Protein 7DHF (pdb70)

Secondary structure (DSSP, 8-state):
---EEEEEESSSSSHHHHHHHHHHHH-TTSEEEEEETTTTTTT-TTPPPPHHHHHHHHTTT----S----B--HHHHTT-SEEEESSTHHHHHHHHH-GGGGGGEEETTGGGTS------TTS-HHHHHHHHHHHHHHHHHHHTT-/---EEEEEESSSSSHHHHHHHHHHHH-TTSEEEEEETTTTTTT-TTPPPPHHHHHHHHTTT---TT----B--HHHHTT-SEEEESSTTHHHHHHHH-GGGGGGEEETTGGGTS------TTS-HHHHHHHHHHHHHHHHHHHHH-/-PPP-SEEEEEESSSSSHHHHHHHHHHHH-TTSEEEEEETTTTTTT-TTPPPPHHHHHHHHHTT----S----B--HHHHTT-SEEEESSTTHHHHHHHH-GGGGGGEEETTTTTTS------TTS-HHHHHHHHHHHHHHHHHHHTT-/-PPP-SEEEEEESSSSSHHHHHHHHHHHH-TTSEEEEEETTTTTTT-TTPPPPHHHHHHHHHTT----S----B--HHHHTT-SEEEESSTTHHHHHHHH-GGGGGGEEETTGGGTS------TTS-HHHHHHHHHHHHHHHHHHHHH-

Sequence (590 aa):
GFNKILVVAVGNICRSPTGERVLLQKLLPNKTVASAGIAAEKSRLIGKPADAMAIEVAKENCVDVENHQSQQLLTSSALCSSQYDLILVMEKGHMEALTQIAPEARGKTMLFGQWIGQKDIPDPYRQSKEAFVHAYQLIDEAAQAWAKKKLGFNKILVVAVGNICRSPTGERVLQKLLPNKTVASAGIAAEKSRLIGKPADAMAIEVAKENCVDVENHQSQQLTSALCSQYDLILVMEKGHMEALTQIAPEARGKTMLFGQWIGQKDIPDPYRQSKEAFVHAYQLIDEAAQAWAKKLGAMGFNKILVVAVGNICRSPTGERVLQKLLPNKTVASAGIAAEKSSRLIGKPADAMAIEVAKENCVDVENHQSQQLLTSALCSQQYDLILVMEKGHMEALTQIAPEARGKTMLFGQWIGQKDIPDPYRQSKEAFVHAYQLIDEAAQAWAKKLGAMGFNNKILVVAVGNICRSPTGERVLQKLLPNKTVASAGIAAEEKSSRLIGKPADAMAIEVAKENCVDVENHQSQQLTSALCSQYDLILVMEKGHMEALTQIAPEARRGKTMLFGQWIGQKDIPDPYRQSKEAFVHAYQLIDDEAAQAWAKKL

InterPro domains:
  IPR017867 Protein-tyrosine phosphatase, low molecular weight [PR00719] (5-22)
  IPR017867 Protein-tyrosine phosphatase, low molecular weight [PR00719] (45-61)
  IPR017867 Protein-tyrosine phosphatase, low molecular weight [PR00719] (79-94)
  IPR017867 Protein-tyrosine phosphatase, low molecular weight [PR00719] (101-114)
  IPR017867 Protein-tyrosine phosphatase, low molecular weight [PR00719] (117-132)
  IPR023485 Phosphotyrosine protein phosphatase I [PF01451] (4-146)
  IPR023485 Phosphotyrosine protein phosphatase I [SM00226] (3-145)
  IPR036196 Phosphotyrosine protein phosphatase I superfamily [SSF52788] (1-146)
  IPR050438 Low Molecular Weight Phosphotyrosine Protein Phosphatase [PTHR11717] (3-145)

Organism: Vibrio vulnificus (NCBI:txid672)

Nearest PDB structures (foldseek):
  7dhf-assembly2_B  TM=1.006E+00  e=3.963E-31  Vibrio vulnificus
  7dhe-assembly4_D  TM=1.001E+00  e=6.141E-30  Vibrio vulnificus
  4d74-assembly1_A-2  TM=9.802E-01  e=2.993E-20  Erwinia amylovora ATCC 49946
  2wmy-assembly1_A  TM=9.830E-01  e=4.387E-20  Escherichia coli
  2fek-assembly1_A  TM=9.766E-01  e=2.944E-18  Escherichia coli K-12

B-factor: mean 17.88, std 8.13, range [8.67, 51.49]

Solvent-accessible surface area: 25608 Å² total; per-residue (Å²): 101,51,84,73,0,0,0,0,2,53,15,2,12,6,8,0,0,6,0,19,47,5,0,54,97,30,0,88,111,24,76,10,18,2,0,0,26,26,0,109,181,43,200,26,85,39,106,80,3,32,82,68,4,23,81,5,0,143,95,58,41,8,95,1,88,142,13,134,2,61,32,2,58,44,74,19,1,81,98,23,54,0,0,0,0,0,49,101,53,13,34,138,30,0,36,155,60,0,90,109,0,117,21,48,4,4,8,0,0,8,2,6,17,58,91,66,0,67,59,4,72,198,101,73,76,145,23,8,72,90,4,16,91,15,1,38,35,0,0,44,6,0,4,70,38,42,97,55,84,78,0,0,0,0,2,55,14,2,14,7,10,0,0,7,0,22,49,3,0,55,90,38,0,87,98,24,77,12,19,4,0,0,20,24,0,109,175,40,197,30,90,36,104,81,3,33,80,66,6,34,79,5,0,142,102,59,41,8,93,1,83,143,11,132,2,61,28,1,57,45,67,21,0,80,93,25,53,0,0,0,0,0,51,87,54,14,54,130,37,0,19,144,60,0,68,112,0,130,32,50,4,5,4,0,0,7,3,5,13,28,98,66,0,69,58,5,75,206,100,74,68,141,24,10,70,100,4,17,93,24,1,37,35,0,0,36,8,0,9,62,43,36,78,58,104,54,15,88,74,0,0,0,0,2,54,13,2,15,8,8,0,0,6,0,21,46,4,0,53,92,20,2,110,116,30,71,9,18,2,0,0,21,5,0,105,156,49,193,32,93,52,108,82,3,29,84,54,6,25,71,4,0,158,101,57,39,8,97,1,102,124,12,102,5,67,32,1,54,48,75,32,1,71,105,25,52,0,0,0,0,0,52,110,54,14,32,100,38,0,8,145,64,0,70,113,0,136,33,52,3,6,14,0,0,7,27,26,34,32,114,67,0,70,58,5,76,202,100,79,75,113,24,10,37,80,4,12,105,38,1,38,102,0,0,37,19,0,4,67,31,48,74,62,92,54,21,90,68,0,0,0,0,2,54,15,2,13,7,9,1,0,6,0,20,48,3,0,52,99,25,8,99,142,41,72,10,18,2,0,0,25,24,0,112,177,44,199,31,90,46,108,81,3,29,83,53,5,26,72,4,0,157,101,56,41,9,95,0,97,124,12,104,3,67,31,1,56,49,74,22,0,84,101,22,52,0,0,0,0,0,52,91,57,15,54,98,31,0,12,154,64,0,85,108,0,126,30,50,3,5,7,0,0,8,28,14,43,35,90,59,0,68,57,4,96,207,99,65,74,128,14,9,48,84,4,11,110,22,1,36,100,0,0,29,23,0,5,68,45,47

Radius of gyration: 26.07 Å; Cα contacts (8 Å, |Δi|>4): 1315; chains: 4; bounding box: 65×49×62 Å

Foldseek 3Di:
DFAEEEEEEAQQAAQRLLLQQLLCVLCVRHHYYYAHQHNVVVVQFQPAHDPLRQVLCVVVVTHRPPDGYHHQAQVVLVVGQAYEYQAPVVLVSNCVRHVVNNVRYYHLQCPVVSDHQDDCPPHDSVSSNSSSVSSNVSSVVVSVPD/DQAEEEEEEAQQAAQRLLLQQLLCVLAVSHHYYYAHQHNVVVVQFQPAHDPLRQVLVVVVVTHRPPDGYHHDAQVVLVVGQAYAYQAPVVLVSNCVRHVVNSVRYYHLQCPVVSDHQDDCPPHDSVSSNSSSVSSNVSSNVVSVVD/DDQDFAEEEEEEAQQAAQRLLLQQLLCVLCVRHHYYYAHQHNVVVVQFQPAHDPLNQVLCVVVVTHRGPDGYHHQAQVVLVVGQAYEYQDPVVLVSNCVRHVVNSVRYYHLQCPVVSDHQDDCPPHDSVSSNSSSVSSNVSSVVVSVPD/DDFDFAEEEEEEAQQAAQRLLLQQLLCVLCVRGHYYYAHQHNVVVVQFQPAHDPLNQVLCVVVVTHRGPDGYHHQAQVVLVVGRAYAYQAPVVLVSSCVHHVVNNVRYYHLQCPVVSDHQDDCPPHDSVSSNSSSVSSNVSSVVVSVVD

Structure (mmCIF, N/CA/C/O backbone):
data_7DHF
#
_entry.id   7DHF
#
_cell.length_a   60.972
_cell.length_b   68.304
_cell.length_c   132.959
_cell.angle_alpha   90.000
_cell.angle_beta   90.000
_cell.angle_gamma   90.000
#
_symmetry.space_group_name_H-M   'P 21 21 21'
#
loop_
_entity.id
_entity.type
_entity.pdbx_description
1 polymer Protein-tyrosine-phosphatase
2 non-polymer 'PHOSPHATE ION'
3 non-polymer GLYCEROL
4 water water
#
loop_
_atom_site.group_PDB
_atom_site.id
_atom_site.type_symbol
_atom_site.label_atom_id
_atom_site.label_alt_id
_atom_site.label_comp_id
_atom_site.label_asym_id
_atom_site.label_entity_id
_atom_site.label_seq_id
_atom_site.pdbx_PDB_ins_code
_atom_site.Cartn_x
_atom_site.Cartn_y
_atom_site.Cartn_z
_atom_site.occupancy
_atom_site.B_iso_or_equiv
_atom_site.auth_seq_id
_atom_site.auth_comp_id
_atom_site.auth_asym_id
_atom_site.auth_atom_id
_atom_site.pdbx_PDB_model_num
ATOM 1 N N . GLY A 1 4 ? 65.842 13.250 17.713 1.00 32.81 1 GLY A N 1
ATOM 2 C CA . GLY A 1 4 ? 65.565 12.373 16.541 1.00 30.30 1 GLY A CA 1
ATOM 3 C C . GLY A 1 4 ? 66.392 12.737 15.324 1.00 26.62 1 GLY A C 1
ATOM 4 O O . GLY A 1 4 ? 66.811 13.884 15.168 1.00 28.41 1 GLY A O 1
ATOM 5 N N . PHE A 1 5 ? 66.621 11.760 14.449 1.00 19.57 2 PHE A N 1
ATOM 6 C CA . PHE A 1 5 ? 67.412 11.971 13.239 1.00 15.80 2 PHE A CA 1
ATOM 7 C C . PHE A 1 5 ? 66.428 12.230 12.108 1.00 15.64 2 PHE A C 1
ATOM 8 O O . PHE A 1 5 ? 65.818 11.303 11.572 1.00 18.26 2 PHE A O 1
ATOM 16 N N . ASN A 1 6 ? 66.271 13.502 11.747 1.00 14.28 3 ASN A N 1
ATOM 17 C CA . ASN A 1 6 ? 65.339 13.906 10.704 1.00 14.32 3 ASN A CA 1
ATOM 18 C C . ASN A 1 6 ? 66.014 14.311 9.407 1.00 13.96 3 ASN A C 1
ATOM 19 O O . ASN A 1 6 ? 65.452 14.077 8.335 1.00 15.77 3 ASN A O 1
ATOM 24 N N . LYS A 1 7 ? 67.197 14.911 9.479 1.00 13.29 4 LYS A N 1
ATOM 25 C CA . LYS A 1 7 ? 67.969 15.293 8.304 1.00 13.50 4 LYS A CA 1
ATOM 26 C C . LYS A 1 7 ? 69.218 14.424 8.262 1.00 12.02 4 LYS A C 1
ATOM 27 O O . LYS A 1 7 ? 69.986 14.389 9.230 1.00 12.59 4 LYS A O 1
ATOM 33 N N . ILE A 1 8 ? 69.419 13.732 7.142 1.00 10.80 5 ILE A N 1
ATOM 34 C CA . ILE A 1 8 ? 70.461 12.721 7.009 1.00 10.61 5 ILE A CA 1
ATOM 35 C C . ILE A 1 8 ? 71.367 13.110 5.849 1.00 9.75 5 ILE A C 1
ATOM 36 O O . ILE A 1 8 ? 70.885 13.399 4.748 1.00 10.55 5 ILE A O 1
ATOM 41 N N . LEU A 1 9 ? 72.677 13.093 6.089 1.00 9.97 6 LEU A N 1
ATOM 42 C CA . LEU A 1 9 ? 73.673 13.411 5.073 1.00 9.63 6 LEU A CA 1
ATOM 43 C C . LEU A 1 9 ? 74.497 12.161 4.795 1.00 9.61 6 LEU A C 1
ATOM 44 O O . LEU A 1 9 ? 75.166 11.642 5.695 1.00 10.33 6 LEU A O 1
ATOM 49 N N . VAL A 1 10 ? 74.446 11.681 3.556 1.00 9.07 7 VAL A N 1
ATOM 50 C CA . VAL A 1 10 ? 75.234 10.529 3.132 1.00 8.85 7 VAL A CA 1
ATOM 51 C C . VAL A 1 10 ? 76.542 11.041 2.546 1.00 9.26 7 VAL A C 1
ATOM 52 O O . VAL A 1 10 ? 76.538 11.890 1.648 1.00 9.96 7 VAL A O 1
ATOM 56 N N . VAL A 1 11 ? 77.666 10.531 3.048 1.00 10.02 8 VAL A N 1
ATOM 57 C CA . VAL A 1 11 ? 78.973 11.096 2.741 1.00 9.47 8 VAL A CA 1
ATOM 58 C C . VAL A 1 11 ? 79.897 10.027 2.179 1.00 9.56 8 VAL A C 1
ATOM 59 O O . VAL A 1 11 ? 79.970 8.907 2.696 1.00 10.55 8 VAL A O 1
ATOM 63 N N . ALA A 1 12 ? 80.606 10.390 1.114 1.00 9.66 9 ALA A N 1
ATOM 64 C CA . ALA A 1 12 ? 81.733 9.608 0.632 1.00 9.72 9 ALA A CA 1
ATOM 65 C C . ALA A 1 12 ? 82.813 10.573 0.154 1.00 9.73 9 ALA A C 1
ATOM 66 O O . ALA A 1 12 ? 83.106 11.551 0.848 1.00 10.64 9 ALA A O 1
ATOM 68 N N . VAL A 1 13 ? 83.405 10.333 -1.015 1.00 10.49 10 VAL A N 1
ATOM 69 C CA . VAL A 1 13 ? 84.589 11.068 -1.464 1.00 10.52 10 VAL A CA 1
ATOM 70 C C . VAL A 1 13 ? 84.266 12.027 -2.615 1.00 9.75 10 VAL A C 1
ATOM 71 O O . VAL A 1 13 ? 84.495 13.231 -2.512 1.00 10.69 10 VAL A O 1
ATOM 75 N N . GLY A 1 14 ? 83.756 11.500 -3.726 1.00 9.98 11 GLY A N 1
ATOM 76 C CA . GLY A 1 14 ? 83.514 12.326 -4.895 1.00 10.09 11 GLY A CA 1
ATOM 77 C C . GLY A 1 14 ? 82.105 12.877 -4.984 1.00 9.34 11 GLY A C 1
ATOM 78 O O . GLY A 1 14 ? 81.858 13.857 -5.693 1.00 10.09 11 GLY A O 1
ATOM 79 N N . ASN A 1 15 ? 81.174 12.249 -4.268 1.00 9.30 12 ASN A N 1
ATOM 80 C CA . ASN A 1 15 ? 79.756 12.604 -4.327 1.00 8.67 12 ASN A CA 1
ATOM 81 C C . ASN A 1 15 ? 79.202 12.470 -5.746 1.00 8.88 12 ASN A C 1
ATOM 82 O O . ASN A 1 15 ? 78.360 13.258 -6.181 1.00 9.90 12 ASN A O 1
ATOM 87 N N . ILE A 1 16 ? 79.660 11.443 -6.463 1.00 9.40 13 ILE A N 1
ATOM 88 C CA . ILE A 1 16 ? 79.122 11.126 -7.785 1.00 10.20 13 ILE A CA 1
ATOM 89 C C . ILE A 1 16 ? 78.662 9.683 -7.929 1.00 10.06 13 ILE A C 1
ATOM 90 O O . ILE A 1 16 ? 77.888 9.386 -8.859 1.00 10.38 13 ILE A O 1
ATOM 95 N N . CYS A 1 17 ? 79.086 8.752 -7.071 1.00 9.88 14 CYS A N 1
ATOM 96 C CA . CYS A 1 17 ? 78.713 7.348 -7.219 1.00 9.68 14 CYS A CA 1
ATOM 97 C C . CYS A 1 17 ? 77.936 6.831 -6.010 1.00 9.41 14 CYS A C 1
ATOM 98 O O . CYS A 1 17 ? 76.704 6.763 -6.048 1.00 10.08 14 CYS A O 1
ATOM 101 N N . ARG A 1 18 ? 78.640 6.467 -4.935 1.00 9.33 15 ARG A N 1
ATOM 102 C CA . ARG A 1 18 ? 77.985 5.818 -3.800 1.00 9.53 15 ARG A CA 1
ATOM 103 C C . ARG A 1 18 ? 77.088 6.786 -3.043 1.00 8.85 15 ARG A C 1
ATOM 104 O O . ARG A 1 18 ? 75.954 6.446 -2.685 1.00 9.68 15 ARG A O 1
ATOM 112 N N . SER A 1 19 ? 77.590 7.981 -2.747 1.00 8.71 16 SER A N 1
ATOM 113 C CA . SER A 1 19 ? 76.849 8.846 -1.839 1.00 8.92 16 SER A CA 1
ATOM 114 C C . SER A 1 19 ? 75.568 9.392 -2.469 1.00 9.08 16 SER A C 1
ATOM 115 O O . SER A 1 19 ? 74.543 9.448 -1.779 1.00 9.32 16 SER A O 1
ATOM 118 N N . PRO A 1 20 ? 75.542 9.777 -3.756 1.00 9.17 17 PRO A N 1
ATOM 119 C CA . PRO A 1 20 ? 74.235 10.111 -4.349 1.00 9.24 17 PRO A CA 1
ATOM 120 C C . PRO A 1 20 ? 73.301 8.918 -4.426 1.00 8.78 17 PRO A C 1
ATOM 121 O O . PRO A 1 20 ? 72.088 9.070 -4.236 1.00 9.25 17 PRO A O 1
ATOM 125 N N . THR A 1 21 ? 73.831 7.728 -4.710 1.00 9.23 18 THR A N 1
ATOM 126 C CA . THR A 1 21 ? 72.990 6.535 -4.728 1.00 8.84 18 THR A CA 1
ATOM 127 C C . THR A 1 21 ? 72.386 6.284 -3.353 1.00 9.75 18 THR A C 1
ATOM 128 O O . THR A 1 21 ? 71.174 6.083 -3.221 1.00 9.86 18 THR A O 1
ATOM 132 N N . GLY A 1 22 ? 73.221 6.305 -2.312 1.00 9.25 19 GLY A N 1
ATOM 133 C CA . GLY A 1 22 ? 72.715 6.109 -0.964 1.00 9.20 19 GLY A CA 1
ATOM 134 C C . GLY A 1 22 ? 71.713 7.172 -0.557 1.00 9.22 19 GLY A C 1
ATOM 135 O O . GLY A 1 22 ? 70.718 6.876 0.108 1.00 9.68 19 GLY A O 1
ATOM 136 N N . GLU A 1 23 ? 71.967 8.425 -0.943 1.00 9.38 20 GLU A N 1
ATOM 137 C CA . GLU A 1 23 ? 71.005 9.495 -0.691 1.00 9.68 20 GLU A CA 1
ATOM 138 C C . GLU A 1 23 ? 69.628 9.131 -1.228 1.00 9.18 20 GLU A C 1
ATOM 139 O O . GLU A 1 23 ? 68.624 9.214 -0.514 1.00 9.74 20 GLU A O 1
ATOM 145 N N . ARG A 1 24 ? 69.562 8.747 -2.503 1.00 9.36 21 ARG A N 1
ATOM 146 C CA . ARG A 1 24 ? 68.271 8.559 -3.154 1.00 8.98 21 ARG A CA 1
ATOM 147 C C . ARG A 1 24 ? 67.611 7.249 -2.739 1.00 9.25 21 ARG A C 1
ATOM 148 O O . ARG A 1 24 ? 66.385 7.190 -2.609 1.00 10.07 21 ARG A O 1
ATOM 156 N N . VAL A 1 25 ? 68.397 6.193 -2.522 1.00 9.16 22 VAL A N 1
ATOM 157 C CA . VAL A 1 25 ? 67.831 4.951 -1.998 1.00 9.20 22 VAL A CA 1
ATOM 158 C C . VAL A 1 25 ? 67.214 5.196 -0.629 1.00 9.74 22 VAL A C 1
ATOM 159 O O . VAL A 1 25 ? 66.072 4.803 -0.362 1.00 10.25 22 VAL A O 1
ATOM 163 N N . LEU A 1 26 ? 67.958 5.863 0.257 1.00 10.16 23 LEU A N 1
ATOM 164 C CA A LEU A 1 26 ? 67.445 6.137 1.593 0.52 10.28 23 LEU A CA 1
ATOM 165 C CA B LEU A 1 26 ? 67.443 6.140 1.594 0.48 11.04 23 LEU A CA 1
ATOM 166 C C . LEU A 1 26 ? 66.253 7.086 1.542 1.00 11.01 23 LEU A C 1
ATOM 167 O O . LEU A 1 26 ? 65.290 6.924 2.300 1.00 12.03 23 LEU A O 1
ATOM 176 N N . GLN A 1 27 ? 66.298 8.084 0.656 1.00 10.69 24 GLN A N 1
ATOM 177 C CA . GLN A 1 27 ? 65.193 9.030 0.563 1.00 10.72 24 GLN A CA 1
ATOM 178 C C . GLN A 1 27 ? 63.903 8.320 0.173 1.00 11.08 24 GLN A C 1
ATOM 179 O O . GLN A 1 27 ? 62.826 8.647 0.684 1.00 12.08 24 GLN A O 1
ATOM 185 N N . LYS A 1 28 ? 63.994 7.346 -0.734 1.00 11.08 25 LYS A N 1
ATOM 186 C CA . LYS A 1 28 ? 62.809 6.596 -1.138 1.00 11.08 25 LYS A CA 1
ATOM 187 C C . LYS A 1 28 ? 62.259 5.773 0.020 1.00 11.61 25 LYS A C 1
ATOM 188 O O . LYS A 1 28 ? 61.039 5.645 0.175 1.00 12.78 25 LYS A O 1
ATOM 194 N N . LEU A 1 29 ? 63.141 5.215 0.851 1.00 11.78 26 LEU A N 1
ATOM 195 C CA . LEU A 1 29 ? 62.708 4.427 1.996 1.00 12.46 26 LEU A CA 1
ATOM 196 C C . LEU A 1 29 ? 62.238 5.288 3.157 1.00 13.31 26 LEU A C 1
ATOM 197 O O . LEU A 1 29 ? 61.476 4.803 4.001 1.00 14.67 26 LEU A O 1
ATOM 202 N N . LEU A 1 30 ? 62.663 6.547 3.216 1.00 13.16 27 LEU A N 1
ATOM 203 C CA . LEU A 1 30 ? 62.367 7.430 4.342 1.00 12.83 27 LEU A CA 1
ATOM 204 C C . LEU A 1 30 ? 61.779 8.733 3.822 1.00 13.36 27 LEU A C 1
ATOM 205 O O . LEU A 1 30 ? 62.406 9.795 3.909 1.00 12.81 27 LEU A O 1
ATOM 210 N N . PRO A 1 31 ? 60.554 8.690 3.291 1.00 14.43 28 PRO A N 1
ATOM 211 C CA . PRO A 1 31 ? 59.927 9.927 2.802 1.00 15.38 28 PRO A CA 1
ATOM 212 C C . PRO A 1 31 ? 59.638 10.936 3.900 1.00 14.75 28 PRO A C 1
ATOM 213 O O . PRO A 1 31 ? 59.371 12.103 3.589 1.00 15.00 28 PRO A O 1
ATOM 217 N N . ASN A 1 32 ? 59.669 10.529 5.167 1.00 14.01 29 ASN A N 1
ATOM 218 C CA . ASN A 1 32 ? 59.476 11.444 6.284 1.00 14.49 29 ASN A CA 1
ATOM 219 C C . ASN A 1 32 ? 60.788 12.036 6.787 1.00 13.43 29 ASN A C 1
ATOM 220 O O . ASN A 1 32 ? 60.809 12.640 7.866 1.00 15.46 29 ASN A O 1
ATOM 225 N N . LYS A 1 33 ? 61.878 11.854 6.044 1.00 12.64 30 LYS A N 1
ATOM 226 C CA . LYS A 1 33 ? 63.170 12.438 6.360 1.00 12.23 30 LYS A CA 1
ATOM 227 C C . LYS A 1 33 ? 63.649 13.259 5.172 1.00 12.07 30 LYS A C 1
ATOM 228 O O . LYS A 1 33 ? 63.149 13.121 4.052 1.00 12.92 30 LYS A O 1
ATOM 234 N N . THR A 1 34 ? 64.640 14.108 5.422 1.00 12.35 31 THR A N 1
ATOM 235 C CA . THR A 1 34 ? 65.321 14.851 4.371 1.00 12.91 31 THR A CA 1
ATOM 236 C C . THR A 1 34 ? 66.722 14.272 4.251 1.00 11.50 31 THR A C 1
ATOM 237 O O . THR A 1 34 ? 67.487 14.289 5.221 1.00 12.79 31 THR A O 1
ATOM 241 N N . VAL A 1 35 ? 67.052 13.757 3.070 1.00 11.11 32 VAL A N 1
ATOM 242 C CA . VAL A 1 35 ? 68.329 13.096 2.832 1.00 10.54 32 VAL A CA 1
ATOM 243 C C . VAL A 1 35 ? 69.072 13.866 1.752 1.00 9.94 32 VAL A C 1
ATOM 244 O O . VAL A 1 35 ? 68.500 14.186 0.704 1.00 11.49 32 VAL A O 1
ATOM 248 N N . ALA A 1 36 ? 70.344 14.158 2.010 1.00 9.78 33 ALA A N 1
ATOM 249 C CA . ALA A 1 36 ? 71.239 14.783 1.048 1.00 9.83 33 ALA A CA 1
ATOM 250 C C . ALA A 1 36 ? 72.558 14.018 1.066 1.00 9.06 33 ALA A C 1
ATOM 251 O O . ALA A 1 36 ? 72.705 13.018 1.775 1.00 9.81 33 ALA A O 1
ATOM 253 N N . SER A 1 37 ? 73.531 14.484 0.285 1.00 9.48 34 SER A N 1
ATOM 254 C CA . SER A 1 37 ? 74.831 13.830 0.262 1.00 9.74 34 SER A CA 1
ATOM 255 C C . SER A 1 37 ? 75.924 14.839 -0.056 1.00 9.74 34 SER A C 1
ATOM 256 O O . SER A 1 37 ? 75.664 15.932 -0.566 1.00 10.09 34 SER A O 1
ATOM 259 N N . ALA A 1 38 ? 77.160 14.452 0.252 1.00 9.40 35 ALA A N 1
ATOM 260 C CA . ALA A 1 38 ? 78.311 15.307 0.002 1.00 9.58 35 ALA A CA 1
ATOM 261 C C . ALA A 1 38 ? 79.567 14.452 -0.069 1.00 10.13 35 ALA A C 1
ATOM 262 O O . ALA A 1 38 ? 79.581 13.295 0.360 1.00 10.49 35 ALA A O 1
ATOM 264 N N . GLY A 1 39 ? 80.626 15.050 -0.607 1.00 9.35 36 GLY A N 1
ATOM 265 C CA . GLY A 1 39 ? 81.888 14.359 -0.778 1.00 10.39 36 GLY A CA 1
ATOM 266 C C . GLY A 1 39 ? 83.040 15.037 -0.067 1.00 10.03 36 GLY A C 1
ATOM 267 O O . GLY A 1 39 ? 83.200 16.260 -0.144 1.00 10.57 36 GLY A O 1
ATOM 268 N N . ILE A 1 40 ? 83.859 14.238 0.623 1.00 11.29 37 ILE A N 1
ATOM 269 C CA . ILE A 1 40 ? 84.999 14.766 1.368 1.00 12.31 37 ILE A CA 1
ATOM 270 C C . ILE A 1 40 ? 86.003 15.435 0.441 1.00 12.15 37 ILE A C 1
ATOM 271 O O . ILE A 1 40 ? 86.712 16.362 0.851 1.00 12.81 37 ILE A O 1
ATOM 276 N N . ALA A 1 41 ? 86.096 14.977 -0.809 1.00 11.67 38 ALA A N 1
ATOM 277 C CA . ALA A 1 41 ? 87.089 15.476 -1.754 1.00 12.63 38 ALA A CA 1
ATOM 278 C C . ALA A 1 41 ? 86.443 15.909 -3.065 1.00 11.93 38 ALA A C 1
ATOM 279 O O . ALA A 1 41 ? 87.084 15.878 -4.118 1.00 12.64 38 ALA A O 1
ATOM 281 N N . ALA A 1 42 ? 85.174 16.314 -3.023 1.00 11.51 39 ALA A N 1
ATOM 282 C CA . ALA A 1 42 ? 84.490 16.704 -4.252 1.00 11.91 39 ALA A CA 1
ATOM 283 C C . ALA A 1 42 ? 85.175 17.893 -4.914 1.00 11.04 39 ALA A C 1
ATOM 284 O O . ALA A 1 42 ? 85.333 17.924 -6.140 1.00 12.40 39 ALA A O 1
ATOM 286 N N . GLU A 1 43 ? 85.592 18.881 -4.120 1.00 11.04 40 GLU A N 1
ATOM 287 C CA . GLU A 1 43 ? 86.200 20.082 -4.685 1.00 11.97 40 GLU A CA 1
ATOM 288 C C . GLU A 1 43 ? 87.574 19.778 -5.274 1.00 11.89 40 GLU A C 1
ATOM 289 O O . GLU A 1 43 ? 87.867 20.154 -6.416 1.00 12.42 40 GLU A O 1
ATOM 295 N N . LYS A 1 44 ? 88.431 19.091 -4.509 1.00 12.29 41 LYS A N 1
ATOM 296 C CA . LYS A 1 44 ? 89.761 18.746 -5.004 1.00 14.17 41 LYS A CA 1
ATOM 297 C C . LYS A 1 44 ? 89.692 17.836 -6.221 1.00 14.81 41 LYS A C 1
ATOM 298 O O . LYS A 1 44 ? 90.599 17.855 -7.063 1.00 16.82 41 LYS A O 1
ATOM 304 N N . SER A 1 45 ? 88.647 17.018 -6.320 1.00 14.54 42 SER A N 1
ATOM 305 C CA . SER A 1 45 ? 88.461 16.144 -7.469 1.00 15.02 42 SER A CA 1
ATOM 306 C C . SER A 1 45 ? 87.889 16.873 -8.679 1.00 14.70 42 SER A C 1
ATOM 307 O O . SER A 1 45 ? 87.712 16.248 -9.730 1.00 15.67 42 SER A O 1
ATOM 310 N N . ARG A 1 46 ? 87.600 18.170 -8.554 1.00 14.82 43 ARG A N 1
ATOM 311 C CA . ARG A 1 46 ? 87.038 18.969 -9.644 1.00 14.66 43 ARG A CA 1
ATOM 312 C C . ARG A 1 46 ? 85.646 18.481 -10.035 1.00 14.32 43 ARG A C 1
ATOM 313 O O . ARG A 1 46 ? 85.240 18.588 -11.195 1.00 16.09 43 ARG A O 1
ATOM 321 N N . LEU A 1 47 ? 84.897 17.959 -9.061 1.00 13.32 44 LEU A N 1
ATOM 322 C CA . LEU A 1 47 ? 83.594 17.364 -9.318 1.00 12.99 44 LEU A CA 1
ATOM 323 C C . LEU A 1 47 ? 82.404 18.219 -8.897 1.00 12.85 44 LEU A C 1
ATOM 324 O O . LEU A 1 47 ? 81.268 17.837 -9.195 1.00 13.00 44 LEU A O 1
ATOM 329 N N . ILE A 1 48 ? 82.615 19.350 -8.217 1.00 13.24 45 ILE A N 1
ATOM 330 C CA . ILE A 1 48 ? 81.482 20.136 -7.735 1.00 13.38 45 ILE A CA 1
ATOM 331 C C . ILE A 1 48 ? 80.571 20.500 -8.897 1.00 12.60 45 ILE A C 1
ATOM 332 O O . ILE A 1 48 ? 81.021 21.008 -9.933 1.00 14.16 45 ILE A O 1
ATOM 337 N N . GLY A 1 49 ? 79.274 20.250 -8.720 1.00 12.04 46 GLY A N 1
ATOM 338 C CA . GLY A 1 49 ? 78.284 20.519 -9.735 1.00 11.39 46 GLY A CA 1
ATOM 339 C C . GLY A 1 49 ? 78.024 19.372 -10.684 1.00 11.65 46 GLY A C 1
ATOM 340 O O . GLY A 1 49 ? 77.016 19.400 -11.402 1.00 12.95 46 GLY A O 1
ATOM 341 N N . LYS A 1 50 ? 78.888 18.363 -10.707 1.00 11.24 47 LYS A N 1
ATOM 342 C CA . LYS A 1 50 ? 78.736 17.281 -11.660 1.00 11.32 47 LYS A CA 1
ATOM 343 C C . LYS A 1 50 ? 77.540 16.403 -11.292 1.00 10.26 47 LYS A C 1
ATOM 344 O O . LYS A 1 50 ? 77.205 16.251 -10.113 1.00 11.16 47 LYS A O 1
ATOM 350 N N . PRO A 1 51 ? 76.887 15.801 -12.282 1.00 11.12 48 PRO A N 1
ATOM 351 C CA . PRO A 1 51 ? 75.807 14.860 -11.985 1.00 10.61 48 PRO A CA 1
ATOM 352 C C . PRO A 1 51 ? 76.368 13.558 -11.442 1.00 9.86 48 PRO A C 1
ATOM 353 O O . PRO A 1 51 ? 77.575 13.306 -11.454 1.00 11.02 48 PRO A O 1
ATOM 357 N N . ALA A 1 52 ? 75.465 12.718 -10.951 1.00 10.71 49 ALA A N 1
ATOM 358 C CA . ALA A 1 52 ? 75.866 11.372 -10.583 1.00 10.99 49 ALA A CA 1
ATOM 359 C C . ALA A 1 52 ? 76.393 10.646 -11.815 1.00 10.91 49 ALA A C 1
ATOM 360 O O . ALA A 1 52 ? 75.981 10.913 -12.948 1.00 11.23 49 ALA A O 1
ATOM 362 N N . ASP A 1 53 ? 77.335 9.738 -11.582 1.00 11.10 50 ASP A N 1
ATOM 363 C CA . ASP A 1 53 ? 77.909 8.947 -12.658 1.00 11.49 50 ASP A CA 1
ATOM 364 C C . ASP A 1 53 ? 76.805 8.254 -13.449 1.00 11.35 50 ASP A C 1
ATOM 365 O O . ASP A 1 53 ? 75.856 7.713 -12.877 1.00 10.96 50 ASP A O 1
ATOM 370 N N . ALA A 1 54 ? 76.942 8.265 -14.777 1.00 11.84 51 ALA A N 1
ATOM 371 C CA . ALA A 1 54 ? 75.880 7.749 -15.636 1.00 12.08 51 ALA A CA 1
ATOM 372 C C . ALA A 1 54 ? 75.544 6.299 -15.310 1.00 11.24 51 ALA A C 1
ATOM 373 O O . ALA A 1 54 ? 74.375 5.899 -15.365 1.00 11.54 51 ALA A O 1
ATOM 375 N N . MET A 1 55 ? 76.551 5.488 -14.980 1.00 10.99 52 MET A N 1
ATOM 376 C CA . MET A 1 55 ? 76.272 4.090 -14.677 1.00 11.02 52 MET A CA 1
ATOM 377 C C . MET A 1 55 ? 75.605 3.943 -13.315 1.00 10.41 52 MET A C 1
ATOM 378 O O . MET A 1 55 ? 74.781 3.041 -13.124 1.00 11.66 52 MET A O 1
ATOM 383 N N . ALA A 1 56 ? 75.945 4.810 -12.357 1.00 10.27 53 ALA A N 1
ATOM 384 C CA . ALA A 1 56 ? 75.223 4.821 -11.089 1.00 10.86 53 ALA A CA 1
ATOM 385 C C . ALA A 1 56 ? 73.756 5.173 -11.303 1.00 10.34 53 ALA A C 1
ATOM 386 O O . ALA A 1 56 ? 72.867 4.556 -10.705 1.00 10.53 53 ALA A O 1
ATOM 388 N N . ILE A 1 57 ? 73.481 6.158 -12.162 1.00 10.68 54 ILE A N 1
ATOM 389 C CA . ILE A 1 57 ? 72.097 6.509 -12.466 1.00 10.46 54 ILE A CA 1
ATOM 390 C C . ILE A 1 57 ? 71.377 5.325 -13.096 1.00 11.10 54 ILE A C 1
ATOM 391 O O . ILE A 1 57 ? 70.239 5.004 -12.733 1.00 11.38 54 ILE A O 1
ATOM 396 N N . GLU A 1 58 ? 72.031 4.656 -14.047 1.00 11.59 55 GLU A N 1
ATOM 397 C CA . GLU A 1 58 ? 71.389 3.566 -14.775 1.00 12.69 55 GLU A CA 1
ATOM 398 C C . GLU A 1 58 ? 71.053 2.408 -13.841 1.00 11.65 55 GLU A C 1
ATOM 399 O O . GLU A 1 58 ? 69.935 1.881 -13.865 1.00 12.51 55 GLU A O 1
ATOM 405 N N . VAL A 1 59 ? 72.019 1.985 -13.021 1.00 11.23 56 VAL A N 1
ATOM 406 C CA . VAL A 1 59 ? 71.782 0.868 -12.110 1.00 11.51 56 VAL A CA 1
ATOM 407 C C . VAL A 1 59 ? 70.650 1.196 -11.146 1.00 10.98 56 VAL A C 1
ATOM 408 O O . VAL A 1 59 ? 69.784 0.357 -10.873 1.00 11.40 56 VAL A O 1
ATOM 412 N N . ALA A 1 60 ? 70.640 2.417 -10.608 1.00 10.36 57 ALA A N 1
ATOM 413 C CA . ALA A 1 60 ? 69.557 2.808 -9.712 1.00 10.37 57 ALA A CA 1
ATOM 414 C C . ALA A 1 60 ? 68.224 2.832 -10.448 1.00 10.39 57 ALA A C 1
ATOM 415 O O . ALA A 1 60 ? 67.202 2.386 -9.914 1.00 11.06 57 ALA A O 1
ATOM 417 N N . LYS A 1 61 ? 68.219 3.335 -11.685 1.00 11.52 58 LYS A N 1
ATOM 418 C CA . LYS A 1 61 ? 66.984 3.404 -12.459 1.00 11.99 58 LYS A CA 1
ATOM 419 C C . LYS A 1 61 ? 66.401 2.015 -12.688 1.00 12.59 58 LYS A C 1
ATOM 420 O O . LYS A 1 61 ? 65.177 1.836 -12.670 1.00 13.04 58 LYS A O 1
ATOM 426 N N . GLU A 1 62 ? 67.261 1.018 -12.907 1.00 12.64 59 GLU A N 1
ATOM 427 C CA . GLU A 1 62 ? 66.793 -0.354 -13.066 1.00 13.85 59 GLU A CA 1
ATOM 428 C C . GLU A 1 62 ? 66.130 -0.881 -11.802 1.00 13.79 59 GLU A C 1
ATOM 429 O O . GLU A 1 62 ? 65.444 -1.907 -11.856 1.00 15.10 59 GLU A O 1
ATOM 435 N N . ASN A 1 63 ? 66.329 -0.208 -10.667 1.00 12.32 60 ASN A N 1
ATOM 436 C CA . ASN A 1 63 ? 65.675 -0.559 -9.413 1.00 12.40 60 ASN A CA 1
ATOM 437 C C . ASN A 1 63 ? 64.656 0.493 -8.988 1.00 12.29 60 ASN A C 1
ATOM 438 O O . ASN A 1 63 ? 64.244 0.521 -7.825 1.00 13.25 60 ASN A O 1
ATOM 443 N N . CYS A 1 64 ? 64.247 1.362 -9.913 1.00 11.32 61 CYS A N 1
ATOM 444 C CA . CYS A 1 64 ? 63.212 2.363 -9.649 1.00 11.55 61 CYS A CA 1
ATOM 445 C C . CYS A 1 64 ? 63.638 3.361 -8.573 1.00 11.66 61 CYS A C 1
ATOM 446 O O . CYS A 1 64 ? 62.830 3.801 -7.753 1.00 13.81 61 CYS A O 1
ATOM 449 N N . VAL A 1 65 ? 64.918 3.722 -8.580 1.00 11.00 62 VAL A N 1
ATOM 450 C CA . VAL A 1 65 ? 65.452 4.779 -7.730 1.00 11.10 62 VAL A CA 1
ATOM 451 C C . VAL A 1 65 ? 66.006 5.865 -8.640 1.00 11.32 62 VAL A C 1
ATOM 452 O O . VAL A 1 65 ? 66.831 5.586 -9.519 1.00 11.77 62 VAL A O 1
ATOM 456 N N . ASP A 1 66 ? 65.555 7.097 -8.422 1.00 11.53 63 ASP A N 1
ATOM 457 C CA . ASP A 1 66 ? 65.889 8.229 -9.279 1.00 12.50 63 ASP A CA 1
ATOM 458 C C . ASP A 1 66 ? 67.121 8.935 -8.725 1.00 11.14 63 ASP A C 1
ATOM 459 O O . ASP A 1 66 ? 67.077 9.511 -7.634 1.00 11.88 63 ASP A O 1
ATOM 464 N N . VAL A 1 67 ? 68.217 8.895 -9.483 1.00 10.84 64 VAL A N 1
ATOM 465 C CA . VAL A 1 67 ? 69.436 9.624 -9.161 1.00 10.50 64 VAL A CA 1
ATOM 466 C C . VAL A 1 67 ? 69.731 10.697 -10.210 1.00 10.93 64 VAL A C 1
ATOM 467 O O . VAL A 1 67 ? 70.873 11.109 -10.386 1.00 11.73 64 VAL A O 1
ATOM 471 N N . GLU A 1 68 ? 68.700 11.150 -10.914 1.00 11.75 65 GLU A N 1
ATOM 472 C CA . GLU A 1 68 ? 68.846 12.270 -11.824 1.00 12.86 65 GLU A CA 1
ATOM 473 C C . GLU A 1 68 ? 68.858 13.576 -11.037 1.00 12.03 65 GLU A C 1
ATOM 474 O O . GLU A 1 68 ? 68.461 13.635 -9.869 1.00 12.36 65 GLU A O 1
ATOM 480 N N . ASN A 1 69 ? 69.334 14.631 -11.691 1.00 12.70 66 ASN A N 1
ATOM 481 C CA . ASN A 1 69 ? 69.299 15.975 -11.124 1.00 13.60 66 ASN A CA 1
ATOM 482 C C . ASN A 1 69 ? 70.096 16.063 -9.828 1.00 14.01 66 ASN A C 1
ATOM 483 O O . ASN A 1 69 ? 69.745 16.819 -8.920 1.00 16.96 66 ASN A O 1
ATOM 488 N N . HIS A 1 70 ? 71.168 15.286 -9.735 1.00 11.85 67 HIS A N 1
ATOM 489 C CA . HIS A 1 70 ? 72.100 15.392 -8.628 1.00 10.79 67 HIS A CA 1
ATOM 490 C C . HIS A 1 70 ? 73.229 16.342 -9.002 1.00 10.67 67 HIS A C 1
ATOM 491 O O . HIS A 1 70 ? 73.634 16.427 -10.164 1.00 11.66 67 HIS A O 1
ATOM 498 N N . GLN A 1 71 ? 73.728 17.067 -8.004 1.00 11.12 68 GLN A N 1
ATOM 499 C CA . GLN A 1 71 ? 74.899 17.919 -8.160 1.00 11.83 68 GLN A CA 1
ATOM 500 C C . GLN A 1 71 ? 75.861 17.617 -7.023 1.00 10.62 68 GLN A C 1
ATOM 501 O O . GLN A 1 71 ? 75.519 17.806 -5.851 1.00 10.97 68 GLN A O 1
ATOM 507 N N . SER A 1 72 ? 77.058 17.151 -7.367 1.00 10.37 69 SER A N 1
ATOM 508 C CA . SER A 1 72 ? 78.073 16.871 -6.361 1.00 9.86 69 SER A CA 1
ATOM 509 C C . SER A 1 72 ? 78.406 18.134 -5.574 1.00 10.11 69 SER A C 1
ATOM 510 O O . SER A 1 72 ? 78.537 19.222 -6.141 1.00 10.48 69 SER A O 1
ATOM 513 N N . GLN A 1 73 ? 78.535 17.986 -4.254 1.00 10.03 70 GLN A N 1
ATOM 514 C CA . GLN A 1 73 ? 78.902 19.102 -3.394 1.00 10.54 70 GLN A CA 1
ATOM 515 C C . GLN A 1 73 ? 79.964 18.663 -2.395 1.00 10.80 70 GLN A C 1
ATOM 516 O O . GLN A 1 73 ? 80.071 17.486 -2.039 1.00 10.68 70 GLN A O 1
ATOM 522 N N . GLN A 1 74 ? 80.723 19.647 -1.919 1.00 10.59 71 GLN A N 1
ATOM 523 C CA . GLN A 1 74 ? 81.830 19.419 -1.003 1.00 11.12 71 GLN A CA 1
ATOM 524 C C . GLN A 1 74 ? 81.342 19.387 0.440 1.00 11.37 71 GLN A C 1
ATOM 525 O O . GLN A 1 74 ? 80.476 20.172 0.840 1.00 12.35 71 GLN A O 1
ATOM 531 N N . LEU A 1 75 ? 81.916 18.476 1.220 1.00 11.61 72 LEU A N 1
ATOM 532 C CA A LEU A 1 75 ? 81.619 18.407 2.644 0.48 12.00 72 LEU A CA 1
ATOM 533 C CA B LEU A 1 75 ? 81.618 18.410 2.642 0.52 12.19 72 LEU A CA 1
ATOM 534 C C . LEU A 1 75 ? 82.310 19.558 3.365 1.00 12.07 72 LEU A C 1
ATOM 535 O O . LEU A 1 75 ? 83.522 19.750 3.230 1.00 12.99 72 LEU A O 1
ATOM 544 N N . THR A 1 76 ? 81.538 20.325 4.132 1.00 12.12 73 THR A N 1
ATOM 545 C CA . THR A 1 76 ? 82.074 21.419 4.928 1.00 12.63 73 THR A CA 1
ATOM 546 C C . THR A 1 76 ? 81.518 21.321 6.340 1.00 12.69 73 THR A C 1
ATOM 547 O O . THR A 1 76 ? 80.529 20.631 6.596 1.00 12.93 73 THR A O 1
ATOM 551 N N . SER A 1 77 ? 82.170 22.030 7.264 1.00 13.62 74 SER A N 1
ATOM 552 C CA A SER A 1 77 ? 81.672 22.085 8.634 0.62 14.34 74 SER A CA 1
ATOM 553 C CA B SER A 1 77 ? 81.671 22.083 8.634 0.38 14.44 74 SER A CA 1
ATOM 554 C C . SER A 1 77 ? 80.283 22.707 8.684 1.00 13.32 74 SER A C 1
ATOM 555 O O . SER A 1 77 ? 79.400 22.219 9.399 1.00 14.06 74 SER A O 1
ATOM 560 N N . ALA A 1 78 ? 80.069 23.786 7.926 1.00 13.66 75 ALA A N 1
ATOM 561 C CA . ALA A 1 78 ? 78.756 24.421 7.898 1.00 13.54 75 ALA A CA 1
ATOM 562 C C . ALA A 1 78 ? 77.688 23.453 7.401 1.00 13.32 75 ALA A C 1
ATOM 563 O O . ALA A 1 78 ? 76.574 23.416 7.937 1.00 14.35 75 ALA A O 1
ATOM 565 N N . LEU A 1 79 ? 78.006 22.665 6.371 1.00 12.85 76 LEU A N 1
ATOM 566 C CA . LEU A 1 79 ? 77.042 21.693 5.869 1.00 12.14 76 LEU A CA 1
ATOM 567 C C . LEU A 1 79 ? 76.690 20.670 6.943 1.00 12.06 76 LEU A C 1
ATOM 568 O O . LEU A 1 79 ? 75.515 20.337 7.132 1.00 12.90 76 LEU A O 1
ATOM 573 N N . CYS A 1 80 ? 77.698 20.160 7.657 1.00 11.82 77 CYS A N 1
ATOM 574 C CA . CYS A 1 80 ? 77.443 19.153 8.683 1.00 12.45 77 CYS A CA 1
ATOM 575 C C . CYS A 1 80 ? 76.495 19.672 9.757 1.00 13.29 77 CYS A C 1
ATOM 576 O O . CYS A 1 80 ? 75.704 18.899 10.310 1.00 13.82 77 CYS A O 1
ATOM 579 N N . SER A 1 81 ? 76.553 20.970 10.065 1.00 14.12 78 SER A N 1
ATOM 580 C CA A SER A 1 81 ? 75.690 21.531 11.098 0.43 14.96 78 SER A CA 1
ATOM 581 C CA B SER A 1 81 ? 75.691 21.530 11.099 0.57 15.39 78 SER A CA 1
ATOM 582 C C . SER A 1 81 ? 74.219 21.499 10.706 1.00 16.74 78 SER A C 1
ATOM 583 O O . SER A 1 81 ? 73.356 21.646 11.577 1.00 19.66 78 SER A O 1
ATOM 588 N N . GLN A 1 82 ? 73.915 21.310 9.425 1.00 15.79 79 GLN A N 1
ATOM 589 C CA . GLN A 1 82 ? 72.539 21.300 8.951 1.00 16.91 79 GLN A CA 1
ATOM 590 C C . GLN A 1 82 ? 71.883 19.929 9.035 1.00 16.16 79 GLN A C 1
ATOM 591 O O . GLN A 1 82 ? 70.692 19.814 8.725 1.00 17.78 79 GLN A O 1
ATOM 597 N N . TYR A 1 83 ? 72.615 18.893 9.439 1.00 14.56 80 TYR A N 1
ATOM 598 C CA . TYR A 1 83 ? 72.098 17.533 9.420 1.00 13.25 80 TYR A CA 1
ATOM 599 C C . TYR A 1 83 ? 72.237 16.891 10.792 1.00 13.37 80 TYR A C 1
ATOM 600 O O . TYR A 1 83 ? 73.170 17.182 11.546 1.00 14.30 80 TYR A O 1
ATOM 609 N N . ASP A 1 84 ? 71.273 16.027 11.111 1.00 12.97 81 ASP A N 1
ATOM 610 C CA . ASP A 1 84 ? 71.229 15.342 12.396 1.00 12.60 81 ASP A CA 1
ATOM 611 C C . ASP A 1 84 ? 72.052 14.065 12.404 1.00 12.13 81 ASP A C 1
ATOM 612 O O . ASP A 1 84 ? 72.519 13.640 13.468 1.00 13.08 81 ASP A O 1
ATOM 617 N N . LEU A 1 85 ? 72.221 13.439 11.244 1.00 11.49 82 LEU A N 1
ATOM 618 C CA . LEU A 1 85 ? 72.894 12.157 11.128 1.00 11.58 82 LEU A CA 1
ATOM 619 C C . LEU A 1 85 ? 73.730 12.170 9.860 1.00 11.21 82 LEU A C 1
ATOM 620 O O . LEU A 1 85 ? 73.267 12.622 8.809 1.00 11.84 82 LEU A O 1
ATOM 625 N N . ILE A 1 86 ? 74.963 11.685 9.968 1.00 10.84 83 ILE A N 1
ATOM 626 C CA . ILE A 1 86 ? 75.873 11.576 8.835 1.00 11.16 83 ILE A CA 1
ATOM 627 C C . ILE A 1 86 ? 76.261 10.113 8.691 1.00 10.17 83 ILE A C 1
ATOM 628 O O . ILE A 1 86 ? 76.710 9.490 9.660 1.00 10.90 83 ILE A O 1
ATOM 633 N N . LEU A 1 87 ? 76.076 9.564 7.490 1.00 9.71 84 LEU A N 1
ATOM 634 C CA . LEU A 1 87 ? 76.384 8.165 7.204 1.00 9.83 84 LEU A CA 1
ATOM 635 C C . LEU A 1 87 ? 77.475 8.121 6.143 1.00 9.62 84 LEU A C 1
ATOM 636 O O . LEU A 1 87 ? 77.248 8.534 5.001 1.00 10.01 84 LEU A O 1
ATOM 641 N N . VAL A 1 88 ? 78.653 7.619 6.515 1.00 9.95 85 VAL A N 1
ATOM 642 C CA . VAL A 1 88 ? 79.794 7.544 5.607 1.00 9.67 85 VAL A CA 1
ATOM 643 C C . VAL A 1 88 ? 79.849 6.162 4.971 1.00 9.75 85 VAL A C 1
ATOM 644 O O . VAL A 1 88 ? 79.414 5.162 5.554 1.00 9.97 85 VAL A O 1
ATOM 648 N N . MET A 1 89 ? 80.423 6.100 3.768 1.00 9.75 86 MET A N 1
ATOM 649 C CA . MET A 1 89 ? 80.475 4.844 3.029 1.00 9.81 86 MET A CA 1
ATOM 650 C C . MET A 1 89 ? 81.621 3.945 3.478 1.00 10.23 86 MET A C 1
ATOM 651 O O . MET A 1 89 ? 81.524 2.721 3.338 1.00 10.96 86 MET A O 1
ATOM 656 N N . GLU A 1 90 ? 82.699 4.517 4.014 1.00 10.61 87 GLU A N 1
ATOM 657 C CA . GLU A 1 90 ? 83.830 3.748 4.514 1.00 11.91 87 GLU A CA 1
ATOM 658 C C . GLU A 1 90 ? 84.195 4.236 5.907 1.00 11.72 87 GLU A C 1
ATOM 659 O O . GLU A 1 90 ? 84.099 5.429 6.207 1.00 11.83 87 GLU A O 1
ATOM 665 N N . LYS A 1 91 ? 84.629 3.301 6.757 1.00 11.78 88 LYS A N 1
ATOM 666 C CA . LYS A 1 91 ? 85.026 3.671 8.113 1.00 13.56 88 LYS A CA 1
ATOM 667 C C . LYS A 1 91 ? 86.109 4.743 8.096 1.00 14.16 88 LYS A C 1
ATOM 668 O O . LYS A 1 91 ? 86.078 5.679 8.903 1.00 14.62 88 LYS A O 1
ATOM 674 N N . GLY A 1 92 ? 87.074 4.625 7.182 1.00 14.01 89 GLY A N 1
ATOM 675 C CA . GLY A 1 92 ? 88.138 5.609 7.090 1.00 14.80 89 GLY A CA 1
ATOM 676 C C . GLY A 1 92 ? 87.654 7.016 6.808 1.00 14.73 89 GLY A C 1
ATOM 677 O O . GLY A 1 92 ? 88.369 7.980 7.102 1.00 15.95 89 GLY A O 1
ATOM 678 N N . HIS A 1 93 ? 86.453 7.161 6.244 1.00 13.61 90 HIS A N 1
ATOM 679 C CA . HIS A 1 93 ? 85.917 8.488 5.967 1.00 13.93 90 HIS A CA 1
ATOM 680 C C . HIS A 1 93 ? 85.635 9.278 7.237 1.00 15.45 90 HIS A C 1
ATOM 681 O O . HIS A 1 93 ? 85.605 10.512 7.188 1.00 16.79 90 HIS A O 1
ATOM 688 N N . MET A 1 94 ? 85.423 8.604 8.369 1.00 15.68 91 MET A N 1
ATOM 689 C CA . MET A 1 94 ? 85.096 9.316 9.600 1.00 16.12 91 MET A CA 1
ATOM 690 C C . MET A 1 94 ? 86.232 10.236 10.025 1.00 17.43 91 MET A C 1
ATOM 691 O O . MET A 1 94 ? 86.003 11.394 10.391 1.00 18.64 91 MET A O 1
ATOM 696 N N . GLU A 1 95 ? 87.469 9.738 9.992 1.00 18.21 92 GLU A N 1
ATOM 697 C CA . GLU A 1 95 ? 88.597 10.572 10.395 1.00 19.48 92 GLU A CA 1
ATOM 698 C C . GLU A 1 95 ? 88.805 11.726 9.421 1.00 18.66 92 GLU A C 1
ATOM 699 O O . GLU A 1 95 ? 89.114 12.849 9.838 1.00 17.94 92 GLU A O 1
ATOM 705 N N . ALA A 1 96 ? 88.632 11.476 8.122 1.00 19.48 93 ALA A N 1
ATOM 706 C CA . ALA A 1 96 ? 88.722 12.560 7.152 1.00 20.16 93 ALA A CA 1
ATOM 707 C C . ALA A 1 96 ? 87.615 13.582 7.378 1.00 19.83 93 ALA A C 1
ATOM 708 O O . ALA A 1 96 ? 87.835 14.791 7.240 1.00 20.63 93 ALA A O 1
ATOM 710 N N . LEU A 1 97 ? 86.419 13.113 7.736 1.00 18.82 94 LEU A N 1
ATOM 711 C CA . LEU A 1 97 ? 85.308 14.022 8.001 1.00 19.64 94 LEU A CA 1
ATOM 712 C C . LEU A 1 97 ? 85.581 14.879 9.230 1.00 20.29 94 LEU A C 1
ATOM 713 O O . LEU A 1 97 ? 85.345 16.092 9.218 1.00 20.36 94 LEU A O 1
ATOM 718 N N . THR A 1 98 ? 86.072 14.262 10.308 1.00 20.71 95 THR A N 1
ATOM 719 C CA . THR A 1 98 ? 86.305 15.002 11.543 1.00 22.94 95 THR A CA 1
ATOM 720 C C . THR A 1 98 ? 87.462 15.985 11.422 1.00 22.64 95 THR A C 1
ATOM 721 O O . THR A 1 98 ? 87.513 16.954 12.186 1.00 22.86 95 THR A O 1
ATOM 725 N N . GLN A 1 99 ? 88.391 15.762 10.489 1.00 22.52 96 GLN A N 1
ATOM 726 C CA . GLN A 1 99 ? 89.369 16.797 10.170 1.00 23.48 96 GLN A CA 1
ATOM 727 C C . GLN A 1 99 ? 88.670 18.067 9.703 1.00 21.97 96 GLN A C 1
ATOM 728 O O . GLN A 1 99 ? 89.091 19.180 10.038 1.00 23.15 96 GLN A O 1
ATOM 734 N N . ILE A 1 100 ? 87.597 17.914 8.926 1.00 20.15 97 ILE A N 1
ATOM 735 C CA . ILE A 1 100 ? 86.858 19.061 8.410 1.00 19.99 97 ILE A CA 1
ATOM 736 C C . ILE A 1 100 ? 85.884 19.591 9.455 1.00 20.00 97 ILE A C 1
ATOM 737 O O . ILE A 1 100 ? 85.747 20.807 9.631 1.00 20.82 97 ILE A O 1
ATOM 742 N N . ALA A 1 101 ? 85.198 18.693 10.158 1.00 19.87 98 ALA A N 1
ATOM 743 C CA . ALA A 1 101 ? 84.136 19.059 11.095 1.00 20.19 98 ALA A CA 1
ATOM 744 C C . ALA A 1 101 ? 84.283 18.219 12.353 1.00 20.88 98 ALA A C 1
ATOM 745 O O . ALA A 1 101 ? 83.542 17.250 12.564 1.00 20.24 98 ALA A O 1
ATOM 747 N N . PRO A 1 102 ? 85.236 18.560 13.223 1.00 22.54 99 PRO A N 1
ATOM 748 C CA . PRO A 1 102 ? 85.425 17.754 14.440 1.00 23.67 99 PRO A CA 1
ATOM 749 C C . PRO A 1 102 ? 84.181 17.664 15.305 1.00 23.57 99 PRO A C 1
ATOM 750 O O . PRO A 1 102 ? 83.969 16.641 15.968 1.00 24.34 99 PRO A O 1
ATOM 754 N N . GLU A 1 103 ? 83.347 18.703 15.313 1.00 22.45 100 GLU A N 1
ATOM 755 C CA . GLU A 1 103 ? 82.120 18.700 16.100 1.00 23.08 100 GLU A CA 1
ATOM 756 C C . GLU A 1 103 ? 81.102 17.673 15.618 1.00 20.96 100 GLU A C 1
ATOM 757 O O . GLU A 1 103 ? 80.131 17.410 16.336 1.00 21.01 100 GLU A O 1
ATOM 763 N N . ALA A 1 104 ? 81.292 17.092 14.436 1.00 19.16 101 ALA A N 1
ATOM 764 C CA . ALA A 1 104 ? 80.329 16.156 13.870 1.00 18.82 101 ALA A CA 1
ATOM 765 C C . ALA A 1 104 ? 80.625 14.702 14.217 1.00 18.48 101 ALA A C 1
ATOM 766 O O . ALA A 1 104 ? 79.897 13.814 13.762 1.00 17.28 101 ALA A O 1
ATOM 768 N N . ARG A 1 105 ? 81.663 14.436 15.015 1.00 19.31 102 ARG A N 1
ATOM 769 C CA . ARG A 1 105 ? 81.994 13.061 15.382 1.00 21.17 102 ARG A CA 1
ATOM 770 C C . ARG A 1 105 ? 80.777 12.331 15.936 1.00 18.50 102 ARG A C 1
ATOM 771 O O . ARG A 1 105 ? 80.483 11.196 15.543 1.00 17.28 102 ARG A O 1
ATOM 779 N N . GLY A 1 106 ? 80.056 12.974 16.855 1.00 17.88 103 GLY A N 1
ATOM 780 C CA . GLY A 1 106 ? 79.021 12.277 17.597 1.00 16.74 103 GLY A CA 1
ATOM 781 C C . GLY A 1 106 ? 77.869 11.792 16.742 1.00 15.97 103 GLY A C 1
ATOM 782 O O . GLY A 1 106 ? 77.186 10.833 17.109 1.00 17.03 103 GLY A O 1
ATOM 783 N N . LYS A 1 107 ? 77.625 12.439 15.602 1.00 14.76 104 LYS A N 1
ATOM 784 C CA . LYS A 1 107 ? 76.509 12.064 14.743 1.00 14.07 104 LYS A CA 1
ATOM 785 C C . LYS A 1 107 ? 76.947 11.361 13.464 1.00 12.53 104 LYS A C 1
ATOM 786 O O . LYS A 1 107 ? 76.120 11.163 12.569 1.00 12.92 104 LYS A O 1
ATOM 792 N N . THR A 1 108 ? 78.212 10.958 13.362 1.00 11.74 105 THR A N 1
ATOM 793 C CA . THR A 1 108 ? 78.727 10.294 12.170 1.00 11.66 105 THR A CA 1
ATOM 794 C C . THR A 1 108 ? 78.773 8.790 12.412 1.00 11.37 105 THR A C 1
ATOM 795 O O . THR A 1 108 ? 79.416 8.325 13.360 1.00 11.93 105 THR A O 1
ATOM 799 N N . MET A 1 109 ? 78.091 8.039 11.550 1.00 10.98 106 MET A N 1
ATOM 800 C CA . MET A 1 109 ? 77.988 6.592 11.651 1.00 10.90 106 MET A CA 1
ATOM 801 C C . MET A 1 109 ? 78.235 5.988 10.271 1.00 10.22 106 MET A C 1
ATOM 802 O O . MET A 1 109 ? 78.383 6.703 9.277 1.00 10.57 106 MET A O 1
ATOM 807 N N . LEU A 1 110 ? 78.277 4.660 10.205 1.00 10.43 107 LEU A N 1
ATOM 808 C CA . LEU A 1 110 ? 78.655 3.952 8.988 1.00 10.16 107 LEU A CA 1
ATOM 809 C C . LEU A 1 110 ? 77.413 3.561 8.197 1.00 9.36 107 LEU A C 1
ATOM 810 O O . LEU A 1 110 ? 76.483 2.963 8.746 1.00 9.97 107 LEU A O 1
ATOM 815 N N . PHE A 1 111 ? 77.412 3.873 6.899 1.00 9.25 108 PHE A N 1
ATOM 816 C CA . PHE A 1 111 ? 76.272 3.503 6.067 1.00 9.56 108 PHE A CA 1
ATOM 817 C C . PHE A 1 111 ? 76.001 2.005 6.154 1.00 9.27 108 PHE A C 1
ATOM 818 O O . PHE A 1 111 ? 74.850 1.584 6.307 1.00 9.71 108 PHE A O 1
ATOM 826 N N . GLY A 1 112 ? 77.050 1.188 6.088 1.00 9.90 109 GLY A N 1
ATOM 827 C CA . GLY A 1 112 ? 76.890 -0.252 6.154 1.00 10.04 109 GLY A CA 1
ATOM 828 C C . GLY A 1 112 ? 76.964 -0.834 7.554 1.00 9.40 109 GLY A C 1
ATOM 829 O O . GLY A 1 112 ? 77.366 -1.988 7.725 1.00 10.18 109 GLY A O 1
ATOM 830 N N . GLN A 1 113 ? 76.555 -0.066 8.567 1.00 9.52 110 GLN A N 1
ATOM 831 C CA . GLN A 1 113 ? 76.647 -0.564 9.938 1.00 10.14 110 GLN A CA 1
ATOM 832 C C . GLN A 1 113 ? 75.916 -1.890 10.108 1.00 10.04 110 GLN A C 1
ATOM 833 O O . GLN A 1 113 ? 76.402 -2.788 10.805 1.00 10.48 110 GLN A O 1
ATOM 839 N N . TRP A 1 114 ? 74.751 -2.035 9.486 1.00 9.17 111 TRP A N 1
ATOM 840 C CA . TRP A 1 114 ? 73.859 -3.149 9.779 1.00 9.82 111 TRP A CA 1
ATOM 841 C C . TRP A 1 114 ? 74.093 -4.360 8.891 1.00 10.10 111 TRP A C 1
ATOM 842 O O . TRP A 1 114 ? 73.392 -5.367 9.043 1.00 10.57 111 TRP A O 1
ATOM 853 N N . ILE A 1 115 ? 75.082 -4.304 8.004 1.00 10.10 112 ILE A N 1
ATOM 854 C CA . ILE A 1 115 ? 75.452 -5.451 7.183 1.00 10.87 112 ILE A CA 1
ATOM 855 C C . ILE A 1 115 ? 76.861 -5.886 7.561 1.00 11.31 112 ILE A C 1
ATOM 856 O O . ILE A 1 115 ? 77.707 -6.123 6.695 1.00 13.28 112 ILE A O 1
ATOM 861 N N . GLY A 1 116 ? 77.121 -5.989 8.861 1.00 11.24 113 GLY A N 1
ATOM 862 C CA . GLY A 1 116 ? 78.426 -6.392 9.341 1.00 11.76 113 GLY A CA 1
ATOM 863 C C . GLY A 1 116 ? 79.426 -5.270 9.475 1.00 11.27 113 GLY A C 1
ATOM 864 O O . GLY A 1 116 ? 80.633 -5.537 9.491 1.00 11.60 113 GLY A O 1
ATOM 865 N N . GLN A 1 117 ? 78.966 -4.025 9.575 1.00 10.70 114 GLN A N 1
ATOM 866 C CA . GLN A 1 117 ? 79.850 -2.863 9.644 1.00 10.40 114 GLN A CA 1
ATOM 867 C C . GLN A 1 117 ? 80.869 -2.893 8.506 1.00 10.50 114 GLN A C 1
ATOM 868 O O . GLN A 1 117 ? 82.078 -2.752 8.703 1.00 11.52 114 GLN A O 1
ATOM 874 N N . LYS A 1 118 ? 80.352 -3.073 7.296 1.00 11.16 115 LYS A N 1
ATOM 875 C CA . LYS A 1 118 ? 81.159 -3.255 6.098 1.00 12.20 115 LYS A CA 1
ATOM 876 C C . LYS A 1 118 ? 81.312 -1.940 5.348 1.00 10.79 115 LYS A C 1
ATOM 877 O O . LYS A 1 118 ? 80.357 -1.166 5.226 1.00 12.10 115 LYS A O 1
ATOM 883 N N . ASP A 1 119 ? 82.516 -1.699 4.836 1.00 11.51 116 ASP A N 1
ATOM 884 C CA . ASP A 1 119 ? 82.732 -0.604 3.902 1.00 11.54 116 ASP A CA 1
ATOM 885 C C . ASP A 1 119 ? 82.085 -0.929 2.561 1.00 11.40 116 ASP A C 1
ATOM 886 O O . ASP A 1 119 ? 81.953 -2.094 2.175 1.00 12.89 116 ASP A O 1
ATOM 891 N N . ILE A 1 120 ? 81.682 0.115 1.849 1.00 10.66 117 ILE A N 1
ATOM 892 C CA . ILE A 1 120 ? 81.121 -0.019 0.507 1.00 10.73 117 ILE A CA 1
ATOM 893 C C . ILE A 1 120 ? 82.121 0.593 -0.470 1.00 11.42 117 ILE A C 1
ATOM 894 O O . ILE A 1 120 ? 82.340 1.815 -0.447 1.00 11.24 117 ILE A O 1
ATOM 899 N N . PRO A 1 121 ? 82.762 -0.199 -1.329 1.00 12.71 118 PRO A N 1
ATOM 900 C CA . PRO A 1 121 ? 83.854 0.326 -2.155 1.00 13.56 118 PRO A CA 1
ATOM 901 C C . PRO A 1 121 ? 83.375 1.186 -3.315 1.00 12.76 118 PRO A C 1
ATOM 902 O O . PRO A 1 121 ? 82.278 1.012 -3.852 1.00 12.90 118 PRO A O 1
ATOM 906 N N . ASP A 1 122 ? 84.240 2.113 -3.707 1.00 12.29 119 ASP A N 1
ATOM 907 C CA . ASP A 1 122 ? 83.936 3.068 -4.767 1.00 13.00 119 ASP A CA 1
ATOM 908 C C . ASP A 1 122 ? 83.950 2.372 -6.125 1.00 12.97 119 ASP A C 1
ATOM 909 O O . ASP A 1 122 ? 84.974 1.778 -6.490 1.00 13.88 119 ASP A O 1
ATOM 914 N N . PRO A 1 123 ? 82.864 2.410 -6.895 1.00 13.02 120 PRO A N 1
ATOM 915 C CA . PRO A 1 123 ? 82.858 1.783 -8.225 1.00 13.46 120 PRO A CA 1
ATOM 916 C C . PRO A 1 123 ? 83.365 2.671 -9.351 1.00 13.36 120 PRO A C 1
ATOM 917 O O . PRO A 1 123 ? 83.388 2.219 -10.502 1.00 14.50 120 PRO A O 1
ATOM 921 N N . TYR A 1 124 ? 83.776 3.900 -9.051 1.00 14.21 121 TYR A N 1
ATOM 922 C CA . TYR A 1 124 ? 84.106 4.865 -10.092 1.00 15.20 121 TYR A CA 1
ATOM 923 C C . TYR A 1 124 ? 85.150 4.306 -11.048 1.00 16.43 121 TYR A C 1
ATOM 924 O O . TYR A 1 124 ? 86.156 3.727 -10.626 1.00 16.12 121 TYR A O 1
ATOM 933 N N . ARG A 1 125 ? 84.891 4.473 -12.345 1.00 17.58 122 ARG A N 1
ATOM 934 C CA . ARG A 1 125 ? 85.806 4.084 -13.412 1.00 20.72 122 ARG A CA 1
ATOM 935 C C . ARG A 1 125 ? 85.951 2.577 -13.560 1.00 19.87 122 ARG A C 1
ATOM 936 O O . ARG A 1 125 ? 86.885 2.104 -14.219 1.00 23.04 122 ARG A O 1
ATOM 944 N N . GLN A 1 126 ? 85.025 1.815 -12.989 1.00 17.80 123 GLN A N 1
ATOM 945 C CA . GLN A 1 126 ? 84.968 0.374 -13.165 1.00 17.45 123 GLN A CA 1
ATOM 946 C C . GLN A 1 126 ? 83.736 0.013 -13.992 1.00 17.44 123 GLN A C 1
ATOM 947 O O . GLN A 1 126 ? 82.925 0.870 -14.354 1.00 17.30 123 GLN A O 1
ATOM 953 N N . SER A 1 127 ? 83.609 -1.275 -14.297 1.00 17.79 124 SER A N 1
ATOM 954 C CA . SER A 1 127 ? 82.522 -1.754 -15.134 1.00 17.48 124 SER A CA 1
ATOM 955 C C . SER A 1 127 ? 81.198 -1.711 -14.373 1.00 15.50 124 SER A C 1
ATOM 956 O O . SER A 1 127 ? 81.149 -1.508 -13.155 1.00 16.11 124 SER A O 1
ATOM 959 N N . LYS A 1 128 ? 80.108 -1.928 -15.114 1.00 14.56 125 LYS A N 1
ATOM 960 C CA . LYS A 1 128 ? 78.784 -1.929 -14.503 1.00 14.59 125 LYS A CA 1
ATOM 961 C C . LYS A 1 128 ? 78.702 -2.931 -13.359 1.00 16.30 125 LYS A C 1
ATOM 962 O O . LYS A 1 128 ? 77.965 -2.706 -12.393 1.00 15.38 125 LYS A O 1
ATOM 968 N N . GLU A 1 129 ? 79.447 -4.038 -13.448 1.00 17.78 126 GLU A N 1
ATOM 969 C CA . GLU A 1 129 ? 79.443 -5.025 -12.371 1.00 19.45 126 GLU A CA 1
ATOM 970 C C . GLU A 1 129 ? 79.764 -4.383 -11.030 1.00 18.28 126 GLU A C 1
ATOM 971 O O . GLU A 1 129 ? 79.144 -4.709 -10.010 1.00 18.51 126 GLU A O 1
ATOM 977 N N . ALA A 1 130 ? 80.744 -3.478 -11.006 1.00 17.54 127 ALA A N 1
ATOM 978 C CA . ALA A 1 130 ? 81.108 -2.814 -9.758 1.00 16.08 127 ALA A CA 1
ATOM 979 C C . ALA A 1 130 ? 79.978 -1.923 -9.263 1.00 14.23 127 ALA A C 1
ATOM 980 O O . ALA A 1 130 ? 79.755 -1.809 -8.052 1.00 14.59 127 ALA A O 1
ATOM 982 N N . PHE A 1 131 ? 79.258 -1.279 -10.183 1.00 12.85 128 PHE A N 1
ATOM 983 C CA . PHE A 1 131 ? 78.123 -0.452 -9.790 1.00 11.31 128 PHE A CA 1
ATOM 984 C C . PHE A 1 131 ? 76.971 -1.306 -9.272 1.00 10.51 128 PHE A C 1
ATOM 985 O O . PHE A 1 131 ? 76.256 -0.898 -8.349 1.00 10.74 128 PHE A O 1
ATOM 993 N N . VAL A 1 132 ? 76.772 -2.490 -9.853 1.00 11.52 129 VAL A N 1
ATOM 994 C CA . VAL A 1 132 ? 75.750 -3.403 -9.347 1.00 12.96 129 VAL A CA 1
ATOM 995 C C . VAL A 1 132 ? 76.098 -3.861 -7.936 1.00 12.62 129 VAL A C 1
ATOM 996 O O . VAL A 1 132 ? 75.227 -3.939 -7.060 1.00 13.02 129 VAL A O 1
ATOM 1000 N N . HIS A 1 133 ? 77.373 -4.172 -7.692 1.00 12.84 130 HIS A N 1
ATOM 1001 C CA . HIS A 1 133 ? 77.801 -4.582 -6.358 1.00 13.91 130 HIS A CA 1
ATOM 1002 C C . HIS A 1 133 ? 77.599 -3.456 -5.353 1.00 13.34 130 HIS A C 1
ATOM 1003 O O . HIS A 1 133 ? 77.085 -3.674 -4.249 1.00 13.58 130 HIS A O 1
ATOM 1010 N N . ALA A 1 134 ? 78.004 -2.237 -5.718 1.00 12.74 131 ALA A N 1
ATOM 1011 C CA . ALA A 1 134 ? 77.816 -1.102 -4.823 1.00 12.64 131 ALA A CA 1
ATOM 1012 C C . ALA A 1 134 ? 76.340 -0.875 -4.533 1.00 11.60 131 ALA A C 1
ATOM 1013 O O . ALA A 1 134 ? 75.954 -0.659 -3.378 1.00 11.26 131 ALA A O 1
ATOM 1015 N N . TYR A 1 135 ? 75.494 -0.932 -5.567 1.00 11.42 132 TYR A N 1
ATOM 1016 C CA . TYR A 1 135 ? 74.068 -0.726 -5.346 1.00 10.74 132 TYR A CA 1
ATOM 1017 C C . TYR A 1 135 ? 73.502 -1.785 -4.411 1.00 10.23 132 TYR A C 1
ATOM 1018 O O . TYR A 1 135 ? 72.694 -1.475 -3.528 1.00 10.44 132 TYR A O 1
ATOM 1027 N N . GLN A 1 136 ? 73.913 -3.041 -4.591 1.00 10.56 133 GLN A N 1
ATOM 1028 C CA . GLN A 1 136 ? 73.415 -4.112 -3.734 1.00 10.75 133 GLN A CA 1
ATOM 1029 C C . GLN A 1 136 ? 73.716 -3.828 -2.268 1.00 10.70 133 GLN A C 1
ATOM 1030 O O . GLN A 1 136 ? 72.831 -3.926 -1.410 1.00 10.67 133 GLN A O 1
ATOM 1036 N N . LEU A 1 137 ? 74.970 -3.490 -1.959 1.00 10.26 134 LEU A N 1
ATOM 1037 C CA . LEU A 1 137 ? 75.332 -3.197 -0.576 1.00 10.33 134 LEU A CA 1
ATOM 1038 C C . LEU A 1 137 ? 74.590 -1.972 -0.064 1.00 9.78 134 LEU A C 1
ATOM 1039 O O . LEU A 1 137 ? 74.107 -1.961 1.073 1.00 10.03 134 LEU A O 1
ATOM 1044 N N . ILE A 1 138 ? 74.499 -0.923 -0.883 1.00 9.69 135 ILE A N 1
ATOM 1045 C CA . ILE A 1 138 ? 73.787 0.283 -0.469 1.00 9.33 135 ILE A CA 1
ATOM 1046 C C . ILE A 1 138 ? 72.328 -0.039 -0.181 1.00 8.82 135 ILE A C 1
ATOM 1047 O O . ILE A 1 138 ? 71.761 0.416 0.820 1.00 9.87 135 ILE A O 1
ATOM 1052 N N . ASP A 1 139 ? 71.704 -0.839 -1.047 1.00 9.46 136 ASP A N 1
ATOM 1053 C CA . ASP A 1 139 ? 70.303 -1.205 -0.868 1.00 9.72 136 ASP A CA 1
ATOM 1054 C C . ASP A 1 139 ? 70.102 -1.978 0.432 1.00 9.61 136 ASP A C 1
ATOM 1055 O O . ASP A 1 139 ? 69.248 -1.626 1.254 1.00 9.94 136 ASP A O 1
ATOM 1060 N N . GLU A 1 140 ? 70.884 -3.039 0.636 1.00 9.64 137 GLU A N 1
ATOM 1061 C CA . GLU A 1 140 ? 70.770 -3.817 1.866 1.00 9.97 137 GLU A CA 1
ATOM 1062 C C . GLU A 1 140 ? 71.013 -2.946 3.092 1.00 10.04 137 GLU A C 1
ATOM 1063 O O . GLU A 1 140 ? 70.283 -3.037 4.088 1.00 10.74 137 GLU A O 1
ATOM 1069 N N . ALA A 1 141 ? 72.046 -2.103 3.041 1.00 9.38 138 ALA A N 1
ATOM 1070 C CA . ALA A 1 141 ? 72.386 -1.260 4.181 1.00 9.55 138 ALA A CA 1
ATOM 1071 C C . ALA A 1 141 ? 71.295 -0.234 4.459 1.00 9.88 138 ALA A C 1
ATOM 1072 O O . ALA A 1 141 ? 70.960 0.027 5.621 1.00 9.83 138 ALA A O 1
ATOM 1074 N N . ALA A 1 142 ? 70.732 0.358 3.404 1.00 9.89 139 ALA A N 1
ATOM 1075 C CA . ALA A 1 142 ? 69.708 1.383 3.571 1.00 10.15 139 ALA A CA 1
ATOM 1076 C C . ALA A 1 142 ? 68.415 0.795 4.119 1.00 10.29 139 ALA A C 1
ATOM 1077 O O . ALA A 1 142 ? 67.752 1.419 4.955 1.00 10.91 139 ALA A O 1
ATOM 1079 N N . GLN A 1 143 ? 68.029 -0.394 3.646 1.00 10.37 140 GLN A N 1
ATOM 1080 C CA . GLN A 1 143 ? 66.842 -1.052 4.181 1.00 10.81 140 GLN A CA 1
ATOM 1081 C C . GLN A 1 143 ? 66.929 -1.186 5.691 1.00 10.67 140 GLN A C 1
ATOM 1082 O O . GLN A 1 143 ? 65.941 -0.972 6.403 1.00 11.09 140 GLN A O 1
ATOM 1088 N N . ALA A 1 144 ? 68.107 -1.549 6.198 1.00 10.52 141 ALA A N 1
ATOM 1089 C CA . ALA A 1 144 ? 68.272 -1.734 7.633 1.00 11.07 141 ALA A CA 1
ATOM 1090 C C . ALA A 1 144 ? 68.189 -0.405 8.374 1.00 11.98 141 ALA A C 1
ATOM 1091 O O . ALA A 1 144 ? 67.544 -0.316 9.425 1.00 13.25 141 ALA A O 1
ATOM 1093 N N . TRP A 1 145 ? 68.828 0.640 7.843 1.00 11.14 142 TRP A N 1
ATOM 1094 C CA . TRP A 1 145 ? 68.742 1.953 8.475 1.00 11.31 142 TRP A CA 1
ATOM 1095 C C . TRP A 1 145 ? 67.305 2.455 8.510 1.00 12.31 142 TRP A C 1
ATOM 1096 O O . TRP A 1 145 ? 66.877 3.070 9.493 1.00 12.91 142 TRP A O 1
ATOM 1107 N N . ALA A 1 146 ? 66.544 2.205 7.442 1.00 12.22 143 ALA A N 1
ATOM 1108 C CA . ALA A 1 146 ? 65.188 2.736 7.351 1.00 14.25 143 ALA A CA 1
ATOM 1109 C C . ALA A 1 146 ? 64.298 2.231 8.479 1.00 16.56 143 ALA A C 1
ATOM 1110 O O . ALA A 1 146 ? 63.361 2.925 8.884 1.00 18.17 143 ALA A O 1
ATOM 1112 N N . LYS A 1 147 ? 64.567 1.034 8.998 1.00 18.00 144 LYS A N 1
ATOM 1113 C CA . LYS A 1 147 ? 63.764 0.493 10.087 1.00 20.29 144 LYS A CA 1
ATOM 1114 C C . LYS A 1 147 ? 64.120 1.087 11.442 1.00 21.53 144 LYS A C 1
ATOM 1115 O O . LYS A 1 147 ? 63.393 0.843 12.411 1.00 22.85 144 LYS A O 1
ATOM 1121 N N . LYS A 1 148 ? 65.197 1.866 11.536 1.00 19.85 145 LYS A N 1
ATOM 1122 C CA A LYS A 1 148 ? 65.700 2.337 12.818 0.38 20.18 145 LYS A CA 1
ATOM 1123 C CA B LYS A 1 148 ? 65.701 2.338 12.817 0.62 20.00 145 LYS A CA 1
ATOM 1124 C C . LYS A 1 148 ? 65.666 3.852 12.968 1.00 20.75 145 LYS A C 1
ATOM 1125 O O . LYS A 1 148 ? 65.978 4.355 14.055 1.00 21.74 145 LYS A O 1
ATOM 1136 N N . LEU A 1 149 ? 65.294 4.588 11.928 1.00 20.61 146 LEU A N 1
ATOM 1137 C CA . LEU A 1 149 ? 65.295 6.044 11.985 1.00 21.13 146 LEU A CA 1
ATOM 1138 C C . LEU A 1 149 ? 63.877 6.602 11.931 1.00 24.15 146 LEU A C 1
ATOM 1139 O O . LEU A 1 149 ? 63.598 7.658 12.498 1.00 25.96 146 LEU A O 1
ATOM 1145 N N . GLY B 1 4 ? 56.733 -14.128 16.857 1.00 30.69 1 GLY B N 1
ATOM 1146 C CA . GLY B 1 4 ? 57.058 -13.041 15.889 1.00 28.47 1 GLY B CA 1
ATOM 1147 C C . GLY B 1 4 ? 56.249 -13.145 14.611 1.00 25.41 1 GLY B C 1
ATOM 1148 O O . GLY B 1 4 ? 55.805 -14.235 14.245 1.00 26.94 1 GLY B O 1
ATOM 1149 N N . PHE B 1 5 ? 56.066 -12.023 13.915 1.00 20.32 2 PHE B N 1
ATOM 1150 C CA . PHE B 1 5 ? 55.297 -12.023 12.671 1.00 16.58 2 PHE B CA 1
ATOM 1151 C C . PHE B 1 5 ? 56.301 -12.246 11.552 1.00 16.74 2 PHE B C 1
ATOM 1152 O O . PHE B 1 5 ? 56.849 -11.306 10.974 1.00 19.58 2 PHE B O 1
ATOM 1160 N N . ASN B 1 6 ? 56.543 -13.518 11.248 1.00 14.75 3 ASN B N 1
ATOM 1161 C CA . ASN B 1 6 ? 57.516 -13.911 10.241 1.00 15.32 3 ASN B CA 1
ATOM 1162 C C . ASN B 1 6 ? 56.878 -14.337 8.929 1.00 14.60 3 ASN B C 1
ATOM 1163 O O . ASN B 1 6 ? 57.469 -14.119 7.867 1.00 16.69 3 ASN B O 1
ATOM 1168 N N . LYS B 1 7 ? 55.693 -14.940 8.981 1.00 13.62 4 LYS B N 1
ATOM 1169 C CA . LYS B 1 7 ? 54.944 -15.336 7.796 1.00 12.94 4 LYS B CA 1
ATOM 1170 C C . LYS B 1 7 ? 53.682 -14.486 7.739 1.00 11.50 4 LYS B C 1
ATOM 1171 O O . LYS B 1 7 ? 52.905 -14.463 8.701 1.00 12.95 4 LYS B O 1
ATOM 1177 N N . ILE B 1 8 ? 53.482 -13.795 6.618 1.00 10.92 5 ILE B N 1
ATOM 1178 C CA . ILE B 1 8 ? 52.425 -12.800 6.476 1.00 10.33 5 ILE B CA 1
ATOM 1179 C C . ILE B 1 8 ? 51.541 -13.191 5.299 1.00 10.12 5 ILE B C 1
ATOM 1180 O O . ILE B 1 8 ? 52.045 -13.486 4.209 1.00 10.64 5 ILE B O 1
ATOM 1185 N N . LEU B 1 9 ? 50.228 -13.175 5.515 1.00 9.91 6 LEU B N 1
ATOM 1186 C CA . LEU B 1 9 ? 49.248 -13.489 4.482 1.00 9.70 6 LEU B CA 1
ATOM 1187 C C . LEU B 1 9 ? 48.440 -12.231 4.188 1.00 10.13 6 LEU B C 1
ATOM 1188 O O . LEU B 1 9 ? 47.761 -11.704 5.076 1.00 10.49 6 LEU B O 1
ATOM 1193 N N . VAL B 1 10 ? 48.516 -11.753 2.948 1.00 9.81 7 VAL B N 1
ATOM 1194 C CA . VAL B 1 10 ? 47.749 -10.593 2.505 1.00 9.18 7 VAL B CA 1
ATOM 1195 C C . VAL B 1 10 ? 46.436 -11.090 1.919 1.00 9.01 7 VAL B C 1
ATOM 1196 O O . VAL B 1 10 ? 46.430 -11.946 1.027 1.00 10.04 7 VAL B O 1
ATOM 1200 N N . VAL B 1 11 ? 45.322 -10.554 2.410 1.00 9.77 8 VAL B N 1
ATOM 1201 C CA . VAL B 1 11 ? 44.006 -11.103 2.107 1.00 10.24 8 VAL B CA 1
ATOM 1202 C C . VAL B 1 11 ? 43.097 -10.029 1.531 1.00 10.14 8 VAL B C 1
ATOM 1203 O O . VAL B 1 11 ? 43.038 -8.902 2.036 1.00 10.72 8 VAL B O 1
ATOM 1207 N N . ALA B 1 12 ? 42.383 -10.391 0.468 1.00 9.72 9 ALA B N 1
ATOM 1208 C CA . ALA B 1 12 ? 41.256 -9.606 -0.012 1.00 10.69 9 ALA B CA 1
ATOM 1209 C C . ALA B 1 12 ? 40.172 -10.571 -0.482 1.00 9.85 9 ALA B C 1
ATOM 1210 O O . ALA B 1 12 ? 39.902 -11.562 0.203 1.00 10.60 9 ALA B O 1
ATOM 1212 N N . VAL B 1 13 ? 39.567 -10.330 -1.645 1.00 10.30 10 VAL B N 1
ATOM 1213 C CA . VAL B 1 13 ? 38.378 -11.067 -2.078 1.00 10.86 10 VAL B CA 1
ATOM 1214 C C . VAL B 1 13 ? 38.690 -12.035 -3.221 1.00 10.65 10 VAL B C 1
ATOM 1215 O O . VAL B 1 13 ? 38.463 -13.241 -3.102 1.00 11.31 10 VAL B O 1
ATOM 1219 N N . GLY B 1 14 ? 39.192 -11.523 -4.343 1.00 10.35 11 GLY B N 1
ATOM 1220 C CA . GLY B 1 14 ? 39.423 -12.354 -5.511 1.00 10.15 11 GLY B CA 1
ATOM 1221 C C . GLY B 1 14 ? 40.830 -12.907 -5.612 1.00 9.68 11 GLY B C 1
ATOM 1222 O O . GLY B 1 14 ? 41.067 -13.891 -6.319 1.00 10.43 11 GLY B O 1
ATOM 1223 N N . ASN B 1 15 ? 41.770 -12.281 -4.906 1.00 9.65 12 ASN B N 1
ATOM 1224 C CA . ASN B 1 15 ? 43.187 -12.643 -4.976 1.00 9.95 12 ASN B CA 1
ATOM 1225 C C . ASN B 1 15 ? 43.727 -12.524 -6.402 1.00 9.41 12 ASN B C 1
ATOM 1226 O O . ASN B 1 15 ? 44.559 -13.322 -6.838 1.00 10.23 12 ASN B O 1
ATOM 1231 N N . ILE B 1 16 ? 43.268 -11.500 -7.124 1.00 9.24 13 ILE B N 1
ATOM 1232 C CA . ILE B 1 16 ? 43.793 -11.196 -8.453 1.00 9.80 13 ILE B CA 1
ATOM 1233 C C . ILE B 1 16 ? 44.270 -9.758 -8.609 1.00 10.16 13 ILE B C 1
ATOM 1234 O O . ILE B 1 16 ? 45.036 -9.472 -9.549 1.00 10.69 13 ILE B O 1
ATOM 1239 N N . CYS B 1 17 ? 43.872 -8.818 -7.746 1.00 9.77 14 CYS B N 1
ATOM 1240 C CA . CYS B 1 17 ? 44.272 -7.422 -7.898 1.00 10.17 14 CYS B CA 1
ATOM 1241 C C . CYS B 1 17 ? 45.063 -6.916 -6.694 1.00 9.57 14 CYS B C 1
ATOM 1242 O O . CYS B 1 17 ? 46.296 -6.860 -6.737 1.00 11.07 14 CYS B O 1
ATOM 1245 N N . ARG B 1 18 ? 44.367 -6.543 -5.617 1.00 9.82 15 ARG B N 1
ATOM 1246 C CA . ARG B 1 18 ? 45.030 -5.898 -4.486 1.00 9.87 15 ARG B CA 1
ATOM 1247 C C . ARG B 1 18 ? 45.921 -6.871 -3.725 1.00 9.46 15 ARG B C 1
ATOM 1248 O O . ARG B 1 18 ? 47.054 -6.533 -3.361 1.00 10.18 15 ARG B O 1
ATOM 1256 N N . SER B 1 19 ? 45.411 -8.060 -3.421 1.00 9.28 16 SER B N 1
ATOM 1257 C CA . SER B 1 19 ? 46.145 -8.931 -2.513 1.00 9.16 16 SER B CA 1
ATOM 1258 C C . SER B 1 19 ? 47.413 -9.500 -3.148 1.00 9.43 16 SER B C 1
ATOM 1259 O O . SER B 1 19 ? 48.441 -9.568 -2.464 1.00 10.01 16 SER B O 1
ATOM 1262 N N . PRO B 1 20 ? 47.425 -9.893 -4.431 1.00 9.40 17 PRO B N 1
ATOM 1263 C CA . PRO B 1 20 ? 48.723 -10.249 -5.031 1.00 9.92 17 PRO B CA 1
ATOM 1264 C C . PRO B 1 20 ? 49.675 -9.070 -5.115 1.00 9.60 17 PRO B C 1
ATOM 1265 O O . PRO B 1 20 ? 50.884 -9.236 -4.915 1.00 10.21 17 PRO B O 1
ATOM 1269 N N . THR B 1 21 ? 49.161 -7.874 -5.409 1.00 9.45 18 THR B N 1
ATOM 1270 C CA . THR B 1 21 ? 50.016 -6.692 -5.427 1.00 9.73 18 THR B CA 1
ATOM 1271 C C . THR B 1 21 ? 50.6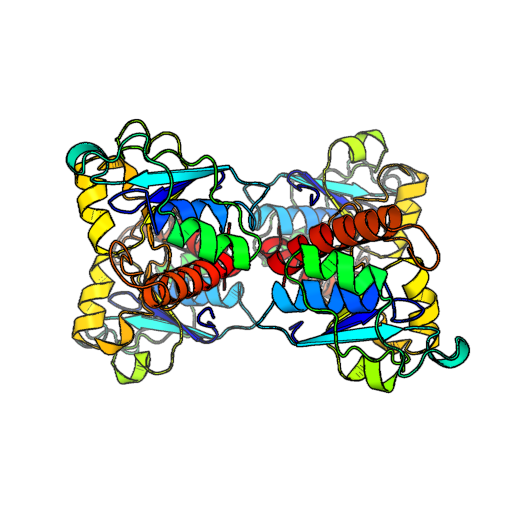19 -6.449 -4.049 1.00 9.98 18 THR B C 1
ATOM 1272 O O . THR B 1 21 ? 51.834 -6.268 -3.913 1.00 10.59 18 THR B O 1
ATOM 1276 N N . GLY B 1 22 ? 49.780 -6.461 -3.011 1.00 10.03 19 GLY B N 1
ATOM 1277 C CA . GLY B 1 22 ? 50.281 -6.265 -1.660 1.00 10.36 19 GLY B CA 1
ATOM 1278 C C . GLY B 1 22 ? 51.276 -7.332 -1.247 1.00 9.61 19 GLY B C 1
ATOM 1279 O O . GLY B 1 22 ? 52.274 -7.039 -0.584 1.00 10.73 19 GLY B O 1
ATOM 1280 N N . GLU B 1 23 ? 51.017 -8.586 -1.630 1.00 10.02 20 GLU B N 1
ATOM 1281 C CA . GLU B 1 23 ? 51.972 -9.658 -1.368 1.00 10.47 20 GLU B CA 1
ATOM 1282 C C . GLU B 1 23 ? 53.349 -9.306 -1.910 1.00 10.24 20 GLU B C 1
ATOM 1283 O O . GLU B 1 23 ? 54.353 -9.379 -1.192 1.00 10.94 20 GLU B O 1
ATOM 1289 N N . ARG B 1 24 ? 53.416 -8.936 -3.189 1.00 10.49 21 ARG B N 1
ATOM 1290 C CA . ARG B 1 24 ? 54.705 -8.768 -3.847 1.00 10.86 21 ARG B CA 1
ATOM 1291 C C . ARG B 1 24 ? 55.385 -7.467 -3.434 1.00 11.05 21 ARG B C 1
ATOM 1292 O O . ARG B 1 24 ? 56.613 -7.426 -3.301 1.00 11.73 21 ARG B O 1
ATOM 1300 N N . VAL B 1 25 ? 54.612 -6.399 -3.222 1.00 10.46 22 VAL B N 1
ATOM 1301 C CA . VAL B 1 25 ? 55.186 -5.162 -2.698 1.00 11.53 22 VAL B CA 1
ATOM 1302 C C . VAL B 1 25 ? 55.781 -5.406 -1.318 1.00 11.56 22 VAL B C 1
ATOM 1303 O O . VAL B 1 25 ? 56.938 -5.064 -1.050 1.00 12.58 22 VAL B O 1
ATOM 1307 N N . LEU B 1 26 ? 54.995 -6.006 -0.423 1.00 11.49 23 LEU B N 1
ATOM 1308 C CA . LEU B 1 26 ? 55.470 -6.240 0.936 1.00 11.39 23 LEU B CA 1
ATOM 1309 C C . LEU B 1 26 ? 56.650 -7.203 0.945 1.00 11.71 23 LEU B C 1
ATOM 1310 O O . LEU B 1 26 ? 57.601 -7.021 1.714 1.00 12.64 23 LEU B O 1
ATOM 1315 N N . GLN B 1 27 ? 56.613 -8.231 0.095 1.00 11.92 24 GLN B N 1
ATOM 1316 C CA . GLN B 1 27 ? 57.725 -9.174 0.038 1.00 12.47 24 GLN B CA 1
ATOM 1317 C C . GLN B 1 27 ? 59.015 -8.479 -0.377 1.00 12.90 24 GLN B C 1
ATOM 1318 O O . GLN B 1 27 ? 60.088 -8.778 0.158 1.00 14.13 24 GLN B O 1
ATOM 1324 N N . LYS B 1 28 ? 58.932 -7.553 -1.334 1.00 13.24 25 LYS B N 1
ATOM 1325 C CA . LYS B 1 28 ? 60.123 -6.829 -1.763 1.00 14.34 25 LYS B CA 1
ATOM 1326 C C . LYS B 1 28 ? 60.656 -5.928 -0.656 1.00 14.65 25 LYS B C 1
ATOM 1327 O O . LYS B 1 28 ? 61.874 -5.792 -0.491 1.00 15.62 25 LYS B O 1
ATOM 1333 N N . LEU B 1 29 ? 59.761 -5.302 0.111 1.00 14.31 26 LEU B N 1
ATOM 1334 C CA . LEU B 1 29 ? 60.185 -4.406 1.179 1.00 14.40 26 LEU B CA 1
ATOM 1335 C C . LEU B 1 29 ? 60.622 -5.151 2.432 1.00 14.65 26 LEU B C 1
ATOM 1336 O O . LEU B 1 29 ? 61.359 -4.583 3.245 1.00 15.98 26 LEU B O 1
ATOM 1341 N N . LEU B 1 30 ? 60.186 -6.398 2.602 1.00 13.74 27 LEU B N 1
ATOM 1342 C CA . LEU B 1 30 ? 60.487 -7.204 3.786 1.00 13.27 27 LEU B CA 1
ATOM 1343 C C . LEU B 1 30 ? 61.068 -8.539 3.344 1.00 13.61 27 LEU B C 1
ATOM 1344 O O . LEU B 1 30 ? 60.428 -9.589 3.476 1.00 13.70 27 LEU B O 1
ATOM 1349 N N . PRO B 1 31 ? 62.296 -8.534 2.820 1.00 13.81 28 PRO B N 1
ATOM 1350 C CA . PRO B 1 31 ? 62.923 -9.796 2.400 1.00 13.79 28 PRO B CA 1
ATOM 1351 C C . PRO B 1 31 ? 63.194 -10.765 3.541 1.00 13.84 28 PRO B C 1
ATOM 1352 O O . PRO B 1 31 ? 63.473 -11.940 3.269 1.00 14.47 28 PRO B O 1
ATOM 1356 N N . ASN B 1 32 ? 63.133 -10.323 4.796 1.00 13.62 29 ASN B N 1
ATOM 1357 C CA . ASN B 1 32 ? 63.313 -11.221 5.929 1.00 14.84 29 ASN B CA 1
ATOM 1358 C C . ASN B 1 32 ? 62.000 -11.834 6.399 1.00 14.46 29 ASN B C 1
ATOM 1359 O O . ASN B 1 32 ? 61.965 -12.456 7.466 1.00 15.75 29 ASN B O 1
ATOM 1364 N N . LYS B 1 33 ? 60.927 -11.677 5.625 1.00 13.24 30 LYS B N 1
ATOM 1365 C CA . LYS B 1 33 ? 59.642 -12.287 5.919 1.00 12.78 30 LYS B CA 1
ATOM 1366 C C . LYS B 1 33 ? 59.218 -13.153 4.740 1.00 12.59 30 LYS B C 1
ATOM 1367 O O . LYS B 1 33 ? 59.734 -13.021 3.628 1.00 13.39 30 LYS B O 1
ATOM 1373 N N . THR B 1 34 ? 58.255 -14.033 4.994 1.00 12.42 31 THR B N 1
ATOM 1374 C CA . THR B 1 34 ? 57.639 -14.848 3.956 1.00 13.00 31 THR B CA 1
ATOM 1375 C C . THR B 1 34 ? 56.219 -14.336 3.774 1.00 12.34 31 THR B C 1
ATOM 1376 O O . THR B 1 34 ? 55.420 -14.369 4.716 1.00 13.11 31 THR B O 1
ATOM 1380 N N . VAL B 1 35 ? 55.905 -13.868 2.569 1.00 11.92 32 VAL B N 1
ATOM 1381 C CA . VAL B 1 35 ? 54.626 -13.228 2.287 1.00 11.30 32 VAL B CA 1
ATOM 1382 C C . VAL B 1 35 ? 53.897 -14.013 1.205 1.00 11.13 32 VAL B C 1
ATOM 1383 O O . VAL B 1 35 ? 54.487 -14.364 0.176 1.00 12.44 32 VAL B O 1
ATOM 1387 N N . ALA B 1 36 ? 52.616 -14.286 1.445 1.00 10.23 33 ALA B N 1
ATOM 1388 C CA . ALA B 1 36 ? 51.721 -14.902 0.474 1.00 10.58 33 ALA B CA 1
ATOM 1389 C C . ALA B 1 36 ? 50.410 -14.122 0.476 1.00 9.95 33 ALA B C 1
ATOM 1390 O O . ALA B 1 36 ? 50.270 -13.114 1.177 1.00 10.36 33 ALA B O 1
ATOM 1392 N N . SER B 1 37 ? 49.438 -14.581 -0.311 1.00 9.70 34 SER B N 1
ATOM 1393 C CA . SER B 1 37 ? 48.141 -13.918 -0.342 1.00 9.76 34 SER B CA 1
ATOM 1394 C C . SER B 1 37 ? 47.042 -14.922 -0.659 1.00 9.45 34 SER B C 1
ATOM 1395 O O . SER B 1 37 ? 47.296 -16.018 -1.164 1.00 10.25 34 SER B O 1
ATOM 1398 N N . ALA B 1 38 ? 45.806 -14.523 -0.360 1.00 8.75 35 ALA B N 1
ATOM 1399 C CA . ALA B 1 38 ? 44.647 -15.370 -0.605 1.00 9.23 35 ALA B CA 1
ATOM 1400 C C . ALA B 1 38 ? 43.402 -14.501 -0.693 1.00 9.86 35 ALA B C 1
ATOM 1401 O O . ALA B 1 38 ? 43.403 -13.339 -0.280 1.00 10.52 35 ALA B O 1
ATOM 1403 N N . GLY B 1 39 ? 42.339 -15.088 -1.225 1.00 9.98 36 GLY B N 1
ATOM 1404 C CA . GLY B 1 39 ? 41.081 -14.384 -1.427 1.00 9.76 36 GLY B CA 1
ATOM 1405 C C . GLY B 1 39 ? 39.933 -15.055 -0.692 1.00 10.65 36 GLY B C 1
ATOM 1406 O O . GLY B 1 39 ? 39.782 -16.276 -0.747 1.00 11.18 36 GLY B O 1
ATOM 1407 N N . ILE B 1 40 ? 39.121 -14.236 -0.020 1.00 10.79 37 ILE B N 1
ATOM 1408 C CA . ILE B 1 40 ? 37.976 -14.741 0.734 1.00 12.03 37 ILE B CA 1
ATOM 1409 C C . ILE B 1 40 ? 36.961 -15.411 -0.181 1.00 11.97 37 ILE B C 1
ATOM 1410 O O . ILE B 1 40 ? 36.240 -16.322 0.244 1.00 13.13 37 ILE B O 1
ATOM 1415 N N . ALA B 1 41 ? 36.872 -14.973 -1.438 1.00 11.98 38 ALA B N 1
ATOM 1416 C CA . ALA B 1 41 ? 35.865 -15.477 -2.365 1.00 12.37 38 ALA B CA 1
ATOM 1417 C C . ALA B 1 41 ? 36.491 -15.966 -3.666 1.00 11.91 38 ALA B C 1
ATOM 1418 O O . ALA B 1 41 ? 35.835 -15.978 -4.710 1.00 12.23 38 ALA B O 1
ATOM 1420 N N . ALA B 1 42 ? 37.758 -16.380 -3.625 1.00 11.38 39 ALA B N 1
ATOM 1421 C CA . ALA B 1 42 ? 38.415 -16.835 -4.847 1.00 11.05 39 ALA B CA 1
ATOM 1422 C C . ALA B 1 42 ? 37.711 -18.056 -5.429 1.00 10.38 39 ALA B C 1
ATOM 1423 O O . ALA B 1 42 ? 37.505 -18.144 -6.645 1.00 11.23 39 ALA B O 1
ATOM 1425 N N . GLU B 1 43 ? 37.324 -19.003 -4.573 1.00 10.73 40 GLU B N 1
ATOM 1426 C CA . GLU B 1 43 ? 36.684 -20.222 -5.055 1.00 10.46 40 GLU B CA 1
ATOM 1427 C C . GLU B 1 43 ? 35.313 -19.924 -5.656 1.00 10.61 40 GLU B C 1
ATOM 1428 O O . GLU B 1 43 ? 35.018 -20.333 -6.786 1.00 11.66 40 GLU B O 1
ATOM 1434 N N . LYS B 1 44 ? 34.466 -19.199 -4.919 1.00 11.62 41 LYS B N 1
ATOM 1435 C CA . LYS B 1 44 ? 33.126 -18.881 -5.406 1.00 13.29 41 LYS B CA 1
ATOM 1436 C C . LYS B 1 44 ? 33.171 -18.011 -6.653 1.00 12.63 41 LYS B C 1
ATOM 1437 O O . LYS B 1 44 ? 32.225 -18.022 -7.452 1.00 13.79 41 LYS B O 1
ATOM 1443 N N . SER B 1 45 ? 34.239 -17.235 -6.826 1.00 13.13 42 SER B N 1
ATOM 1444 C CA . SER B 1 45 ? 34.390 -16.382 -7.996 1.00 13.08 42 SER B CA 1
ATOM 1445 C C . SER B 1 45 ? 34.990 -17.118 -9.186 1.00 13.24 42 SER B C 1
ATOM 1446 O O . SER B 1 45 ? 35.172 -16.504 -10.244 1.00 13.64 42 SER B O 1
ATOM 1449 N N . ARG B 1 46 ? 35.301 -18.407 -9.040 1.00 12.43 43 ARG B N 1
ATOM 1450 C CA . ARG B 1 46 ? 35.859 -19.216 -10.120 1.00 12.10 43 ARG B CA 1
ATOM 1451 C C . ARG B 1 46 ? 37.239 -18.717 -10.541 1.00 11.43 43 ARG B C 1
ATOM 1452 O O . ARG B 1 46 ? 37.634 -18.854 -11.702 1.00 11.72 43 ARG B O 1
ATOM 1460 N N . LEU B 1 47 ? 37.993 -18.165 -9.589 1.00 10.89 44 LEU B N 1
ATOM 1461 C CA . LEU B 1 47 ? 39.279 -17.544 -9.872 1.00 10.52 44 LEU B CA 1
ATOM 1462 C C . LEU B 1 47 ? 40.486 -18.379 -9.461 1.00 10.30 44 LEU B C 1
ATOM 1463 O O . LEU B 1 47 ? 41.612 -17.977 -9.765 1.00 10.33 44 LEU B O 1
ATOM 1468 N N . ILE B 1 48 ? 40.302 -19.510 -8.774 1.00 10.40 45 ILE B N 1
ATOM 1469 C CA . ILE B 1 48 ? 41.461 -20.261 -8.301 1.00 10.44 45 ILE B CA 1
ATOM 1470 C C . ILE B 1 48 ? 42.355 -20.618 -9.479 1.00 10.59 45 ILE B C 1
ATOM 1471 O O . ILE B 1 48 ? 41.898 -21.169 -10.489 1.00 12.05 45 ILE B O 1
ATOM 1476 N N . GLY B 1 49 ? 43.648 -20.324 -9.337 1.00 10.46 46 GLY B N 1
ATOM 1477 C CA . GLY B 1 49 ? 44.624 -20.558 -10.376 1.00 11.79 46 GLY B CA 1
ATOM 1478 C C . GLY B 1 49 ? 44.851 -19.393 -11.314 1.00 11.93 46 GLY B C 1
ATOM 1479 O O . GLY B 1 49 ? 45.854 -19.392 -12.040 1.00 13.10 46 GLY B O 1
ATOM 1480 N N . LYS B 1 50 ? 43.976 -18.392 -11.309 1.00 11.30 47 LYS B N 1
ATOM 1481 C CA . LYS B 1 50 ? 44.104 -17.300 -12.255 1.00 11.07 47 LYS B CA 1
ATOM 1482 C C . LYS B 1 50 ? 45.304 -16.423 -11.903 1.00 10.60 47 LYS B C 1
ATOM 1483 O O . LYS B 1 50 ? 45.647 -16.258 -10.728 1.00 10.67 47 LYS B O 1
ATOM 1489 N N . PRO B 1 51 ? 45.947 -15.829 -12.905 1.00 10.47 48 PRO B N 1
ATOM 1490 C CA . PRO B 1 51 ? 47.042 -14.898 -12.630 1.00 10.72 48 PRO B CA 1
ATOM 1491 C C . PRO B 1 51 ? 46.509 -13.582 -12.092 1.00 10.21 48 PRO B C 1
ATOM 1492 O O . PRO B 1 51 ? 45.308 -13.304 -12.108 1.00 10.89 48 PRO B O 1
ATOM 1496 N N . ALA B 1 52 ? 47.432 -12.756 -11.612 1.00 11.01 49 ALA B N 1
ATOM 1497 C CA . ALA B 1 52 ? 47.065 -11.397 -11.261 1.00 10.44 49 ALA B CA 1
ATOM 1498 C C . ALA B 1 52 ? 46.558 -10.674 -12.502 1.00 10.32 49 ALA B C 1
ATOM 1499 O O . ALA B 1 52 ? 46.968 -10.963 -13.631 1.00 11.02 49 ALA B O 1
ATOM 1501 N N . ASP B 1 53 ? 45.636 -9.742 -12.284 1.00 11.15 50 ASP B N 1
ATOM 1502 C CA . ASP B 1 53 ? 45.086 -8.946 -13.370 1.00 11.44 50 ASP B CA 1
ATOM 1503 C C . ASP B 1 53 ? 46.211 -8.282 -14.155 1.00 11.29 50 ASP B C 1
ATOM 1504 O O . ASP B 1 53 ? 47.170 -7.765 -13.578 1.00 11.22 50 ASP B O 1
ATOM 1509 N N . ALA B 1 54 ? 46.084 -8.296 -15.485 1.00 11.21 51 ALA B N 1
ATOM 1510 C CA . ALA B 1 54 ? 47.157 -7.797 -16.338 1.00 11.46 51 ALA B CA 1
ATOM 1511 C C . ALA B 1 54 ? 47.507 -6.350 -16.012 1.00 10.77 51 ALA B C 1
ATOM 1512 O O . ALA B 1 54 ? 48.679 -5.961 -16.066 1.00 11.07 51 ALA B O 1
ATOM 1514 N N . MET B 1 55 ? 46.508 -5.531 -15.682 1.00 11.36 52 MET B N 1
ATOM 1515 C CA . MET B 1 55 ? 46.802 -4.136 -15.381 1.00 12.69 52 MET B CA 1
ATOM 1516 C C . MET B 1 55 ? 47.484 -3.999 -14.026 1.00 11.70 52 MET B C 1
ATOM 1517 O O . MET B 1 55 ? 48.330 -3.116 -13.847 1.00 12.59 52 MET B O 1
ATOM 1522 N N . ALA B 1 56 ? 47.138 -4.861 -13.065 1.00 11.10 53 ALA B N 1
ATOM 1523 C CA . ALA B 1 56 ? 47.864 -4.886 -11.801 1.00 11.51 53 ALA B CA 1
ATOM 1524 C C . ALA B 1 56 ? 49.323 -5.259 -12.021 1.00 10.83 53 ALA B C 1
ATOM 1525 O O . ALA B 1 56 ? 50.223 -4.656 -11.424 1.00 11.45 53 ALA B O 1
ATOM 1527 N N . ILE B 1 57 ? 49.580 -6.241 -12.890 1.00 10.40 54 ILE B N 1
ATOM 1528 C CA . ILE B 1 57 ? 50.956 -6.628 -13.189 1.00 10.84 54 ILE B CA 1
ATOM 1529 C C . ILE B 1 57 ? 51.715 -5.460 -13.803 1.00 11.19 54 ILE B C 1
ATOM 1530 O O . ILE B 1 57 ? 52.859 -5.176 -13.433 1.00 11.28 54 ILE B O 1
ATOM 1535 N N . GLU B 1 58 ? 51.095 -4.774 -14.765 1.00 11.47 55 GLU B N 1
ATOM 1536 C CA . GLU B 1 58 ? 51.783 -3.685 -15.451 1.00 12.21 55 GLU B CA 1
ATOM 1537 C C . GLU B 1 58 ? 52.100 -2.534 -14.505 1.00 11.49 55 GLU B C 1
ATOM 1538 O O . GLU B 1 58 ? 53.218 -2.010 -14.508 1.00 12.44 55 GLU B O 1
ATOM 1544 N N . VAL B 1 59 ? 51.121 -2.107 -13.705 1.00 11.50 56 VAL B N 1
ATOM 1545 C CA . VAL B 1 59 ? 51.360 -0.995 -12.789 1.00 11.39 56 VAL B CA 1
ATOM 1546 C C . VAL B 1 59 ? 52.482 -1.343 -11.820 1.00 11.36 56 VAL B C 1
ATOM 1547 O O . VAL B 1 59 ? 53.370 -0.524 -11.554 1.00 12.07 56 VAL B O 1
ATOM 1551 N N . ALA B 1 60 ? 52.471 -2.566 -11.285 1.00 10.62 57 ALA B N 1
ATOM 1552 C CA . ALA B 1 60 ? 53.542 -2.981 -10.387 1.00 10.81 57 ALA B CA 1
ATOM 1553 C C . ALA B 1 60 ? 54.880 -3.032 -11.115 1.00 10.95 57 ALA B C 1
ATOM 1554 O O . ALA B 1 60 ? 55.911 -2.624 -10.567 1.00 11.67 57 ALA B O 1
ATOM 1556 N N . LYS B 1 61 ? 54.882 -3.524 -12.356 1.00 11.56 58 LYS B N 1
ATOM 1557 C CA . LYS B 1 61 ? 56.121 -3.612 -13.119 1.00 12.44 58 LYS B CA 1
ATOM 1558 C C . LYS B 1 61 ? 56.738 -2.233 -13.319 1.00 12.63 58 LYS B C 1
ATOM 1559 O O . LYS B 1 61 ? 57.963 -2.078 -13.259 1.00 12.78 58 LYS B O 1
ATOM 1565 N N . GLU B 1 62 ? 55.904 -1.217 -13.545 1.00 12.84 59 GLU B N 1
ATOM 1566 C CA . GLU B 1 62 ? 56.402 0.146 -13.684 1.00 13.96 59 GLU B CA 1
ATOM 1567 C C . GLU B 1 62 ? 57.042 0.654 -12.400 1.00 14.11 59 GLU B C 1
ATOM 1568 O O . GLU B 1 62 ? 57.755 1.663 -12.432 1.00 15.16 59 GLU B O 1
ATOM 1574 N N . ASN B 1 63 ? 56.803 -0.025 -11.278 1.00 12.64 60 ASN B N 1
ATOM 1575 C CA . ASN B 1 63 ? 57.411 0.309 -9.996 1.00 12.40 60 ASN B CA 1
ATOM 1576 C C . ASN B 1 63 ? 58.419 -0.744 -9.547 1.00 12.54 60 ASN B C 1
ATOM 1577 O O . ASN B 1 63 ? 58.775 -0.798 -8.365 1.00 12.93 60 ASN B O 1
ATOM 1582 N N . CYS B 1 64 ? 58.884 -1.584 -10.472 1.00 11.67 61 CYS B N 1
ATOM 1583 C CA . CYS B 1 64 ? 59.916 -2.584 -10.199 1.00 12.48 61 CYS B CA 1
ATOM 1584 C C . CYS B 1 64 ? 59.446 -3.636 -9.199 1.00 12.20 61 CYS B C 1
ATOM 1585 O O . CYS B 1 64 ? 60.240 -4.154 -8.410 1.00 14.35 61 CYS B O 1
ATOM 1588 N N . VAL B 1 65 ? 58.163 -3.982 -9.239 1.00 11.67 62 VAL B N 1
ATOM 1589 C CA . VAL B 1 65 ? 57.607 -5.057 -8.424 1.00 11.91 62 VAL B CA 1
ATOM 1590 C C . VAL B 1 65 ? 57.033 -6.111 -9.360 1.00 12.12 62 VAL B C 1
ATOM 1591 O O . VAL B 1 65 ? 56.237 -5.792 -10.251 1.00 12.13 62 VAL B O 1
ATOM 1595 N N . ASP B 1 66 ? 57.447 -7.359 -9.155 1.00 12.57 63 ASP B N 1
ATOM 1596 C CA . ASP B 1 66 ? 57.083 -8.471 -10.026 1.00 13.45 63 ASP B CA 1
ATOM 1597 C C . ASP B 1 66 ? 55.842 -9.157 -9.464 1.00 11.78 63 ASP B C 1
ATOM 1598 O O . ASP B 1 66 ? 55.887 -9.743 -8.378 1.00 11.93 63 ASP B O 1
ATOM 1603 N N . VAL B 1 67 ? 54.738 -9.081 -10.204 1.00 11.05 64 VAL B N 1
ATOM 1604 C CA . VAL B 1 67 ? 53.506 -9.781 -9.863 1.00 11.15 64 VAL B CA 1
ATOM 1605 C C . VAL B 1 67 ? 53.171 -10.840 -10.914 1.00 12.22 64 VAL B C 1
ATOM 1606 O O . VAL B 1 67 ? 52.012 -11.219 -11.080 1.00 12.29 64 VAL B O 1
ATOM 1610 N N . GLU B 1 68 ? 54.175 -11.306 -11.646 1.00 13.40 65 GLU B N 1
ATOM 1611 C CA . GLU B 1 68 ? 53.978 -12.411 -12.565 1.00 14.24 65 GLU B CA 1
ATOM 1612 C C . GLU B 1 68 ? 54.000 -13.738 -11.811 1.00 12.72 65 GLU B C 1
ATOM 1613 O O . GLU B 1 68 ? 54.455 -13.831 -10.667 1.00 12.89 65 GLU B O 1
ATOM 1619 N N . ASN B 1 69 ? 53.471 -14.771 -12.465 1.00 13.24 66 ASN B N 1
ATOM 1620 C CA . ASN B 1 69 ? 53.471 -16.125 -11.918 1.00 14.22 66 ASN B CA 1
ATOM 1621 C C . ASN B 1 69 ? 52.702 -16.212 -10.604 1.00 13.91 66 ASN B C 1
ATOM 1622 O O . ASN B 1 69 ? 53.031 -17.017 -9.729 1.00 16.14 66 ASN B O 1
ATOM 1627 N N . HIS B 1 70 ? 51.676 -15.385 -10.455 1.00 11.54 67 HIS B N 1
ATOM 1628 C CA . HIS B 1 70 ? 50.763 -15.489 -9.331 1.00 11.05 67 HIS B CA 1
ATOM 1629 C C . HIS B 1 70 ? 49.621 -16.430 -9.688 1.00 11.11 67 HIS B C 1
ATOM 1630 O O . HIS B 1 70 ? 49.202 -16.515 -10.845 1.00 11.70 67 HIS B O 1
ATOM 1637 N N . GLN B 1 71 ? 49.124 -17.145 -8.681 1.00 10.94 68 GLN B N 1
ATOM 1638 C CA . GLN B 1 71 ? 47.943 -17.989 -8.823 1.00 11.40 68 GLN B CA 1
ATOM 1639 C C . GLN B 1 71 ? 46.995 -17.676 -7.679 1.00 10.91 68 GLN B C 1
ATOM 1640 O O . GLN B 1 71 ? 47.350 -17.862 -6.511 1.00 11.15 68 GLN B O 1
ATOM 1646 N N . SER B 1 72 ? 45.797 -17.205 -8.013 1.00 10.26 69 SER B N 1
ATOM 1647 C CA . SER B 1 72 ? 44.791 -16.930 -6.998 1.00 9.78 69 SER B CA 1
ATOM 1648 C C . SER B 1 72 ? 44.479 -18.195 -6.209 1.00 9.60 69 SER B C 1
ATOM 1649 O O . SER B 1 72 ? 44.355 -19.283 -6.778 1.00 9.66 69 SER B O 1
ATOM 1652 N N . GLN B 1 73 ? 44.367 -18.052 -4.889 1.00 9.59 70 GLN B N 1
ATOM 1653 C CA . GLN B 1 73 ? 44.000 -19.160 -4.018 1.00 9.90 70 GLN B CA 1
ATOM 1654 C C . GLN B 1 73 ? 42.949 -18.704 -3.016 1.00 9.94 70 GLN B C 1
ATOM 1655 O O . GLN B 1 73 ? 42.842 -17.520 -2.681 1.00 10.17 70 GLN B O 1
ATOM 1661 N N . GLN B 1 74 ? 42.189 -19.678 -2.524 1.00 9.91 71 GLN B N 1
ATOM 1662 C CA . GLN B 1 74 ? 41.097 -19.432 -1.595 1.00 10.11 71 GLN B CA 1
ATOM 1663 C C . GLN B 1 74 ? 41.602 -19.409 -0.157 1.00 10.24 71 GLN B C 1
ATOM 1664 O O . GLN B 1 74 ? 42.452 -20.215 0.234 1.00 11.48 71 GLN B O 1
ATOM 1670 N N . LEU B 1 75 ? 41.062 -18.481 0.626 1.00 10.71 72 LEU B N 1
ATOM 1671 C CA . LEU B 1 75 ? 41.351 -18.430 2.051 1.00 11.15 72 LEU B CA 1
ATOM 1672 C C . LEU B 1 75 ? 40.648 -19.580 2.763 1.00 12.14 72 LEU B C 1
ATOM 1673 O O . LEU B 1 75 ? 39.435 -19.762 2.623 1.00 13.14 72 LEU B O 1
ATOM 1678 N N . THR B 1 76 ? 41.412 -20.360 3.522 1.00 11.64 73 THR B N 1
ATOM 1679 C CA . THR B 1 76 ? 40.870 -21.455 4.312 1.00 13.08 73 THR B CA 1
ATOM 1680 C C . THR B 1 76 ? 41.396 -21.350 5.736 1.00 13.36 73 THR B C 1
ATOM 1681 O O . THR B 1 76 ? 42.391 -20.673 6.007 1.00 12.91 73 THR B O 1
ATOM 1685 N N . SER B 1 77 ? 40.711 -22.041 6.650 1.00 13.47 74 SER B N 1
ATOM 1686 C CA . SER B 1 77 ? 41.180 -22.110 8.030 1.00 14.38 74 SER B CA 1
ATOM 1687 C C . SER B 1 77 ? 42.568 -22.731 8.103 1.00 13.97 74 SER B C 1
ATOM 1688 O O . SER B 1 77 ? 43.441 -22.238 8.828 1.00 14.18 74 SER B O 1
ATOM 1691 N N . ALA B 1 78 ? 42.794 -23.814 7.356 1.00 13.56 75 ALA B N 1
ATOM 1692 C CA . ALA B 1 78 ? 44.107 -24.449 7.361 1.00 13.66 75 ALA B CA 1
ATOM 1693 C C . ALA B 1 78 ? 45.183 -23.491 6.864 1.00 13.39 75 ALA B C 1
ATOM 1694 O O . ALA B 1 78 ? 46.285 -23.441 7.422 1.00 14.30 75 ALA B O 1
ATOM 1696 N N . LEU B 1 79 ? 44.885 -22.723 5.815 1.00 12.46 76 LEU B N 1
ATOM 1697 C CA . LEU B 1 79 ? 45.858 -21.758 5.313 1.00 12.22 76 LEU B CA 1
ATOM 1698 C C . LEU B 1 79 ? 46.193 -20.718 6.373 1.00 12.67 76 LEU B C 1
ATOM 1699 O O . LEU B 1 79 ? 47.365 -20.378 6.572 1.00 13.19 76 LEU B O 1
ATOM 1704 N N . CYS B 1 80 ? 45.175 -20.193 7.059 1.00 12.87 77 CYS B N 1
ATOM 1705 C CA . CYS B 1 80 ? 45.417 -19.171 8.073 1.00 13.61 77 CYS B CA 1
ATOM 1706 C C . CYS B 1 80 ? 46.339 -19.688 9.168 1.00 14.81 77 CYS B C 1
ATOM 1707 O O . CYS B 1 80 ? 47.161 -18.935 9.704 1.00 14.76 77 CYS B O 1
ATOM 1710 N N . SER B 1 81 ? 46.217 -20.968 9.520 1.00 16.29 78 SER B N 1
ATOM 1711 C CA . SER B 1 81 ? 47.040 -21.521 10.587 1.00 17.69 78 SER B CA 1
ATOM 1712 C C . SER B 1 81 ? 48.520 -21.539 10.233 1.00 18.74 78 SER B C 1
ATOM 1713 O O . SER B 1 81 ? 49.350 -21.723 11.130 1.00 20.90 78 SER B O 1
ATOM 1716 N N . GLN B 1 82 ? 48.871 -21.341 8.965 1.00 17.50 79 GLN B N 1
ATOM 1717 C CA . GLN B 1 82 ? 50.258 -21.383 8.524 1.00 18.59 79 GLN B CA 1
ATOM 1718 C C . GLN B 1 82 ? 50.937 -20.019 8.561 1.00 16.67 79 GLN B C 1
ATOM 1719 O O . GLN B 1 82 ? 52.134 -19.935 8.268 1.00 18.14 79 GLN B O 1
ATOM 1725 N N . TYR B 1 83 ? 50.215 -18.957 8.916 1.00 14.27 80 TYR B N 1
ATOM 1726 C CA . TYR B 1 83 ? 50.748 -17.603 8.886 1.00 13.37 80 TYR B CA 1
ATOM 1727 C C . TYR B 1 83 ? 50.600 -16.944 10.250 1.00 13.88 80 TYR B C 1
ATOM 1728 O O . TYR B 1 83 ? 49.656 -17.217 10.997 1.00 15.08 80 TYR B O 1
ATOM 1737 N N . ASP B 1 84 ? 51.570 -16.087 10.572 1.00 13.11 81 ASP B N 1
ATOM 1738 C CA . ASP B 1 84 ? 51.613 -15.391 11.851 1.00 13.15 81 ASP B CA 1
ATOM 1739 C C . ASP B 1 84 ? 50.805 -14.106 11.847 1.00 12.82 81 ASP B C 1
ATOM 1740 O O . ASP B 1 84 ? 50.329 -13.674 12.904 1.00 13.49 81 ASP B O 1
ATOM 1745 N N . LEU B 1 85 ? 50.659 -13.482 10.683 1.00 12.28 82 LEU B N 1
ATOM 1746 C CA . LEU B 1 85 ? 50.003 -12.193 10.553 1.00 12.17 82 LEU B CA 1
ATOM 1747 C C . LEU B 1 85 ? 49.185 -12.210 9.275 1.00 11.19 82 LEU B C 1
ATOM 1748 O O . LEU B 1 85 ? 49.656 -12.680 8.236 1.00 11.56 82 LEU B O 1
ATOM 1753 N N . ILE B 1 86 ? 47.957 -11.711 9.362 1.00 10.58 83 ILE B N 1
ATOM 1754 C CA . ILE B 1 86 ? 47.062 -11.598 8.217 1.00 10.63 83 ILE B CA 1
ATOM 1755 C C . ILE B 1 86 ? 46.698 -10.131 8.058 1.00 10.21 83 ILE B C 1
ATOM 1756 O O . ILE B 1 86 ? 46.257 -9.492 9.020 1.00 11.40 83 ILE B O 1
ATOM 1761 N N . LEU B 1 87 ? 46.898 -9.595 6.855 1.00 10.26 84 LEU B N 1
ATOM 1762 C CA . LEU B 1 87 ? 46.611 -8.194 6.559 1.00 9.89 84 LEU B CA 1
ATOM 1763 C C . LEU B 1 87 ? 45.518 -8.141 5.499 1.00 9.78 84 LEU B C 1
ATOM 1764 O O . LEU B 1 87 ? 45.737 -8.548 4.353 1.00 11.00 84 LEU B O 1
ATOM 1769 N N . VAL B 1 88 ? 44.348 -7.626 5.875 1.00 10.43 85 VAL B N 1
ATOM 1770 C CA . VAL B 1 88 ? 43.210 -7.535 4.966 1.00 10.66 85 VAL B CA 1
ATOM 1771 C C . VAL B 1 88 ? 43.187 -6.157 4.320 1.00 10.92 85 VAL B C 1
ATOM 1772 O O . VAL B 1 88 ? 43.653 -5.165 4.891 1.00 11.13 85 VAL B O 1
ATOM 1776 N N . MET B 1 89 ? 42.616 -6.091 3.116 1.00 10.68 86 MET B N 1
ATOM 1777 C CA . MET B 1 89 ? 42.590 -4.837 2.370 1.00 10.74 86 MET B CA 1
ATOM 1778 C C . MET B 1 89 ? 41.459 -3.916 2.812 1.00 12.08 86 MET B C 1
ATOM 1779 O O . MET B 1 89 ? 41.574 -2.696 2.662 1.00 12.34 86 MET B O 1
ATOM 1784 N N . GLU B 1 90 ? 40.373 -4.468 3.350 1.00 12.45 87 GLU B N 1
ATOM 1785 C CA . GLU B 1 90 ? 39.257 -3.678 3.852 1.00 12.84 87 GLU B CA 1
ATOM 1786 C C . GLU B 1 90 ? 38.885 -4.169 5.240 1.00 13.92 87 GLU B C 1
ATOM 1787 O O . GLU B 1 90 ? 38.938 -5.371 5.516 1.00 13.68 87 GLU B O 1
ATOM 1793 N N . LYS B 1 91 ? 38.492 -3.234 6.107 1.00 14.17 88 LYS B N 1
ATOM 1794 C CA . LYS B 1 91 ? 38.091 -3.608 7.459 1.00 15.77 88 LYS B CA 1
ATOM 1795 C C . LYS B 1 91 ? 36.954 -4.621 7.435 1.00 16.29 88 LYS B C 1
ATOM 1796 O O . LYS B 1 91 ? 36.927 -5.553 8.247 1.00 16.73 88 LYS B O 1
ATOM 1802 N N . GLY B 1 92 ? 36.014 -4.464 6.500 1.00 16.97 89 GLY B N 1
ATOM 1803 C CA . GLY B 1 92 ? 34.900 -5.390 6.390 1.00 17.71 89 GLY B CA 1
ATOM 1804 C C . GLY B 1 92 ? 35.313 -6.817 6.095 1.00 18.52 89 GLY B C 1
ATOM 1805 O O . GLY B 1 92 ? 34.540 -7.745 6.360 1.00 19.90 89 GLY B O 1
ATOM 1806 N N . HIS B 1 93 ? 36.513 -7.018 5.548 1.00 17.28 90 HIS B N 1
ATOM 1807 C CA . HIS B 1 93 ? 36.989 -8.368 5.271 1.00 16.56 90 HIS B CA 1
ATOM 1808 C C . HIS B 1 93 ? 37.194 -9.179 6.540 1.00 18.63 90 HIS B C 1
ATOM 1809 O O . HIS B 1 93 ? 37.190 -10.413 6.480 1.00 18.82 90 HIS B O 1
ATOM 1816 N N . MET B 1 94 ? 37.390 -8.519 7.681 1.00 20.64 91 MET B N 1
ATOM 1817 C CA . MET B 1 94 ? 37.624 -9.251 8.919 1.00 24.23 91 MET B CA 1
ATOM 1818 C C . MET B 1 94 ? 36.423 -10.118 9.274 1.00 26.32 91 MET B C 1
ATOM 1819 O O . MET B 1 94 ? 36.583 -11.255 9.733 1.00 26.63 91 MET B O 1
ATOM 1824 N N . GLU B 1 95 ? 35.210 -9.609 9.044 1.00 28.17 92 GLU B N 1
ATOM 1825 C CA . GLU B 1 95 ? 34.009 -10.392 9.321 1.00 30.36 92 GLU B CA 1
ATOM 1826 C C . GLU B 1 95 ? 33.979 -11.663 8.481 1.00 28.33 92 GLU B C 1
ATOM 1827 O O . GLU B 1 95 ? 33.837 -12.770 9.012 1.00 27.03 92 GLU B O 1
ATOM 1833 N N . ALA B 1 96 ? 34.103 -11.520 7.159 1.00 27.26 93 ALA B N 1
ATOM 1834 C CA . ALA B 1 96 ? 34.084 -12.686 6.282 1.00 26.23 93 ALA B CA 1
ATOM 1835 C C . ALA B 1 96 ? 35.227 -13.637 6.609 1.00 23.70 93 ALA B C 1
ATOM 1836 O O . ALA B 1 96 ? 35.066 -14.861 6.538 1.00 24.41 93 ALA B O 1
ATOM 1838 N N . LEU B 1 97 ? 36.389 -13.094 6.976 1.00 20.85 94 LEU B N 1
ATOM 1839 C CA . LEU B 1 97 ? 37.526 -13.940 7.319 1.00 20.01 94 LEU B CA 1
ATOM 1840 C C . LEU B 1 97 ? 37.233 -14.776 8.558 1.00 19.53 94 LEU B C 1
ATOM 1841 O O . LEU B 1 97 ? 37.535 -15.976 8.592 1.00 19.97 94 LEU B O 1
ATOM 1846 N N . THR B 1 98 ? 36.650 -14.162 9.591 1.00 21.08 95 THR B N 1
ATOM 1847 C CA . THR B 1 98 ? 36.377 -14.886 10.827 1.00 23.67 95 THR B CA 1
ATOM 1848 C C . THR B 1 98 ? 35.283 -15.931 10.655 1.00 23.26 95 THR B C 1
ATOM 1849 O O . THR B 1 98 ? 35.219 -16.877 11.447 1.00 23.68 95 THR B O 1
ATOM 1853 N N . GLN B 1 99 ? 34.420 -15.783 9.647 1.00 22.73 96 GLN B N 1
ATOM 1854 C CA . GLN B 1 99 ? 33.466 -16.842 9.335 1.00 24.17 96 GLN B CA 1
ATOM 1855 C C . GLN B 1 99 ? 34.188 -18.097 8.863 1.00 22.08 96 GLN B C 1
ATOM 1856 O O . GLN B 1 99 ? 33.781 -19.219 9.186 1.00 22.90 96 GLN B O 1
ATOM 1862 N N . ILE B 1 100 ? 35.267 -17.923 8.100 1.00 18.97 97 ILE B N 1
ATOM 1863 C CA . ILE B 1 100 ? 36.036 -19.060 7.607 1.00 18.51 97 ILE B CA 1
ATOM 1864 C C . ILE B 1 100 ? 36.991 -19.570 8.678 1.00 17.78 97 ILE B C 1
ATOM 1865 O O . ILE B 1 100 ? 37.144 -20.782 8.863 1.00 18.45 97 ILE B O 1
ATOM 1870 N N . ALA B 1 101 ? 37.653 -18.659 9.387 1.00 17.73 98 ALA B N 1
ATOM 1871 C CA . ALA B 1 101 ? 38.693 -19.010 10.354 1.00 18.10 98 ALA B CA 1
ATOM 1872 C C . ALA B 1 101 ? 38.531 -18.142 11.591 1.00 18.44 98 ALA B C 1
ATOM 1873 O O . ALA B 1 101 ? 39.283 -17.182 11.800 1.00 17.86 98 ALA B O 1
ATOM 1875 N N . PRO B 1 102 ? 37.552 -18.451 12.444 1.00 20.28 99 PRO B N 1
ATOM 1876 C CA . PRO B 1 102 ? 37.362 -17.624 13.648 1.00 21.90 99 PRO B CA 1
ATOM 1877 C C . PRO B 1 102 ? 38.591 -17.558 14.535 1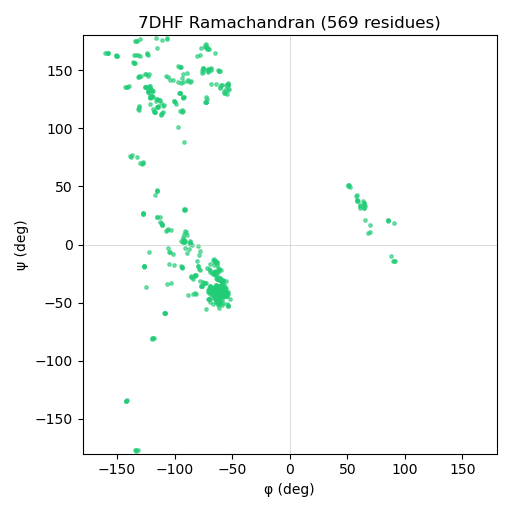.00 22.07 99 PRO B C 1
ATOM 1878 O O . PRO B 1 102 ? 38.818 -16.533 15.190 1.00 22.61 99 PRO B O 1
ATOM 1882 N N . GLU B 1 103 ? 39.397 -18.621 14.573 1.00 21.00 100 GLU B N 1
ATOM 1883 C CA . GLU B 1 103 ? 40.607 -18.636 15.387 1.00 21.35 100 GLU B CA 1
ATOM 1884 C C . GLU B 1 103 ? 41.663 -17.647 14.908 1.00 19.96 100 GLU B C 1
ATOM 1885 O O . GLU B 1 103 ? 42.613 -17.380 15.651 1.00 20.46 100 GLU B O 1
ATOM 1891 N N . ALA B 1 104 ? 41.527 -17.100 13.702 1.00 18.38 101 ALA B N 1
ATOM 1892 C CA . ALA B 1 104 ? 42.525 -16.196 13.145 1.00 18.03 101 ALA B CA 1
ATOM 1893 C C . ALA B 1 104 ? 42.227 -14.730 13.435 1.00 17.40 101 ALA B C 1
ATOM 1894 O O . ALA B 1 104 ? 42.984 -13.859 12.995 1.00 16.34 101 ALA B O 1
ATOM 1896 N N . ARG B 1 105 ? 41.155 -14.439 14.173 1.00 17.88 102 ARG B N 1
ATOM 1897 C CA . ARG B 1 105 ? 40.797 -13.053 14.458 1.00 18.75 102 ARG B CA 1
ATOM 1898 C C . ARG B 1 105 ? 41.949 -12.305 15.121 1.00 16.26 102 ARG B C 1
ATOM 1899 O O . ARG B 1 105 ? 42.232 -11.151 14.774 1.00 16.71 102 ARG B O 1
ATOM 1907 N N . GLY B 1 106 ? 42.635 -12.951 16.066 1.00 15.56 103 GLY B N 1
ATOM 1908 C CA . GLY B 1 106 ? 43.640 -12.259 16.856 1.00 15.61 103 GLY B CA 1
ATOM 1909 C C . GLY B 1 106 ? 44.845 -11.792 16.062 1.00 14.95 103 GLY B C 1
ATOM 1910 O O . GLY B 1 106 ? 45.523 -10.843 16.466 1.00 16.13 103 GLY B O 1
ATOM 1911 N N . LYS B 1 107 ? 45.140 -12.442 14.938 1.00 14.54 104 LYS B N 1
ATOM 1912 C CA . LYS B 1 107 ? 46.303 -12.083 14.135 1.00 14.52 104 LYS B CA 1
ATOM 1913 C C . LYS B 1 107 ? 45.930 -11.358 12.848 1.00 12.06 104 LYS B C 1
ATOM 1914 O O . LYS B 1 107 ? 46.794 -11.171 11.984 1.00 13.01 104 LYS B O 1
ATOM 1920 N N . THR B 1 108 ? 44.681 -10.920 12.712 1.00 11.77 105 THR B N 1
ATOM 1921 C CA . THR B 1 108 ? 44.215 -10.241 11.509 1.00 11.96 105 THR B CA 1
ATOM 1922 C C . THR B 1 108 ? 44.195 -8.736 11.749 1.00 11.61 105 THR B C 1
ATOM 1923 O O . THR B 1 108 ? 43.531 -8.254 12.675 1.00 12.48 105 THR B O 1
ATOM 1927 N N . MET B 1 109 ? 44.911 -8.003 10.901 1.00 11.62 106 MET B N 1
ATOM 1928 C CA . MET B 1 109 ? 45.038 -6.557 10.993 1.00 11.64 106 MET B CA 1
ATOM 1929 C C . MET B 1 109 ? 44.813 -5.965 9.606 1.00 11.00 106 MET B C 1
ATOM 1930 O O . MET B 1 109 ? 44.644 -6.689 8.622 1.00 11.40 106 MET B O 1
ATOM 1935 N N . LEU B 1 110 ? 44.801 -4.639 9.523 1.00 11.61 107 LEU B N 1
ATOM 1936 C CA . LEU B 1 110 ? 44.445 -3.937 8.296 1.00 11.90 107 LEU B CA 1
ATOM 1937 C C . LEU B 1 110 ? 45.703 -3.582 7.514 1.00 11.34 107 LEU B C 1
ATOM 1938 O O . LEU B 1 110 ? 46.648 -3.015 8.072 1.00 12.60 107 LEU B O 1
ATOM 1943 N N . PHE B 1 111 ? 45.706 -3.902 6.216 1.00 11.69 108 PHE B N 1
ATOM 1944 C CA . PHE B 1 111 ? 46.858 -3.563 5.387 1.00 11.87 108 PHE B CA 1
ATOM 1945 C C . PHE B 1 111 ? 47.167 -2.072 5.469 1.00 12.17 108 PHE B C 1
ATOM 1946 O O . PHE B 1 111 ? 48.328 -1.679 5.626 1.00 11.83 108 PHE B O 1
ATOM 1954 N N . GLY B 1 112 ? 46.139 -1.230 5.390 1.00 12.10 109 GLY B N 1
ATOM 1955 C CA . GLY B 1 112 ? 46.329 0.206 5.465 1.00 13.00 109 GLY B CA 1
ATOM 1956 C C . GLY B 1 112 ? 46.229 0.785 6.866 1.00 13.21 109 GLY B C 1
ATOM 1957 O O . GLY B 1 112 ? 45.822 1.940 7.029 1.00 14.20 109 GLY B O 1
ATOM 1958 N N . GLN B 1 113 ? 46.602 0.013 7.893 1.00 12.88 110 GLN B N 1
ATOM 1959 C CA . GLN B 1 113 ? 46.475 0.512 9.262 1.00 14.64 110 GLN B CA 1
ATOM 1960 C C . GLN B 1 113 ? 47.217 1.830 9.455 1.00 14.88 110 GLN B C 1
ATOM 1961 O O . GLN B 1 113 ? 46.723 2.731 10.144 1.00 15.40 110 GLN B O 1
ATOM 1967 N N . TRP B 1 114 ? 48.404 1.959 8.871 1.00 15.28 111 TRP B N 1
ATOM 1968 C CA .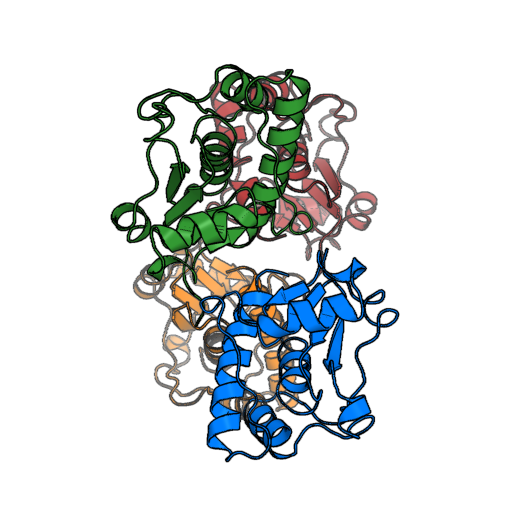 TRP B 1 114 ? 49.302 3.063 9.181 1.00 15.35 111 TRP B CA 1
ATOM 1969 C C . TRP B 1 114 ? 49.116 4.275 8.280 1.00 16.27 111 TRP B C 1
ATOM 1970 O O . TRP B 1 114 ? 49.846 5.260 8.437 1.00 17.28 111 TRP B O 1
ATOM 1981 N N . ILE B 1 115 ? 48.148 4.243 7.368 1.00 16.00 112 ILE B N 1
ATOM 1982 C CA . ILE B 1 115 ? 47.835 5.399 6.535 1.00 17.23 112 ILE B CA 1
ATOM 1983 C C . ILE B 1 115 ? 46.429 5.875 6.874 1.00 17.52 112 ILE B C 1
ATOM 1984 O O . ILE B 1 115 ? 45.618 6.152 5.982 1.00 20.11 112 ILE B O 1
ATOM 1989 N N . GLY B 1 116 ? 46.138 5.984 8.167 1.00 17.72 113 GLY B N 1
ATOM 1990 C CA . GLY B 1 116 ? 44.829 6.404 8.614 1.00 17.99 113 GLY B CA 1
ATOM 1991 C C . GLY B 1 116 ? 43.819 5.289 8.728 1.00 17.35 113 GLY B C 1
ATOM 1992 O O . GLY B 1 116 ? 42.614 5.562 8.711 1.00 18.16 113 GLY B O 1
ATOM 1993 N N . GLN B 1 117 ? 44.270 4.041 8.840 1.00 16.42 114 GLN B N 1
ATOM 1994 C CA . GLN B 1 117 ? 43.377 2.886 8.901 1.00 16.41 114 GLN B CA 1
ATOM 1995 C C . GLN B 1 117 ? 42.368 2.928 7.754 1.00 16.56 114 GLN B C 1
ATOM 1996 O O . GLN B 1 117 ? 41.156 2.799 7.941 1.00 15.60 114 GLN B O 1
ATOM 2002 N N . LYS B 1 118 ? 42.897 3.113 6.547 1.00 16.80 115 LYS B N 1
ATOM 2003 C CA . LYS B 1 118 ? 42.088 3.284 5.350 1.00 17.66 115 LYS B CA 1
ATOM 2004 C C . LYS B 1 118 ? 41.894 1.956 4.632 1.00 15.41 115 LYS B C 1
ATOM 2005 O O . LYS B 1 118 ? 42.827 1.156 4.512 1.00 15.94 115 LYS B O 1
ATOM 2011 N N . ASP B 1 119 ? 40.676 1.734 4.150 1.00 15.55 116 ASP B N 1
ATOM 2012 C CA . ASP B 1 119 ? 40.430 0.640 3.227 1.00 15.21 116 ASP B CA 1
ATOM 2013 C C . ASP B 1 119 ? 41.078 0.946 1.882 1.00 14.57 116 ASP B C 1
ATOM 2014 O O . ASP B 1 119 ? 41.228 2.105 1.488 1.00 15.74 116 ASP B O 1
ATOM 2019 N N . ILE B 1 120 ? 41.461 -0.110 1.175 1.00 13.09 117 ILE B N 1
ATOM 2020 C CA . ILE B 1 120 ? 42.018 0.009 -0.168 1.00 13.23 117 ILE B CA 1
ATOM 2021 C C . ILE B 1 120 ? 41.003 -0.590 -1.138 1.00 13.97 117 ILE B C 1
ATOM 2022 O O . ILE B 1 120 ? 40.776 -1.809 -1.121 1.00 13.38 117 ILE B O 1
ATOM 2027 N N . PRO B 1 121 ? 40.362 0.213 -1.986 1.00 15.36 118 PRO B N 1
ATOM 2028 C CA . PRO B 1 121 ? 39.265 -0.302 -2.810 1.00 15.62 118 PRO B CA 1
ATOM 2029 C C . PRO B 1 121 ? 39.749 -1.154 -3.972 1.00 14.14 118 PRO B C 1
ATOM 2030 O O . PRO B 1 121 ? 40.853 -0.980 -4.493 1.00 14.76 118 PRO B O 1
ATOM 2034 N N . ASP B 1 122 ? 38.888 -2.079 -4.376 1.00 13.76 119 ASP B N 1
ATOM 2035 C CA . ASP B 1 122 ? 39.210 -3.017 -5.448 1.00 14.50 119 ASP B CA 1
ATOM 2036 C C . ASP B 1 122 ? 39.203 -2.298 -6.791 1.00 14.37 119 ASP B C 1
ATOM 2037 O O . ASP B 1 122 ? 38.181 -1.704 -7.158 1.00 15.13 119 ASP B O 1
ATOM 2042 N N . PRO B 1 123 ? 40.298 -2.322 -7.554 1.00 14.25 120 PRO B N 1
ATOM 2043 C CA . PRO B 1 123 ? 40.312 -1.675 -8.872 1.00 15.04 120 PRO B CA 1
ATOM 2044 C C . PRO B 1 123 ? 39.804 -2.546 -10.010 1.00 15.38 120 PRO B C 1
ATOM 2045 O O . PRO B 1 123 ? 39.811 -2.091 -11.159 1.00 15.94 120 PRO B O 1
ATOM 2049 N N . TYR B 1 124 ? 39.374 -3.771 -9.720 1.00 15.62 121 TYR B N 1
ATOM 2050 C CA . TYR B 1 124 ? 39.018 -4.724 -10.763 1.00 15.96 121 TYR B CA 1
ATOM 2051 C C . TYR B 1 124 ? 37.965 -4.142 -11.700 1.00 16.53 121 TYR B C 1
ATOM 2052 O O . TYR B 1 124 ? 36.998 -3.512 -11.265 1.00 16.63 121 TYR B O 1
ATOM 2061 N N . ARG B 1 125 ? 38.161 -4.367 -13.000 1.00 18.22 122 ARG B N 1
ATOM 2062 C CA . ARG B 1 125 ? 37.273 -3.913 -14.067 1.00 21.40 122 ARG B CA 1
ATOM 2063 C C . ARG B 1 125 ? 37.259 -2.400 -14.235 1.00 20.75 122 ARG B C 1
ATOM 2064 O O . ARG B 1 125 ? 36.417 -1.877 -14.975 1.00 22.53 122 ARG B O 1
ATOM 2072 N N . GLN B 1 126 ? 38.162 -1.680 -13.579 1.00 20.48 123 GLN B N 1
ATOM 2073 C CA . GLN B 1 126 ? 38.264 -0.235 -13.718 1.00 20.81 123 GLN B CA 1
ATOM 2074 C C . GLN B 1 126 ? 39.497 0.115 -14.547 1.00 19.99 123 GLN B C 1
ATOM 2075 O O . GLN B 1 126 ? 40.269 -0.754 -14.961 1.00 19.76 123 GLN B O 1
ATOM 2081 N N . SER B 1 127 ? 39.666 1.409 -14.801 1.00 19.63 124 SER B N 1
ATOM 2082 C CA . SER B 1 127 ? 40.746 1.879 -15.653 1.00 18.89 124 SER B CA 1
ATOM 2083 C C . SER B 1 127 ? 42.093 1.754 -14.945 1.00 17.42 124 SER B C 1
ATOM 2084 O O . SER B 1 127 ? 42.182 1.529 -13.732 1.00 17.79 124 SER B O 1
ATOM 2087 N N . LYS B 1 128 ? 43.162 1.927 -15.727 1.00 15.73 125 LYS B N 1
ATOM 2088 C CA . LYS B 1 128 ? 44.506 1.887 -15.164 1.00 15.89 125 LYS B CA 1
ATOM 2089 C C . LYS B 1 128 ? 44.666 2.918 -14.057 1.00 16.88 125 LYS B C 1
ATOM 2090 O O . LYS B 1 128 ? 45.381 2.673 -13.079 1.00 16.30 125 LYS B O 1
ATOM 2096 N N . GLU B 1 129 ? 44.008 4.072 -14.188 1.00 17.58 126 GLU B N 1
ATOM 2097 C CA . GLU B 1 129 ? 44.089 5.090 -13.147 1.00 18.28 126 GLU B CA 1
ATOM 2098 C C . GLU B 1 129 ? 43.657 4.529 -11.798 1.00 17.74 126 GLU B C 1
ATOM 2099 O O . GLU B 1 129 ? 44.233 4.877 -10.761 1.00 17.39 126 GLU B O 1
ATOM 2105 N N . ALA B 1 130 ? 42.647 3.655 -11.789 1.00 16.37 127 ALA B N 1
ATOM 2106 C CA . ALA B 1 130 ? 42.216 3.033 -10.540 1.00 16.20 127 ALA B CA 1
ATOM 2107 C C . ALA B 1 130 ? 43.272 2.072 -10.007 1.00 15.12 127 ALA B C 1
ATOM 2108 O O . ALA B 1 130 ? 43.466 1.967 -8.789 1.00 16.14 127 ALA B O 1
ATOM 2110 N N . PHE B 1 131 ? 43.962 1.359 -10.899 1.00 14.05 128 PHE B N 1
ATOM 2111 C CA . PHE B 1 131 ? 45.039 0.475 -10.465 1.00 12.70 128 PHE B CA 1
ATOM 2112 C C . PHE B 1 131 ? 46.228 1.275 -9.945 1.00 12.47 128 PHE B C 1
ATOM 2113 O O . PHE B 1 131 ? 46.902 0.851 -8.999 1.00 12.48 128 PHE B O 1
ATOM 2121 N N . VAL B 1 132 ? 46.506 2.427 -10.557 1.00 13.04 129 VAL B N 1
ATOM 2122 C CA . VAL B 1 132 ? 47.567 3.301 -10.064 1.00 14.21 129 VAL B CA 1
ATOM 2123 C C . VAL B 1 132 ? 47.217 3.821 -8.676 1.00 14.66 129 VAL B C 1
ATOM 2124 O O . VAL B 1 132 ? 48.076 3.900 -7.790 1.00 14.38 129 VAL B O 1
ATOM 2128 N N . HIS B 1 133 ? 45.950 4.185 -8.467 1.00 14.68 130 HIS B N 1
ATOM 2129 C CA . HIS B 1 133 ? 45.515 4.656 -7.158 1.00 16.55 130 HIS B CA 1
ATOM 2130 C C . HIS B 1 133 ? 45.667 3.560 -6.111 1.00 15.65 130 HIS B C 1
ATOM 2131 O O . HIS B 1 133 ? 46.188 3.798 -5.014 1.00 16.50 130 HIS B O 1
ATOM 2138 N N . ALA B 1 134 ? 45.215 2.346 -6.436 1.00 14.97 131 ALA B N 1
ATOM 2139 C CA . ALA B 1 134 ? 45.353 1.228 -5.509 1.00 14.44 131 ALA B CA 1
ATOM 2140 C C . ALA B 1 134 ? 46.817 0.942 -5.209 1.00 13.62 131 ALA B C 1
ATOM 2141 O O . ALA B 1 134 ? 47.186 0.708 -4.052 1.00 13.22 131 ALA B O 1
ATOM 2143 N N . TYR B 1 135 ? 47.670 0.952 -6.238 1.00 13.15 132 TYR B N 1
ATOM 2144 C CA . TYR B 1 135 ? 49.085 0.690 -6.006 1.00 12.82 132 TYR B CA 1
ATOM 2145 C C . TYR B 1 135 ? 49.690 1.738 -5.081 1.00 12.68 132 TYR B C 1
ATOM 2146 O O . TYR B 1 135 ? 50.504 1.411 -4.210 1.00 12.64 132 TYR B O 1
ATOM 2155 N N . GLN B 1 136 ? 49.310 3.005 -5.259 1.00 13.33 133 GLN B N 1
ATOM 2156 C CA . GLN B 1 136 ? 49.834 4.066 -4.403 1.00 13.77 133 GLN B CA 1
ATOM 2157 C C . GLN B 1 136 ? 49.512 3.795 -2.939 1.00 13.49 133 GLN B C 1
ATOM 2158 O O . GLN B 1 136 ? 50.385 3.899 -2.069 1.00 13.31 133 GLN B O 1
ATOM 2164 N N . LEU B 1 137 ? 48.254 3.460 -2.644 1.00 13.10 134 LEU B N 1
ATOM 2165 C CA . LEU B 1 137 ? 47.874 3.156 -1.268 1.00 13.43 134 LEU B CA 1
ATOM 2166 C C . LEU B 1 137 ? 48.599 1.918 -0.761 1.00 12.11 134 LEU B C 1
ATOM 2167 O O . LEU B 1 137 ? 49.088 1.898 0.374 1.00 12.61 134 LEU B O 1
ATOM 2172 N N . ILE B 1 138 ? 48.675 0.871 -1.585 1.00 12.38 135 ILE B N 1
ATOM 2173 C CA . ILE B 1 138 ? 49.360 -0.351 -1.173 1.00 11.90 135 ILE B CA 1
ATOM 2174 C C . ILE B 1 138 ? 50.825 -0.064 -0.876 1.00 12.17 135 ILE B C 1
ATOM 2175 O O . ILE B 1 138 ? 51.380 -0.549 0.119 1.00 12.19 135 ILE B O 1
ATOM 2180 N N . ASP B 1 139 ? 51.473 0.731 -1.729 1.00 12.73 136 ASP B N 1
ATOM 2181 C CA . ASP B 1 139 ? 52.881 1.050 -1.525 1.00 14.16 136 ASP B CA 1
ATOM 2182 C C . ASP B 1 139 ? 53.079 1.833 -0.233 1.00 13.08 136 ASP B C 1
ATOM 2183 O O . ASP B 1 139 ? 53.939 1.492 0.586 1.00 14.10 136 ASP B O 1
ATOM 2188 N N . GLU B 1 140 ? 52.291 2.892 -0.034 1.00 12.58 137 GLU B N 1
ATOM 2189 C CA . GLU B 1 140 ? 52.398 3.667 1.199 1.00 13.85 137 GLU B CA 1
ATOM 2190 C C . GLU B 1 140 ? 52.162 2.785 2.417 1.00 13.83 137 GLU B C 1
ATOM 2191 O O . GLU B 1 140 ? 52.907 2.849 3.404 1.00 14.88 137 GLU B O 1
ATOM 2197 N N . ALA B 1 141 ? 51.125 1.949 2.362 1.00 13.08 138 ALA B N 1
ATOM 2198 C CA . ALA B 1 141 ? 50.793 1.096 3.497 1.00 12.47 138 ALA B CA 1
ATOM 2199 C C . ALA B 1 141 ? 51.884 0.065 3.750 1.00 12.68 138 ALA B C 1
ATOM 2200 O O . ALA B 1 141 ? 52.230 -0.210 4.9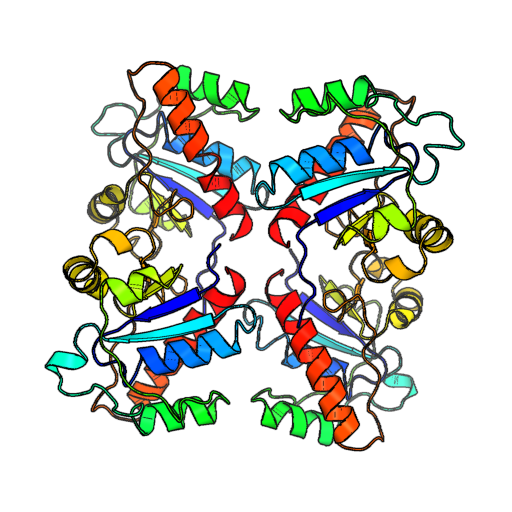07 1.00 13.08 138 ALA B O 1
ATOM 2202 N N . ALA B 1 142 ? 52.437 -0.516 2.682 1.00 12.76 139 ALA B N 1
ATOM 2203 C CA . ALA B 1 142 ? 53.470 -1.534 2.837 1.00 13.45 139 ALA B CA 1
ATOM 2204 C C . ALA B 1 142 ? 54.759 -0.930 3.380 1.00 13.93 139 ALA B C 1
ATOM 2205 O O . ALA B 1 142 ? 55.427 -1.541 4.224 1.00 14.32 139 ALA B O 1
ATOM 2207 N N . GLN B 1 143 ? 55.129 0.263 2.904 1.00 14.68 140 GLN B N 1
ATOM 2208 C CA . GLN B 1 143 ? 56.294 0.951 3.452 1.00 16.72 140 GLN B CA 1
ATOM 2209 C C . GLN B 1 143 ? 56.168 1.097 4.958 1.00 15.13 140 GLN B C 1
ATOM 2210 O O . GLN B 1 143 ? 57.133 0.875 5.700 1.00 15.32 140 GLN B O 1
ATOM 2216 N N . ALA B 1 144 ? 54.980 1.480 5.427 1.00 14.53 141 ALA B N 1
ATOM 2217 C CA . ALA B 1 144 ? 54.782 1.693 6.854 1.00 14.33 141 ALA B CA 1
ATOM 2218 C C . ALA B 1 144 ? 54.879 0.384 7.625 1.00 14.67 141 ALA B C 1
ATOM 2219 O O . ALA B 1 144 ? 55.516 0.328 8.682 1.00 14.99 141 ALA B O 1
ATOM 2221 N N . TRP B 1 145 ? 54.263 -0.684 7.110 1.00 13.76 142 TRP B N 1
ATOM 2222 C CA . TRP B 1 145 ? 54.376 -1.980 7.769 1.00 14.37 142 TRP B CA 1
ATOM 2223 C C . TRP B 1 145 ? 55.824 -2.448 7.803 1.00 15.52 142 TRP B C 1
ATOM 2224 O O . TRP B 1 145 ? 56.270 -3.040 8.793 1.00 15.93 142 TRP B O 1
ATOM 2235 N N . ALA B 1 146 ? 56.572 -2.196 6.727 1.00 16.35 143 ALA B N 1
ATOM 2236 C CA . ALA B 1 146 ? 57.946 -2.679 6.656 1.00 18.38 143 ALA B CA 1
ATOM 2237 C C . ALA B 1 146 ? 58.802 -2.096 7.771 1.00 20.87 143 ALA B C 1
ATOM 2238 O O . ALA B 1 146 ? 59.754 -2.741 8.224 1.00 22.35 143 ALA B O 1
ATOM 2240 N N . LYS B 1 147 ? 58.494 -0.877 8.215 1.00 21.31 144 LYS B N 1
ATOM 2241 C CA . LYS B 1 147 ? 59.224 -0.258 9.313 1.00 23.42 144 LYS B CA 1
ATOM 2242 C C . LYS B 1 147 ? 58.759 -0.743 10.680 1.00 25.07 144 LYS B C 1
ATOM 2243 O O . LYS B 1 147 ? 59.456 -0.507 11.673 1.00 26.60 144 LYS B O 1
ATOM 2249 N N . LYS B 1 148 ? 57.606 -1.409 10.753 1.00 25.78 145 LYS B N 1
ATOM 2250 C CA . LYS B 1 148 ? 57.051 -1.874 12.017 1.00 27.13 145 LYS B CA 1
ATOM 2251 C C . LYS B 1 148 ? 57.294 -3.355 12.274 1.00 28.49 145 LYS B C 1
ATOM 2252 O O . LYS B 1 148 ? 57.183 -3.791 13.425 1.00 29.80 145 LYS B O 1
ATOM 2258 N N . LEU B 1 149 ? 57.622 -4.129 11.244 1.00 29.13 146 LEU B N 1
ATOM 2259 C CA . LEU B 1 149 ? 57.765 -5.575 11.378 1.00 29.81 146 LEU B CA 1
ATOM 2260 C C . LEU B 1 149 ? 59.226 -5.998 11.283 1.00 32.50 146 LEU B C 1
ATOM 2261 O O . LEU B 1 149 ? 59.630 -7.000 11.873 1.00 34.18 146 LEU B O 1
ATOM 2267 N N . GLY C 1 1 ? 71.575 -9.307 3.018 1.00 13.43 -2 GLY C N 1
ATOM 2268 C CA . GLY C 1 1 ? 70.625 -8.728 4.009 1.00 12.58 -2 GLY C CA 1
ATOM 2269 C C . GLY C 1 1 ? 71.304 -8.387 5.319 1.00 12.81 -2 GLY C C 1
ATOM 2270 O O . GLY C 1 1 ? 72.485 -8.669 5.505 1.00 13.76 -2 GLY C O 1
ATOM 2271 N N . ALA C 1 2 ? 70.543 -7.789 6.230 1.00 13.50 -1 ALA C N 1
ATOM 2272 C CA . ALA C 1 2 ? 71.086 -7.311 7.492 1.00 13.34 -1 ALA C CA 1
ATOM 2273 C C . ALA C 1 2 ? 71.355 -8.464 8.453 1.00 11.84 -1 ALA C C 1
ATOM 2274 O O . ALA C 1 2 ? 70.663 -9.486 8.449 1.00 12.72 -1 ALA C O 1
ATOM 2276 N N . MET C 1 3 ? 72.374 -8.281 9.289 1.00 10.51 0 MET C N 1
ATOM 2277 C CA . MET C 1 3 ? 72.672 -9.250 10.334 1.00 10.30 0 MET C CA 1
ATOM 2278 C C . MET C 1 3 ? 71.515 -9.321 11.323 1.00 10.56 0 MET C C 1
ATOM 2279 O O . MET C 1 3 ? 70.952 -8.295 11.715 1.00 11.71 0 MET C O 1
ATOM 2284 N N . GLY C 1 4 ? 71.160 -10.538 11.735 1.00 10.50 1 GLY C N 1
ATOM 2285 C CA . GLY C 1 4 ? 70.138 -10.716 12.754 1.00 10.56 1 GLY C CA 1
ATOM 2286 C C . GLY C 1 4 ? 70.764 -10.814 14.135 1.00 11.35 1 GLY C C 1
ATOM 2287 O O . GLY C 1 4 ? 71.821 -11.416 14.315 1.00 12.65 1 GLY C O 1
ATOM 2288 N N . PHE C 1 5 ? 70.075 -10.243 15.120 1.00 12.17 2 PHE C N 1
ATOM 2289 C CA . PHE C 1 5 ? 70.573 -10.188 16.488 1.00 12.76 2 PHE C CA 1
ATOM 2290 C C . PHE C 1 5 ? 69.618 -10.924 17.416 1.00 12.94 2 PHE C C 1
ATOM 2291 O O . PHE C 1 5 ? 68.467 -10.507 17.585 1.00 15.40 2 PHE C O 1
ATOM 2299 N N . ASN C 1 6 ? 70.097 -12.002 18.025 1.00 11.02 3 ASN C N 1
ATOM 2300 C CA . ASN C 1 6 ? 69.315 -12.771 18.986 1.00 11.66 3 ASN C CA 1
ATOM 2301 C C . ASN C 1 6 ? 70.010 -12.923 20.325 1.00 11.60 3 ASN C C 1
ATOM 2302 O O . ASN C 1 6 ? 69.347 -12.900 21.366 1.00 13.54 3 ASN C O 1
ATOM 2307 N N . LYS C 1 7 ? 71.329 -13.077 20.321 1.00 10.97 4 LYS C N 1
ATOM 2308 C CA . LYS C 1 7 ? 72.132 -13.147 21.532 1.00 11.48 4 LYS C CA 1
ATOM 2309 C C . LYS C 1 7 ? 73.055 -11.937 21.574 1.00 11.14 4 LYS C C 1
ATOM 2310 O O . LYS C 1 7 ? 73.800 -11.684 20.620 1.00 11.11 4 LYS C O 1
ATOM 2316 N N . ILE C 1 8 ? 72.985 -11.186 22.670 1.00 10.97 5 ILE C N 1
ATOM 2317 C CA . ILE C 1 8 ? 73.667 -9.905 22.817 1.00 11.12 5 ILE C CA 1
ATOM 2318 C C . ILE C 1 8 ? 74.565 -9.987 24.044 1.00 10.69 5 ILE C C 1
ATOM 2319 O O . ILE C 1 8 ? 74.116 -10.402 25.118 1.00 10.98 5 ILE C O 1
ATOM 2324 N N . LEU C 1 9 ? 75.820 -9.575 23.887 1.00 10.34 6 LEU C N 1
ATOM 2325 C CA . LEU C 1 9 ? 76.802 -9.579 24.966 1.00 10.49 6 LEU C CA 1
ATOM 2326 C C . LEU C 1 9 ? 77.198 -8.143 25.292 1.00 10.74 6 LEU C C 1
ATOM 2327 O O . LEU C 1 9 ? 77.726 -7.431 24.433 1.00 10.87 6 LEU C O 1
ATOM 2332 N N . VAL C 1 10 ? 76.941 -7.722 26.529 1.00 10.23 7 VAL C N 1
ATOM 2333 C CA . VAL C 1 10 ? 77.332 -6.398 27.004 1.00 10.23 7 VAL C CA 1
ATOM 2334 C C . VAL C 1 10 ? 78.703 -6.513 27.656 1.00 10.26 7 VAL C C 1
ATOM 2335 O O . VAL C 1 10 ? 78.903 -7.334 28.557 1.00 11.00 7 VAL C O 1
ATOM 2339 N N . VAL C 1 11 ? 79.649 -5.685 27.217 1.00 10.74 8 VAL C N 1
ATOM 2340 C CA . VAL C 1 11 ? 81.048 -5.845 27.596 1.00 11.13 8 VAL C CA 1
ATOM 2341 C C . VAL C 1 11 ? 81.586 -4.560 28.209 1.00 10.74 8 VAL C C 1
ATOM 2342 O O . VAL C 1 11 ? 81.355 -3.460 27.694 1.00 11.26 8 VAL C O 1
ATOM 2346 N N . ALA C 1 12 ? 82.315 -4.711 29.312 1.00 10.69 9 ALA C N 1
ATOM 2347 C CA . ALA C 1 12 ? 83.146 -3.640 29.840 1.00 11.51 9 ALA C CA 1
ATOM 2348 C C . ALA C 1 12 ? 84.434 -4.258 30.376 1.00 11.76 9 ALA C C 1
ATOM 2349 O O . ALA C 1 12 ? 85.016 -5.125 29.716 1.00 12.13 9 ALA C O 1
ATOM 2351 N N . VAL C 1 13 ? 84.885 -3.858 31.563 1.00 12.03 10 VAL C N 1
ATOM 2352 C CA . VAL C 1 13 ? 86.208 -4.234 32.063 1.00 12.44 10 VAL C CA 1
ATOM 2353 C C . VAL C 1 13 ? 86.120 -5.246 33.203 1.00 12.30 10 VAL C C 1
ATOM 2354 O O . VAL C 1 13 ? 86.666 -6.348 33.108 1.00 13.01 10 VAL C O 1
ATOM 2358 N N . GLY C 1 14 ? 85.440 -4.894 34.291 1.00 11.15 11 GLY C N 1
ATOM 2359 C CA . GLY C 1 14 ? 85.392 -5.746 35.464 1.00 11.31 11 GLY C CA 1
ATOM 2360 C C . GLY C 1 14 ? 84.194 -6.672 35.510 1.00 11.08 11 GLY C C 1
ATOM 2361 O O . GLY C 1 14 ? 84.200 -7.669 36.239 1.00 11.74 11 GLY C O 1
ATOM 2362 N N . ASN C 1 15 ? 83.155 -6.343 34.742 1.00 11.43 12 ASN C N 1
ATOM 2363 C CA . ASN C 1 15 ? 81.899 -7.094 34.748 1.00 11.34 12 ASN C CA 1
ATOM 2364 C C . ASN C 1 15 ? 81.274 -7.122 36.143 1.00 11.02 12 ASN C C 1
ATOM 2365 O O . ASN C 1 15 ? 80.712 -8.132 36.571 1.00 11.40 12 ASN C O 1
ATOM 2370 N N . ILE C 1 16 ? 81.374 -6.000 36.856 1.00 10.64 13 ILE C N 1
ATOM 2371 C CA . ILE C 1 16 ? 80.704 -5.851 38.147 1.00 10.85 13 ILE C CA 1
ATOM 2372 C C . ILE C 1 16 ? 79.831 -4.607 38.245 1.00 11.36 13 ILE C C 1
ATOM 2373 O O . ILE C 1 16 ? 78.941 -4.559 39.115 1.00 11.65 13 ILE C O 1
ATOM 2378 N N . CYS C 1 17 ? 80.004 -3.590 37.398 1.00 10.98 14 CYS C N 1
ATOM 2379 C CA . CYS C 1 17 ? 79.220 -2.365 37.517 1.00 10.71 14 CYS C CA 1
ATOM 2380 C C . CYS C 1 17 ? 78.378 -2.110 36.270 1.00 10.57 14 CYS C C 1
ATOM 2381 O O . CYS C 1 17 ? 77.179 -2.406 36.257 1.00 11.83 14 CYS C O 1
ATOM 2384 N N . ARG C 1 18 ? 78.991 -1.558 35.220 1.00 10.83 15 ARG C N 1
ATOM 2385 C CA . ARG C 1 18 ? 78.225 -1.127 34.053 1.00 11.05 15 ARG C CA 1
ATOM 2386 C C . ARG C 1 18 ? 77.684 -2.312 33.265 1.00 10.89 15 ARG C C 1
ATOM 2387 O O . ARG C 1 18 ? 76.516 -2.316 32.856 1.00 11.54 15 ARG C O 1
ATOM 2395 N N . SER C 1 19 ? 78.526 -3.307 32.999 1.00 10.83 16 SER C N 1
ATOM 2396 C CA . SER C 1 19 ? 78.115 -4.347 32.064 1.00 10.20 16 SER C CA 1
ATOM 2397 C C . SER C 1 19 ? 77.024 -5.251 32.637 1.00 10.26 16 SER C C 1
ATOM 2398 O O . SER C 1 19 ? 76.093 -5.604 31.903 1.00 10.48 16 SER C O 1
ATOM 2401 N N . PRO C 1 20 ? 77.060 -5.639 33.921 1.00 10.41 17 PRO C N 1
ATOM 2402 C CA . PRO C 1 20 ? 75.887 -6.353 34.459 1.00 11.29 17 PRO C CA 1
ATOM 2403 C C . PRO C 1 20 ? 74.633 -5.498 34.481 1.00 10.75 17 PRO C C 1
ATOM 2404 O O . PRO C 1 20 ? 73.535 -6.003 34.215 1.00 11.16 17 PRO C O 1
ATOM 2408 N N . THR C 1 21 ? 74.763 -4.206 34.784 1.00 10.66 18 THR C N 1
ATOM 2409 C CA . THR C 1 21 ? 73.602 -3.322 34.755 1.00 11.15 18 THR C CA 1
ATOM 2410 C C . THR C 1 21 ? 73.018 -3.247 33.349 1.00 11.10 18 THR C C 1
ATOM 2411 O O . THR C 1 21 ? 71.810 -3.418 33.156 1.00 11.75 18 THR C O 1
ATOM 2415 N N . GLY C 1 22 ? 73.870 -3.001 32.351 1.00 10.99 19 GLY C N 1
ATOM 2416 C CA . GLY C 1 22 ? 73.390 -2.934 30.980 1.00 10.75 19 GLY C CA 1
ATOM 2417 C C . GLY C 1 22 ? 72.759 -4.233 30.516 1.00 11.06 19 GLY C C 1
ATOM 2418 O O . GLY C 1 22 ? 71.741 -4.226 29.819 1.00 11.92 19 GLY C O 1
ATOM 2419 N N . GLU C 1 23 ? 73.352 -5.367 30.899 1.00 10.39 20 GLU C N 1
ATOM 2420 C CA . GLU C 1 23 ? 72.759 -6.663 30.585 1.00 11.16 20 GLU C CA 1
ATOM 2421 C C . GLU C 1 23 ? 71.316 -6.733 31.067 1.00 10.97 20 GLU C C 1
ATOM 2422 O O . GLU C 1 23 ? 70.409 -7.094 30.309 1.00 11.61 20 GLU C O 1
ATOM 2428 N N . ARG C 1 24 ? 71.091 -6.412 32.341 1.00 11.40 21 ARG C N 1
ATOM 2429 C CA . ARG C 1 24 ? 69.783 -6.637 32.945 1.00 12.04 21 ARG C CA 1
ATOM 2430 C C . ARG C 1 24 ? 68.766 -5.592 32.505 1.00 12.51 21 ARG C C 1
ATOM 2431 O O . ARG C 1 24 ? 67.583 -5.910 32.344 1.00 12.98 21 ARG C O 1
ATOM 2439 N N . VAL C 1 25 ? 69.195 -4.343 32.312 1.00 12.82 22 VAL C N 1
ATOM 2440 C CA . VAL C 1 25 ? 68.288 -3.334 31.771 1.00 13.41 22 VAL C CA 1
ATOM 2441 C C . VAL C 1 25 ? 67.828 -3.740 30.376 1.00 14.05 22 VAL C C 1
ATOM 2442 O O . VAL C 1 25 ? 66.635 -3.702 30.058 1.00 14.76 22 VAL C O 1
ATOM 2446 N N . LEU C 1 26 ? 68.772 -4.148 29.528 1.00 12.99 23 LEU C N 1
ATOM 2447 C CA . LEU C 1 26 ? 68.419 -4.523 28.164 1.00 13.42 23 LEU C CA 1
ATOM 2448 C C . LEU C 1 26 ? 67.604 -5.812 28.137 1.00 14.01 23 LEU C C 1
ATOM 2449 O O . LEU C 1 26 ? 66.650 -5.931 27.361 1.00 14.26 23 LEU C O 1
ATOM 2454 N N . GLN C 1 27 ? 67.951 -6.784 28.986 1.00 13.79 24 GLN C N 1
ATOM 2455 C CA . GLN C 1 27 ? 67.198 -8.034 29.021 1.00 14.34 24 GLN C CA 1
ATOM 2456 C C . GLN C 1 27 ? 65.736 -7.787 29.371 1.00 15.32 24 GLN C C 1
ATOM 2457 O O . GLN C 1 27 ? 64.837 -8.422 28.808 1.00 16.38 24 GLN C O 1
ATOM 2463 N N . LYS C 1 28 ? 65.479 -6.858 30.293 1.00 15.19 25 LYS C N 1
ATOM 2464 C CA . LYS C 1 28 ? 64.107 -6.559 30.691 1.00 16.61 25 LYS C CA 1
ATOM 2465 C C . LYS C 1 28 ? 63.311 -5.997 29.520 1.00 17.08 25 LYS C C 1
ATOM 2466 O O . LYS C 1 28 ? 62.111 -6.263 29.389 1.00 18.79 25 LYS C O 1
ATOM 2472 N N . LEU C 1 29 ? 63.963 -5.208 28.665 1.00 15.78 26 LEU C N 1
ATOM 2473 C CA . LEU C 1 29 ? 63.315 -4.611 27.505 1.00 15.91 26 LEU C CA 1
ATOM 2474 C C . LEU C 1 29 ? 63.178 -5.577 26.333 1.00 16.15 26 LEU C C 1
ATOM 2475 O O . LEU C 1 29 ? 62.381 -5.314 25.425 1.00 17.14 26 LEU C O 1
ATOM 2480 N N . LEU C 1 30 ? 63.951 -6.662 26.313 1.00 16.52 27 LEU C N 1
ATOM 2481 C CA . LEU C 1 30 ? 63.994 -7.589 25.181 1.00 17.97 27 LEU C CA 1
ATOM 2482 C C . LEU C 1 30 ? 63.762 -9.013 25.670 1.00 21.12 27 LEU C C 1
ATOM 2483 O O . LEU C 1 30 ? 64.680 -9.843 25.669 1.00 21.51 27 LEU C O 1
ATOM 2488 N N . PRO C 1 31 ? 62.536 -9.338 26.085 1.00 23.83 28 PRO C N 1
ATOM 2489 C CA . PRO C 1 31 ? 62.267 -10.709 26.547 1.00 25.40 28 PRO C CA 1
ATOM 2490 C C . PRO C 1 31 ? 62.393 -11.761 25.456 1.00 26.11 28 PRO C C 1
ATOM 2491 O O . PRO C 1 31 ? 62.517 -12.948 25.784 1.00 28.34 28 PRO C O 1
ATOM 2495 N N . ASN C 1 32 ? 62.370 -11.374 24.181 1.00 24.30 29 ASN C N 1
ATOM 2496 C CA . ASN C 1 32 ? 62.551 -12.306 23.075 1.00 24.08 29 ASN C CA 1
ATOM 2497 C C . ASN C 1 32 ? 64.005 -12.424 22.629 1.00 20.82 29 ASN C C 1
ATOM 2498 O O . ASN C 1 32 ? 64.275 -13.047 21.596 1.00 21.65 29 ASN C O 1
ATOM 2503 N N . LYS C 1 33 ? 64.939 -11.845 23.379 1.00 17.33 30 LYS C N 1
ATOM 2504 C CA . LYS C 1 33 ? 66.363 -11.943 23.107 1.00 16.43 30 LYS C CA 1
ATOM 2505 C C . LYS C 1 33 ? 67.066 -12.499 24.339 1.00 14.67 30 LYS C C 1
ATOM 2506 O O . LYS C 1 33 ? 66.499 -12.539 25.434 1.00 16.00 30 LYS C O 1
ATOM 2512 N N . THR C 1 34 ? 68.306 -12.940 24.148 1.00 13.83 31 THR C N 1
ATOM 2513 C CA . THR C 1 34 ? 69.164 -13.396 25.237 1.00 14.07 31 THR C CA 1
ATOM 2514 C C . THR C 1 34 ? 70.313 -12.412 25.412 1.00 13.45 31 THR C C 1
ATOM 2515 O O . THR C 1 34 ? 71.067 -12.165 24.465 1.00 13.86 31 THR C O 1
ATOM 2519 N N . VAL C 1 35 ? 70.439 -11.848 26.612 1.00 12.99 32 VAL C N 1
ATOM 2520 C CA . VAL C 1 35 ? 71.459 -10.849 26.913 1.00 12.30 32 VAL C CA 1
ATOM 2521 C C . VAL C 1 35 ? 72.348 -11.383 28.029 1.00 12.25 32 VAL C C 1
ATOM 2522 O O . VAL C 1 35 ? 71.848 -11.876 29.047 1.00 13.17 32 VAL C O 1
ATOM 2526 N N . ALA C 1 36 ? 73.662 -11.279 27.836 1.00 11.47 33 ALA C N 1
ATOM 2527 C CA . ALA C 1 36 ? 74.659 -11.639 28.837 1.00 11.26 33 ALA C CA 1
ATOM 2528 C C . ALA C 1 36 ? 75.695 -10.522 28.917 1.00 10.71 33 ALA C C 1
ATOM 2529 O O . ALA C 1 36 ? 75.582 -9.499 28.237 1.00 11.59 33 ALA C O 1
ATOM 2531 N N . SER C 1 37 ? 76.717 -10.711 29.754 1.00 11.00 34 SER C N 1
ATOM 2532 C CA . SER C 1 37 ? 77.768 -9.710 29.872 1.00 10.65 34 SER C CA 1
ATOM 2533 C C . SER C 1 37 ? 79.088 -10.368 30.248 1.00 11.02 34 SER C C 1
ATOM 2534 O O . SER C 1 37 ? 79.129 -11.501 30.733 1.00 11.66 34 SER C O 1
ATOM 2537 N N . ALA C 1 38 ? 80.173 -9.628 30.022 1.00 11.03 35 ALA C N 1
ATOM 2538 C CA . ALA C 1 38 ? 81.511 -10.103 30.342 1.00 10.95 35 ALA C CA 1
ATOM 2539 C C . ALA C 1 38 ? 82.443 -8.909 30.484 1.00 10.80 35 ALA C C 1
ATOM 2540 O O . ALA C 1 38 ? 82.125 -7.794 30.059 1.00 11.50 35 ALA C O 1
ATOM 2542 N N . GLY C 1 39 ? 83.599 -9.163 31.081 1.00 11.50 36 GLY C N 1
ATOM 2543 C CA . GLY C 1 39 ? 84.588 -8.127 31.343 1.00 12.00 36 GLY C CA 1
ATOM 2544 C C . GLY C 1 39 ? 85.917 -8.453 30.690 1.00 12.21 36 GLY C C 1
ATOM 2545 O O . GLY C 1 39 ? 86.390 -9.589 30.758 1.00 12.41 36 GLY C O 1
ATOM 2546 N N . ILE C 1 40 ? 86.518 -7.440 30.063 1.00 13.29 37 ILE C N 1
ATOM 2547 C CA . ILE C 1 40 ? 87.794 -7.620 29.378 1.00 14.52 37 ILE C CA 1
ATOM 2548 C C . ILE C 1 40 ? 88.898 -8.017 30.349 1.00 14.54 37 ILE C C 1
ATOM 2549 O O . ILE C 1 40 ? 89.849 -8.710 29.966 1.00 16.14 37 ILE C O 1
ATOM 2554 N N . ALA C 1 41 ? 88.801 -7.591 31.611 1.00 14.79 38 ALA C N 1
ATOM 2555 C CA . ALA C 1 41 ? 89.857 -7.827 32.589 1.00 15.82 38 ALA C CA 1
ATOM 2556 C C . ALA C 1 41 ? 89.321 -8.479 33.857 1.00 15.63 38 ALA C C 1
ATOM 2557 O O . ALA C 1 41 ? 89.916 -8.341 34.929 1.00 17.01 38 ALA C O 1
ATOM 2559 N N . ALA C 1 42 ? 88.207 -9.208 33.755 1.00 14.65 39 ALA C N 1
ATOM 2560 C CA . ALA C 1 42 ? 87.630 -9.834 34.941 1.00 14.20 39 ALA C CA 1
ATOM 2561 C C . ALA C 1 42 ? 88.593 -10.841 35.557 1.00 15.04 39 ALA C C 1
ATOM 2562 O O . ALA C 1 42 ? 88.665 -10.975 36.785 1.00 15.27 39 ALA C O 1
ATOM 2564 N N . GLU C 1 43 ? 89.347 -11.553 34.719 1.00 15.62 40 GLU C N 1
ATOM 2565 C CA . GLU C 1 43 ? 90.248 -12.586 35.215 1.00 17.91 40 GLU C CA 1
ATOM 2566 C C . GLU C 1 43 ? 91.463 -11.973 35.901 1.00 17.84 40 GLU C C 1
ATOM 2567 O O . GLU C 1 43 ? 91.748 -12.267 37.068 1.00 18.83 40 GLU C O 1
ATOM 2573 N N . LYS C 1 44 ? 92.196 -11.108 35.193 1.00 19.38 41 LYS C N 1
ATOM 2574 C CA . LYS C 1 44 ? 93.423 -10.567 35.769 1.00 22.19 41 LYS C CA 1
ATOM 2575 C C . LYS C 1 44 ? 93.137 -9.662 36.962 1.00 21.04 41 LYS C C 1
ATOM 2576 O O . LYS C 1 44 ? 93.995 -9.511 37.838 1.00 22.02 41 LYS C O 1
ATOM 2582 N N . SER C 1 45 ? 91.951 -9.059 37.020 1.00 19.44 42 SER C N 1
ATOM 2583 C CA A SER C 1 45 ? 91.552 -8.269 38.178 0.48 18.95 42 SER C CA 1
ATOM 2584 C CA B SER C 1 45 ? 91.553 -8.269 38.179 0.52 18.70 42 SER C CA 1
ATOM 2585 C C . SER C 1 45 ? 91.034 -9.127 39.325 1.00 18.62 42 SER C C 1
ATOM 2586 O O . SER C 1 45 ? 90.673 -8.579 40.373 1.00 19.22 42 SER C O 1
ATOM 2591 N N . ARG C 1 46 ? 90.989 -10.449 39.153 1.00 17.90 43 ARG C N 1
ATOM 2592 C CA . ARG C 1 46 ? 90.522 -11.371 40.188 1.00 18.19 43 ARG C CA 1
ATOM 2593 C C . ARG C 1 46 ? 89.070 -11.119 40.584 1.00 15.64 43 ARG C C 1
ATOM 2594 O O . ARG C 1 46 ? 88.685 -11.317 41.738 1.00 16.03 43 ARG C O 1
ATOM 2602 N N . LEU C 1 47 ? 88.247 -10.697 39.625 1.00 13.70 44 LEU C N 1
ATOM 2603 C CA . LEU C 1 47 ? 86.844 -10.411 39.886 1.00 13.03 44 LEU C CA 1
ATOM 2604 C C . LEU C 1 47 ? 85.925 -11.530 39.416 1.00 12.77 44 LEU C C 1
ATOM 2605 O O . LEU C 1 47 ? 84.730 -11.497 39.726 1.00 13.15 44 LEU C O 1
ATOM 2610 N N . ILE C 1 48 ? 86.450 -12.525 38.697 1.00 13.40 45 ILE C N 1
ATOM 2611 C CA . ILE C 1 48 ? 85.607 -13.599 38.183 1.00 13.31 45 ILE C CA 1
ATOM 2612 C C . ILE C 1 48 ? 84.870 -14.268 39.333 1.00 12.86 45 ILE C C 1
ATOM 2613 O O . ILE C 1 48 ? 85.460 -14.600 40.371 1.00 13.10 45 ILE C O 1
ATOM 2618 N N . GLY C 1 49 ? 83.565 -14.459 39.155 1.00 11.97 46 GLY C N 1
ATOM 2619 C CA . GLY C 1 49 ? 82.725 -15.048 40.171 1.00 12.15 46 GLY C CA 1
ATOM 2620 C C . GLY C 1 49 ? 82.090 -14.052 41.113 1.00 11.57 46 GLY C C 1
ATOM 2621 O O . GLY C 1 49 ? 81.155 -14.417 41.836 1.00 12.31 46 GLY C O 1
ATOM 2622 N N . LYS C 1 50 ? 82.559 -12.808 41.121 1.00 11.82 47 LYS C N 1
ATOM 2623 C CA . LYS C 1 50 ? 82.029 -11.809 42.029 1.00 12.54 47 LYS C CA 1
ATOM 2624 C C . LYS C 1 50 ? 80.614 -11.412 41.613 1.00 11.77 47 LYS C C 1
ATOM 2625 O O . LYS C 1 50 ? 80.267 -11.457 40.428 1.00 12.07 47 LYS C O 1
ATOM 2631 N N . PRO C 1 51 ? 79.773 -11.026 42.568 1.00 11.99 48 PRO C N 1
ATOM 2632 C CA . PRO C 1 51 ? 78.462 -10.475 42.218 1.00 12.33 48 PRO C CA 1
ATOM 2633 C C . PRO C 1 51 ? 78.619 -9.069 41.665 1.00 11.81 48 PRO C C 1
ATOM 2634 O O . PRO C 1 51 ? 79.701 -8.479 41.678 1.00 12.12 48 PRO C O 1
ATOM 2638 N N . ALA C 1 52 ? 77.518 -8.531 41.152 1.00 11.17 49 ALA C N 1
ATOM 2639 C CA . ALA C 1 52 ? 77.510 -7.125 40.785 1.00 11.70 49 ALA C CA 1
ATOM 2640 C C . ALA C 1 52 ? 77.784 -6.267 42.017 1.00 11.56 49 ALA C C 1
ATOM 2641 O O . ALA C 1 52 ? 77.461 -6.638 43.149 1.00 12.20 49 ALA C O 1
ATOM 2643 N N . ASP C 1 53 ? 78.409 -5.117 41.782 1.00 11.67 50 ASP C N 1
ATOM 2644 C CA . ASP C 1 53 ? 78.711 -4.173 42.849 1.00 11.51 50 ASP C CA 1
ATOM 2645 C C . ASP C 1 53 ? 77.451 -3.837 43.638 1.00 11.29 50 ASP C C 1
ATOM 2646 O O . ASP C 1 53 ? 76.375 -3.637 43.067 1.00 10.99 50 ASP C O 1
ATOM 2651 N N . ALA C 1 54 ? 77.593 -3.780 44.965 1.00 11.86 51 ALA C N 1
ATOM 2652 C CA . ALA C 1 54 ? 76.434 -3.595 45.832 1.00 12.30 51 ALA C CA 1
ATOM 2653 C C . ALA C 1 54 ? 75.671 -2.318 45.496 1.00 11.76 51 ALA C C 1
ATOM 2654 O O . ALA C 1 54 ? 74.436 -2.293 45.557 1.00 11.95 51 ALA C O 1
ATOM 2656 N N . MET C 1 55 ? 76.382 -1.240 45.155 1.00 11.80 52 MET C N 1
ATOM 2657 C CA . MET C 1 55 ? 75.694 -0.003 44.795 1.00 12.22 52 MET C CA 1
ATOM 2658 C C . MET C 1 55 ? 75.064 -0.082 43.413 1.00 11.55 52 MET C C 1
ATOM 2659 O O . MET C 1 55 ? 74.003 0.511 43.187 1.00 12.35 52 MET C O 1
ATOM 2664 N N . ALA C 1 56 ? 75.680 -0.812 42.483 1.00 11.50 53 ALA C N 1
ATOM 2665 C CA . ALA C 1 56 ? 75.024 -1.040 41.202 1.00 11.56 53 ALA C CA 1
ATOM 2666 C C . ALA C 1 56 ? 73.706 -1.773 41.406 1.00 11.55 53 ALA C C 1
ATOM 2667 O O . ALA C 1 56 ? 72.695 -1.441 40.777 1.00 12.14 53 ALA C O 1
ATOM 2669 N N . ILE C 1 57 ? 73.697 -2.769 42.295 1.00 11.54 54 ILE C N 1
ATOM 2670 C CA . ILE C 1 57 ? 72.458 -3.471 42.614 1.00 11.78 54 ILE C CA 1
ATOM 2671 C C . ILE C 1 57 ? 71.448 -2.512 43.233 1.00 11.26 54 ILE C C 1
ATOM 2672 O O . ILE C 1 57 ? 70.265 -2.517 42.872 1.00 12.23 54 ILE C O 1
ATOM 2677 N N . GLU C 1 58 ? 71.900 -1.665 44.164 1.00 11.73 55 GLU C N 1
ATOM 2678 C CA . GLU C 1 58 ? 70.988 -0.764 44.863 1.00 12.38 55 GLU C CA 1
ATOM 2679 C C . GLU C 1 58 ? 70.319 0.194 43.889 1.00 12.40 55 GLU C C 1
ATOM 2680 O O . GLU C 1 58 ? 69.095 0.364 43.907 1.00 13.36 55 GLU C O 1
ATOM 2686 N N . VAL C 1 59 ? 71.117 0.849 43.046 1.00 12.08 56 VAL C N 1
ATOM 2687 C CA . VAL C 1 59 ? 70.570 1.821 42.102 1.00 12.30 56 VAL C CA 1
ATOM 2688 C C . VAL C 1 59 ? 69.619 1.145 41.123 1.00 12.14 56 VAL C C 1
ATOM 2689 O O . VAL C 1 59 ? 68.538 1.668 40.825 1.00 13.28 56 VAL C O 1
ATOM 2693 N N . ALA C 1 60 ? 69.997 -0.027 40.612 1.00 12.16 57 ALA C N 1
ATOM 2694 C CA . ALA C 1 60 ? 69.121 -0.729 39.681 1.00 12.44 57 ALA C CA 1
ATOM 2695 C C . ALA C 1 60 ? 67.815 -1.132 40.353 1.00 12.53 57 ALA C C 1
ATOM 2696 O O . ALA C 1 60 ? 66.739 -1.012 39.755 1.00 12.87 57 ALA C O 1
ATOM 2698 N N . LYS C 1 61 ? 67.886 -1.602 41.601 1.00 13.52 58 LYS C N 1
ATOM 2699 C CA . LYS C 1 61 ? 66.674 -2.005 42.309 1.00 14.24 58 LYS C CA 1
ATOM 2700 C C . LYS C 1 61 ? 65.725 -0.827 42.490 1.00 14.77 58 LYS C C 1
ATOM 2701 O O . LYS C 1 61 ? 64.502 -0.984 42.390 1.00 15.56 58 LYS C O 1
ATOM 2707 N N . GLU C 1 62 ? 66.268 0.360 42.766 1.00 15.21 59 GLU C N 1
ATOM 2708 C CA . GLU C 1 62 ? 65.435 1.551 42.874 1.00 17.16 59 GLU C CA 1
ATOM 2709 C C . GLU C 1 62 ? 64.749 1.896 41.561 1.00 17.24 59 GLU C C 1
ATOM 2710 O O . GLU C 1 62 ? 63.813 2.704 41.564 1.00 18.30 59 GLU C O 1
ATOM 2716 N N . ASN C 1 63 ? 65.195 1.311 40.447 1.00 15.41 60 ASN C N 1
ATOM 2717 C CA . ASN C 1 63 ? 64.563 1.474 39.144 1.00 15.28 60 ASN C CA 1
ATOM 2718 C C . ASN C 1 63 ? 63.896 0.187 38.665 1.00 15.14 60 ASN C C 1
ATOM 2719 O O . ASN C 1 63 ? 63.590 0.054 37.476 1.00 15.72 60 ASN C O 1
ATOM 2724 N N . CYS C 1 64 ? 63.668 -0.763 39.573 1.00 15.14 61 CYS C N 1
ATOM 2725 C CA . CYS C 1 64 ? 62.940 -1.998 39.270 1.00 15.13 61 CYS C CA 1
ATOM 2726 C C . CYS C 1 64 ? 63.671 -2.870 38.251 1.00 14.80 61 CYS C C 1
ATOM 2727 O O . CYS C 1 64 ? 63.050 -3.535 37.419 1.00 16.20 61 CYS C O 1
ATOM 2730 N N . VAL C 1 65 ? 64.999 -2.875 38.319 1.00 13.81 62 VAL C N 1
ATOM 2731 C CA . VAL C 1 65 ? 65.832 -3.772 37.527 1.00 13.23 62 VAL C CA 1
ATOM 2732 C C . VAL C 1 65 ? 66.651 -4.619 38.490 1.00 12.97 62 VAL C C 1
ATOM 2733 O O . VAL C 1 65 ? 67.332 -4.082 39.371 1.00 13.45 62 VAL C O 1
ATOM 2737 N N . ASP C 1 66 ? 66.582 -5.938 38.322 1.00 13.43 63 ASP C N 1
ATOM 2738 C CA . ASP C 1 66 ? 67.223 -6.875 39.236 1.00 14.00 63 ASP C CA 1
ATOM 2739 C C . ASP C 1 66 ? 68.609 -7.224 38.706 1.00 13.24 63 ASP C C 1
ATOM 2740 O O . ASP C 1 66 ? 68.735 -7.830 37.637 1.00 13.57 63 ASP C O 1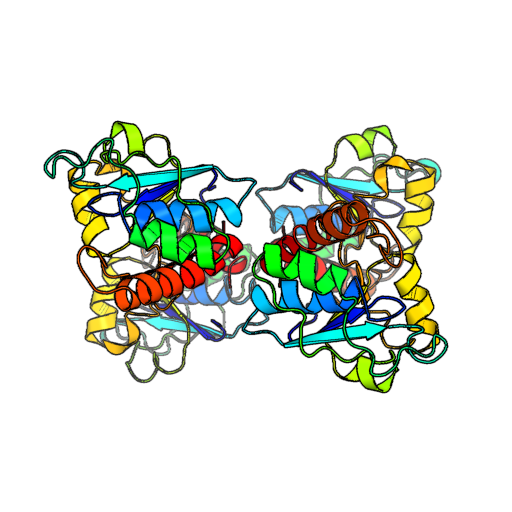
ATOM 2745 N N . VAL C 1 67 ? 69.641 -6.842 39.452 1.00 12.89 64 VAL C N 1
ATOM 2746 C CA . VAL C 1 67 ? 71.013 -7.210 39.131 1.00 12.65 64 VAL C CA 1
ATOM 2747 C C . VAL C 1 67 ? 71.587 -8.166 40.178 1.00 13.10 64 VAL C C 1
ATOM 2748 O O . VAL C 1 67 ? 72.804 -8.260 40.343 1.00 13.45 64 VAL C O 1
ATOM 2752 N N . GLU C 1 68 ? 70.719 -8.882 40.887 1.00 13.88 65 GLU C N 1
ATOM 2753 C CA . GLU C 1 68 ? 71.164 -9.958 41.752 1.00 15.07 65 GLU C CA 1
ATOM 2754 C C . GLU C 1 68 ? 71.490 -11.177 40.896 1.00 15.43 65 GLU C C 1
ATOM 2755 O O . GLU C 1 68 ? 71.197 -11.226 39.698 1.00 14.95 65 GLU C O 1
ATOM 2761 N N . ASN C 1 69 ? 72.121 -12.167 41.518 1.00 16.08 66 ASN C N 1
ATOM 2762 C CA . ASN C 1 69 ? 72.442 -13.414 40.829 1.00 16.09 66 ASN C CA 1
ATOM 2763 C C . ASN C 1 69 ? 73.290 -13.157 39.585 1.00 14.52 66 ASN C C 1
ATOM 2764 O O . ASN C 1 69 ? 73.063 -13.743 38.525 1.00 16.30 66 ASN C O 1
ATOM 2769 N N . HIS C 1 70 ? 74.262 -12.260 39.706 1.00 12.77 67 HIS C N 1
ATOM 2770 C CA . HIS C 1 70 ? 75.244 -12.025 38.660 1.00 12.20 67 HIS C CA 1
ATOM 2771 C C . HIS C 1 70 ? 76.577 -12.628 39.078 1.00 11.93 67 HIS C C 1
ATOM 2772 O O . HIS C 1 70 ? 76.931 -12.611 40.261 1.00 13.30 67 HIS C O 1
ATOM 2779 N N . GLN C 1 71 ? 77.303 -13.170 38.105 1.00 11.64 68 GLN C N 1
ATOM 2780 C CA . GLN C 1 71 ? 78.635 -13.720 38.325 1.00 12.98 68 GLN C CA 1
ATOM 2781 C C . GLN C 1 71 ? 79.559 -13.145 37.263 1.00 11.71 68 GLN C C 1
ATOM 2782 O O . GLN C 1 71 ? 79.365 -13.397 36.070 1.00 12.20 68 GLN C O 1
ATOM 2788 N N . SER C 1 72 ? 80.554 -12.372 37.692 1.00 11.30 69 SER C N 1
ATOM 2789 C CA . SER C 1 72 ? 81.479 -11.757 36.750 1.00 11.19 69 SER C CA 1
ATOM 2790 C C . SER C 1 72 ? 82.202 -12.832 35.950 1.00 11.07 69 SER C C 1
ATOM 2791 O O . SER C 1 72 ? 82.679 -13.825 36.506 1.00 11.23 69 SER C O 1
ATOM 2794 N N . GLN C 1 73 ? 82.301 -12.623 34.636 1.00 11.59 70 GLN C N 1
ATOM 2795 C CA . GLN C 1 73 ? 82.983 -13.570 33.765 1.00 12.68 70 GLN C CA 1
ATOM 2796 C C . GLN C 1 73 ? 83.893 -12.828 32.795 1.00 11.52 70 GLN C C 1
ATOM 2797 O O . GLN C 1 73 ? 83.685 -11.652 32.483 1.00 11.90 70 GLN C O 1
ATOM 2803 N N . GLN C 1 74 ? 84.903 -13.552 32.318 1.00 11.72 71 GLN C N 1
ATOM 2804 C CA . GLN C 1 74 ? 85.938 -13.010 31.448 1.00 13.01 71 GLN C CA 1
ATOM 2805 C C . GLN C 1 74 ? 85.537 -13.094 29.980 1.00 12.55 71 GLN C C 1
ATOM 2806 O O . GLN C 1 74 ? 84.949 -14.084 29.534 1.00 12.93 71 GLN C O 1
ATOM 2812 N N . LEU C 1 75 ? 85.887 -12.053 29.229 1.00 12.85 72 LEU C N 1
ATOM 2813 C CA A LEU C 1 75 ? 85.677 -12.042 27.790 0.42 13.19 72 LEU C CA 1
ATOM 2814 C CA B LEU C 1 75 ? 85.677 -12.040 27.787 0.58 13.49 72 LEU C CA 1
ATOM 2815 C C . LEU C 1 75 ? 86.717 -12.931 27.119 1.00 12.47 72 LEU C C 1
ATOM 2816 O O . LEU C 1 75 ? 87.921 -12.761 27.332 1.00 12.97 72 LEU C O 1
ATOM 2825 N N . THR C 1 76 ? 86.250 -13.879 26.308 1.00 11.91 73 THR C N 1
ATOM 2826 C CA . THR C 1 76 ? 87.138 -14.770 25.575 1.00 12.49 73 THR C CA 1
ATOM 2827 C C . THR C 1 76 ? 86.658 -14.893 24.136 1.00 12.16 73 THR C C 1
ATOM 2828 O O . THR C 1 76 ? 85.516 -14.562 23.805 1.00 12.05 73 THR C O 1
ATOM 2832 N N . SER C 1 77 ? 87.556 -15.384 23.279 1.00 12.49 74 SER C N 1
ATOM 2833 C CA . SER C 1 77 ? 87.184 -15.667 21.898 1.00 13.42 74 SER C CA 1
ATOM 2834 C C . SER C 1 77 ? 86.045 -16.677 21.835 1.00 13.36 74 SER C C 1
ATOM 2835 O O . SER C 1 77 ? 85.095 -16.508 21.061 1.00 13.37 74 SER C O 1
ATOM 2838 N N . ALA C 1 78 ? 86.118 -17.733 22.649 1.00 13.12 75 ALA C N 1
ATOM 2839 C CA . ALA C 1 78 ? 85.053 -18.730 22.659 1.00 13.25 75 ALA C CA 1
ATOM 2840 C C . ALA C 1 78 ? 83.718 -18.102 23.034 1.00 13.04 75 ALA C C 1
ATOM 2841 O O . ALA C 1 78 ? 82.689 -18.394 22.413 1.00 13.71 75 ALA C O 1
ATOM 2843 N N . LEU C 1 79 ? 83.715 -17.217 24.031 1.00 12.26 76 LEU C N 1
ATOM 2844 C CA . LEU C 1 79 ? 82.476 -16.558 24.426 1.00 12.41 76 LEU C CA 1
ATOM 2845 C C . LEU C 1 79 ? 81.902 -15.740 23.276 1.00 11.97 76 LEU C C 1
ATOM 2846 O O . LEU C 1 79 ? 80.703 -15.813 22.983 1.00 12.71 76 LEU C O 1
ATOM 2851 N N . CYS C 1 80 ? 82.751 -14.959 22.603 1.00 11.87 77 CYS C N 1
ATOM 2852 C CA . CYS C 1 80 ? 82.278 -14.102 21.519 1.00 12.70 77 CYS C CA 1
ATOM 2853 C C . CYS C 1 80 ? 81.643 -14.904 20.391 1.00 13.19 77 CYS C C 1
ATOM 2854 O O . CYS C 1 80 ? 80.741 -14.405 19.709 1.00 12.87 77 CYS C O 1
ATOM 2857 N N . SER C 1 81 ? 82.103 -16.135 20.168 1.00 14.30 78 SER C N 1
ATOM 2858 C CA . SER C 1 81 ? 81.581 -16.945 19.075 1.00 15.56 78 SER C CA 1
ATOM 2859 C C . SER C 1 81 ? 80.113 -17.310 19.256 1.00 15.86 78 SER C C 1
ATOM 2860 O O . SER C 1 81 ? 79.485 -17.758 18.290 1.00 17.64 78 SER C O 1
ATOM 2863 N N . GLN C 1 82 ? 79.553 -17.128 20.452 1.00 14.80 79 GLN C N 1
ATOM 2864 C CA A GLN C 1 82 ? 78.178 -17.516 20.724 0.45 15.62 79 GLN C CA 1
ATOM 2865 C CA B GLN C 1 82 ? 78.176 -17.508 20.743 0.55 15.30 79 GLN C CA 1
ATOM 2866 C C . GLN C 1 82 ? 77.199 -16.348 20.658 1.00 14.26 79 GLN C C 1
ATOM 2867 O O . GLN C 1 82 ? 76.004 -16.550 20.893 1.00 16.21 79 GLN C O 1
ATOM 2878 N N . TYR C 1 83 ? 77.663 -15.139 20.350 1.00 12.82 80 TYR C N 1
ATOM 2879 C CA . TYR C 1 83 ? 76.797 -13.970 20.362 1.00 12.47 80 TYR C CA 1
ATOM 2880 C C . TYR C 1 83 ? 76.780 -13.280 19.004 1.00 12.14 80 TYR C C 1
ATOM 2881 O O . TYR C 1 83 ? 77.778 -13.263 18.278 1.00 13.06 80 TYR C O 1
ATOM 2890 N N . ASP C 1 84 ? 75.618 -12.716 18.671 1.00 11.81 81 ASP C N 1
ATOM 2891 C CA . ASP C 1 84 ? 75.428 -12.006 17.413 1.00 11.47 81 ASP C CA 1
ATOM 2892 C C . ASP C 1 84 ? 75.869 -10.558 17.493 1.00 10.98 81 ASP C C 1
ATOM 2893 O O . ASP C 1 84 ? 76.241 -9.972 16.470 1.00 12.02 81 ASP C O 1
ATOM 2898 N N . LEU C 1 85 ? 75.805 -9.965 18.681 1.00 11.13 82 LEU C N 1
ATOM 2899 C CA . LEU C 1 85 ? 76.071 -8.551 18.864 1.00 11.45 82 LEU C CA 1
ATOM 2900 C C . LEU C 1 85 ? 76.797 -8.355 20.183 1.00 11.09 82 LEU C C 1
ATOM 2901 O O . LEU C 1 85 ? 76.434 -8.960 21.196 1.00 11.46 82 LEU C O 1
ATOM 2906 N N . ILE C 1 86 ? 77.830 -7.520 20.160 1.00 11.08 83 ILE C N 1
ATOM 2907 C CA . ILE C 1 86 ? 78.593 -7.170 21.350 1.00 10.88 83 ILE C CA 1
ATOM 2908 C C . ILE C 1 86 ? 78.510 -5.661 21.517 1.00 11.44 83 ILE C C 1
ATOM 2909 O O . ILE C 1 86 ? 78.828 -4.913 20.586 1.00 12.28 83 ILE C O 1
ATOM 2914 N N . LEU C 1 87 ? 78.086 -5.213 22.699 1.00 10.39 84 LEU C N 1
ATOM 2915 C CA . LEU C 1 87 ? 77.924 -3.792 22.995 1.00 10.67 84 LEU C CA 1
ATOM 2916 C C . LEU C 1 87 ? 78.889 -3.423 24.114 1.00 11.20 84 LEU C C 1
ATOM 2917 O O . LEU C 1 87 ? 78.736 -3.890 25.248 1.00 11.47 84 LEU C O 1
ATOM 2922 N N . VAL C 1 88 ? 79.875 -2.580 23.798 1.00 11.11 85 VAL C N 1
ATOM 2923 C CA . VAL C 1 88 ? 80.893 -2.170 24.760 1.00 10.62 85 VAL C CA 1
ATOM 2924 C C . VAL C 1 88 ? 80.502 -0.845 25.398 1.00 11.12 85 VAL C C 1
ATOM 2925 O O . VAL C 1 88 ? 79.814 -0.013 24.796 1.00 11.91 85 VAL C O 1
ATOM 2929 N N . MET C 1 89 ? 80.976 -0.634 26.628 1.00 11.42 86 MET C N 1
ATOM 2930 C CA . MET C 1 89 ? 80.628 0.574 27.367 1.00 11.39 86 MET C CA 1
ATOM 2931 C C . MET C 1 89 ? 81.492 1.768 26.977 1.00 11.93 86 MET C C 1
ATOM 2932 O O . MET C 1 89 ? 81.049 2.913 27.118 1.00 12.82 86 MET C O 1
ATOM 2937 N N . GLU C 1 90 ? 82.711 1.533 26.493 1.00 12.47 87 GLU C N 1
ATOM 2938 C CA . GLU C 1 90 ? 83.598 2.598 26.043 1.00 13.43 87 GLU C CA 1
ATOM 2939 C C . GLU C 1 90 ? 84.143 2.247 24.668 1.00 13.84 87 GLU C C 1
ATOM 2940 O O . GLU C 1 90 ? 84.408 1.078 24.377 1.00 13.99 87 GLU C O 1
ATOM 2946 N N . LYS C 1 91 ? 84.319 3.271 23.828 1.00 13.88 88 LYS C N 1
ATOM 2947 C CA . LYS C 1 91 ? 84.863 3.050 22.491 1.00 15.20 88 LYS C CA 1
ATOM 2948 C C . LYS C 1 91 ? 86.190 2.304 22.550 1.00 15.71 88 LYS C C 1
ATOM 2949 O O . LYS C 1 91 ? 86.437 1.396 21.747 1.00 15.94 88 LYS C O 1
ATOM 2955 N N . GLY C 1 92 ? 87.055 2.665 23.500 1.00 15.86 89 GLY C N 1
ATOM 2956 C CA . GLY C 1 92 ? 88.349 2.015 23.615 1.00 16.63 89 GLY C CA 1
ATOM 2957 C C . GLY C 1 92 ? 88.266 0.529 23.896 1.00 16.41 89 GLY C C 1
ATOM 2958 O O . GLY C 1 92 ? 89.220 -0.203 23.608 1.00 16.41 89 GLY C O 1
ATOM 2959 N N . HIS C 1 93 ? 87.143 0.061 24.443 1.00 14.89 90 HIS C N 1
ATOM 2960 C CA . HIS C 1 93 ? 86.981 -1.362 24.713 1.00 14.19 90 HIS C CA 1
ATOM 2961 C C . HIS C 1 93 ? 86.946 -2.194 23.439 1.00 14.75 90 HIS C C 1
ATOM 2962 O O . HIS C 1 93 ? 87.252 -3.390 23.490 1.00 15.82 90 HIS C O 1
ATOM 2969 N N . MET C 1 94 ? 86.582 -1.597 22.302 1.00 15.26 91 MET C N 1
ATOM 2970 C CA . MET C 1 94 ? 86.486 -2.375 21.071 1.00 16.27 91 MET C CA 1
ATOM 2971 C C . MET C 1 94 ? 87.831 -2.975 20.695 1.00 17.83 91 MET C C 1
ATOM 2972 O O . MET C 1 94 ? 87.912 -4.144 20.304 1.00 18.44 91 MET C O 1
ATOM 2977 N N . GLU C 1 95 ? 88.902 -2.195 20.809 1.00 20.19 92 GLU C N 1
ATOM 2978 C CA . GLU C 1 95 ? 90.203 -2.704 20.403 1.00 22.06 92 GLU C CA 1
ATOM 2979 C C . GLU C 1 95 ? 90.806 -3.635 21.443 1.00 20.02 92 GLU C C 1
ATOM 2980 O O . GLU C 1 95 ? 91.523 -4.574 21.080 1.00 19.39 92 GLU C O 1
ATOM 2986 N N . ALA C 1 96 ? 90.518 -3.416 22.726 1.00 19.34 93 ALA C N 1
ATOM 2987 C CA . ALA C 1 96 ? 90.880 -4.414 23.724 1.00 19.12 93 ALA C CA 1
ATOM 2988 C C . ALA C 1 96 ? 90.177 -5.733 23.433 1.00 18.53 93 ALA C C 1
ATOM 2989 O O . ALA C 1 96 ? 90.762 -6.810 23.600 1.00 20.76 93 ALA C O 1
ATOM 2991 N N . LEU C 1 97 ? 88.923 -5.664 22.981 1.00 17.89 94 LEU C N 1
ATOM 2992 C CA . LEU C 1 97 ? 88.178 -6.870 22.638 1.00 18.93 94 LEU C CA 1
ATOM 2993 C C . LEU C 1 97 ? 88.787 -7.573 21.430 1.00 18.93 94 LEU C C 1
ATOM 2994 O O . LEU C 1 97 ? 88.961 -8.797 21.435 1.00 19.64 94 LEU C O 1
ATOM 2999 N N . THR C 1 98 ? 89.110 -6.815 20.378 1.00 19.62 95 THR C N 1
ATOM 3000 C CA . THR C 1 98 ? 89.634 -7.429 19.163 1.00 21.39 95 THR C CA 1
ATOM 3001 C C . THR C 1 98 ? 91.044 -7.977 19.346 1.00 19.02 95 THR C C 1
ATOM 3002 O O . THR C 1 98 ? 91.464 -8.835 18.565 1.00 19.21 95 THR C O 1
ATOM 3006 N N . GLN C 1 99 ? 91.789 -7.500 20.346 1.00 17.23 96 GLN C N 1
ATOM 3007 C CA . GLN C 1 99 ? 93.034 -8.170 20.700 1.00 17.34 96 GLN C CA 1
ATOM 3008 C C . GLN C 1 99 ? 92.769 -9.583 21.203 1.00 17.03 96 GLN C C 1
ATOM 3009 O O . GLN C 1 99 ? 93.562 -10.495 20.943 1.00 18.69 96 GLN C O 1
ATOM 3015 N N . ILE C 1 100 ? 91.655 -9.783 21.908 1.00 16.77 97 ILE C N 1
ATOM 3016 C CA . ILE C 1 100 ? 91.295 -11.106 22.405 1.00 17.56 97 ILE C CA 1
ATOM 3017 C C . ILE C 1 100 ? 90.568 -11.907 21.333 1.00 17.31 97 ILE C C 1
ATOM 3018 O O . ILE C 1 100 ? 90.822 -13.103 21.158 1.00 17.89 97 ILE C O 1
ATOM 3023 N N . ALA C 1 101 ? 89.654 -11.266 20.608 1.00 16.61 98 ALA C N 1
ATOM 3024 C CA . ALA C 1 101 ? 88.799 -11.944 19.633 1.00 16.65 98 ALA C CA 1
ATOM 3025 C C . ALA C 1 101 ? 88.710 -11.080 18.386 1.00 16.58 98 ALA C C 1
ATOM 3026 O O . ALA C 1 101 ? 87.688 -10.431 18.129 1.00 16.54 98 ALA C O 1
ATOM 3028 N N . PRO C 1 102 ? 89.767 -11.057 17.570 1.00 18.19 99 PRO C N 1
ATOM 3029 C CA . PRO C 1 102 ? 89.732 -10.219 16.359 1.00 18.52 99 PRO C CA 1
ATOM 3030 C C . PRO C 1 102 ? 88.590 -10.561 15.421 1.00 18.71 99 PRO C C 1
ATOM 3031 O O . PRO C 1 102 ? 88.081 -9.674 14.725 1.00 19.16 99 PRO C O 1
ATOM 3035 N N . GLU C 1 103 ? 88.169 -11.825 15.386 1.00 17.98 100 GLU C N 1
ATOM 3036 C CA . GLU C 1 103 ? 87.071 -12.241 14.523 1.00 17.64 100 GLU C CA 1
ATOM 3037 C C . GLU C 1 103 ? 85.739 -11.607 14.904 1.00 16.31 100 GLU C C 1
ATOM 3038 O O . GLU C 1 103 ? 84.798 -11.669 14.106 1.00 17.00 100 GLU C O 1
ATOM 3044 N N . ALA C 1 104 ? 85.631 -11.015 16.091 1.00 15.53 101 ALA C N 1
ATOM 3045 C CA . ALA C 1 104 ? 84.387 -10.419 16.561 1.00 15.89 101 ALA C CA 1
ATOM 3046 C C . ALA C 1 104 ? 84.290 -8.924 16.280 1.00 15.96 101 ALA C C 1
ATOM 3047 O O . ALA C 1 104 ? 83.305 -8.298 16.684 1.00 15.46 101 ALA C O 1
ATOM 3049 N N . ARG C 1 105 ? 85.281 -8.338 15.601 1.00 17.45 102 ARG C N 1
ATOM 3050 C CA . ARG C 1 105 ? 85.282 -6.894 15.381 1.00 18.83 102 ARG C CA 1
ATOM 3051 C C . ARG C 1 105 ? 83.995 -6.432 14.705 1.00 16.67 102 ARG C C 1
ATOM 3052 O O . ARG C 1 105 ? 83.397 -5.428 15.111 1.00 15.74 102 ARG C O 1
ATOM 3060 N N . GLY C 1 106 ? 83.553 -7.157 13.677 1.00 15.63 103 GLY C N 1
ATOM 3061 C CA . GLY C 1 106 ? 82.420 -6.732 12.874 1.00 15.88 103 GLY C CA 1
ATOM 3062 C C . GLY C 1 106 ? 81.109 -6.641 13.627 1.00 14.14 103 GLY C C 1
ATOM 3063 O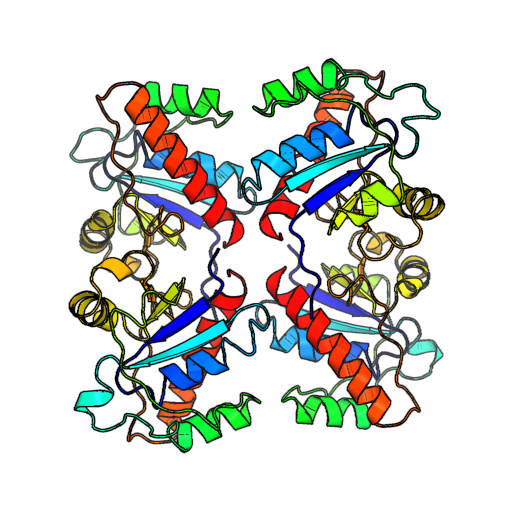 O . GLY C 1 106 ? 80.209 -5.913 13.198 1.00 15.14 103 GLY C O 1
ATOM 3064 N N . LYS C 1 107 ? 80.966 -7.373 14.730 1.00 12.46 104 LYS C N 1
ATOM 3065 C CA . LYS C 1 107 ? 79.723 -7.374 15.489 1.00 12.98 104 LYS C CA 1
ATOM 3066 C C . LYS C 1 107 ? 79.832 -6.594 16.792 1.00 11.43 104 LYS C C 1
ATOM 3067 O O . LYS C 1 107 ? 78.947 -6.705 17.647 1.00 12.30 104 LYS C O 1
ATOM 3073 N N . THR C 1 108 ? 80.888 -5.802 16.963 1.00 10.99 105 THR C N 1
ATOM 3074 C CA . THR C 1 108 ? 81.096 -5.023 18.176 1.00 11.09 105 THR C CA 1
ATOM 3075 C C . THR C 1 108 ? 80.677 -3.578 17.922 1.00 11.11 105 THR C C 1
ATOM 3076 O O . THR C 1 108 ? 81.186 -2.929 17.000 1.00 11.68 105 THR C O 1
ATOM 3080 N N . MET C 1 109 ? 79.750 -3.086 18.739 1.00 10.94 106 MET C N 1
ATOM 3081 C CA . MET C 1 109 ? 79.209 -1.740 18.632 1.00 12.03 106 MET C CA 1
ATOM 3082 C C . MET C 1 109 ? 79.194 -1.114 20.023 1.00 11.94 106 MET C C 1
ATOM 3083 O O . MET C 1 109 ? 79.515 -1.765 21.023 1.00 11.49 106 MET C O 1
ATOM 3088 N N . LEU C 1 110 ? 78.818 0.159 20.094 1.00 11.93 107 LEU C N 1
ATOM 3089 C CA . LEU C 1 110 ? 78.898 0.931 21.329 1.00 11.69 107 LEU C CA 1
ATOM 3090 C C . LEU C 1 110 ? 77.557 0.911 22.052 1.00 11.66 107 LEU C C 1
ATOM 3091 O O . LEU C 1 110 ? 76.517 1.199 21.452 1.00 12.21 107 LEU C O 1
ATOM 3096 N N . PHE C 1 111 ? 77.586 0.590 23.350 1.00 11.53 108 PHE C N 1
ATOM 3097 C CA . PHE C 1 111 ? 76.349 0.588 24.127 1.00 11.63 108 PHE C CA 1
ATOM 3098 C C . PHE C 1 111 ? 75.645 1.938 24.040 1.00 11.94 108 PHE C C 1
ATOM 3099 O O . PHE C 1 111 ? 74.425 1.999 23.851 1.00 12.05 108 PHE C O 1
ATOM 3107 N N . GLY C 1 112 ? 76.398 3.031 24.159 1.00 12.30 109 GLY C N 1
ATOM 3108 C CA . GLY C 1 112 ? 75.817 4.357 24.096 1.00 13.18 109 GLY C CA 1
ATOM 3109 C C . GLY C 1 112 ? 75.780 4.958 22.703 1.00 13.48 109 GLY C C 1
ATOM 3110 O O . GLY C 1 112 ? 75.841 6.183 22.557 1.00 13.77 109 GLY C O 1
ATOM 3111 N N . GLN C 1 113 ? 75.666 4.123 21.665 1.00 12.77 110 GLN C N 1
ATOM 3112 C CA . GLN C 1 113 ? 75.650 4.658 20.305 1.00 13.26 110 GLN C CA 1
ATOM 3113 C C . GLN C 1 113 ? 74.541 5.688 20.132 1.00 13.48 110 GLN C C 1
ATOM 3114 O O . GLN C 1 113 ? 74.734 6.714 19.471 1.00 13.63 110 GLN C O 1
ATOM 3120 N N . TRP C 1 114 ? 73.374 5.431 20.716 1.00 13.25 111 TRP C N 1
ATOM 3121 C CA . TRP C 1 114 ? 72.178 6.215 20.443 1.00 14.44 111 TRP C CA 1
ATOM 3122 C C . TRP C 1 114 ? 71.990 7.385 21.400 1.00 15.06 111 TRP C C 1
ATOM 3123 O O . TRP C 1 114 ? 70.962 8.066 21.325 1.00 16.40 111 TRP C O 1
ATOM 3134 N N . ILE C 1 115 ? 72.942 7.625 22.300 1.00 14.75 112 ILE C N 1
ATOM 3135 C CA . ILE C 1 115 ? 72.911 8.803 23.161 1.00 15.70 112 ILE C CA 1
ATOM 3136 C C . ILE C 1 115 ? 74.109 9.680 22.819 1.00 16.16 112 ILE C C 1
ATOM 3137 O O . ILE C 1 115 ? 74.824 10.156 23.707 1.00 17.69 112 ILE C O 1
ATOM 3142 N N . GLY C 1 116 ? 74.331 9.896 21.526 1.00 15.49 113 GLY C N 1
ATOM 3143 C CA . GLY C 1 116 ? 75.441 10.705 21.067 1.00 15.12 113 GLY C CA 1
ATOM 3144 C C . GLY C 1 116 ? 76.748 9.965 20.917 1.00 14.80 113 GLY C C 1
ATOM 3145 O O . GLY C 1 116 ? 77.806 10.606 20.904 1.00 15.69 113 GLY C O 1
ATOM 3146 N N . GLN C 1 117 ? 76.711 8.640 20.795 1.00 14.11 114 GLN C N 1
ATOM 3147 C CA . GLN C 1 117 ? 77.918 7.820 20.706 1.00 14.21 114 GLN C CA 1
ATOM 3148 C C . GLN C 1 117 ? 78.885 8.154 21.840 1.00 14.88 114 GLN C C 1
ATOM 3149 O O . GLN C 1 117 ? 80.074 8.412 21.635 1.00 16.39 114 GLN C O 1
ATOM 3155 N N . LYS C 1 118 ? 78.356 8.133 23.059 1.00 14.48 115 LYS C N 1
ATOM 3156 C CA . LYS C 1 118 ? 79.093 8.542 24.245 1.00 15.79 115 LYS C CA 1
ATOM 3157 C C . LYS C 1 118 ? 79.533 7.329 25.052 1.00 14.86 115 LYS C C 1
ATOM 3158 O O . LYS C 1 118 ? 78.793 6.348 25.180 1.00 15.03 115 LYS C O 1
ATOM 3164 N N . ASP C 1 119 ? 80.744 7.407 25.596 1.00 14.07 116 ASP C N 1
ATOM 3165 C CA . ASP C 1 119 ? 81.199 6.417 26.558 1.00 14.34 116 ASP C CA 1
ATOM 3166 C C . ASP C 1 119 ? 80.412 6.558 27.857 1.00 14.76 116 ASP C C 1
ATOM 3167 O O . ASP C 1 119 ? 79.944 7.644 28.211 1.00 15.59 116 ASP C O 1
ATOM 3172 N N . ILE C 1 120 ? 80.280 5.449 28.569 1.00 13.95 117 ILE C N 1
ATOM 3173 C CA . ILE C 1 120 ? 79.619 5.424 29.875 1.00 13.68 117 ILE C CA 1
ATOM 3174 C C . ILE C 1 120 ? 80.694 5.155 30.923 1.00 13.51 117 ILE C C 1
ATOM 3175 O O . ILE C 1 120 ? 81.288 4.066 30.936 1.00 13.84 117 ILE C O 1
ATOM 3180 N N . PRO C 1 121 ? 80.995 6.107 31.806 1.00 15.47 118 PRO C N 1
ATOM 3181 C CA . PRO C 1 121 ? 82.142 5.948 32.705 1.00 15.65 118 PRO C CA 1
ATOM 3182 C C . PRO C 1 121 ? 81.882 4.965 33.834 1.00 14.49 118 PRO C C 1
ATOM 3183 O O . PRO C 1 121 ? 80.757 4.796 34.311 1.00 14.96 118 PRO C O 1
ATOM 3187 N N . ASP C 1 122 ? 82.960 4.334 34.273 1.00 13.54 119 ASP C N 1
ATOM 3188 C CA . ASP C 1 122 ? 82.892 3.331 35.327 1.00 14.10 119 ASP C CA 1
ATOM 3189 C C . ASP C 1 122 ? 82.650 4.013 36.669 1.00 13.76 119 ASP C C 1
ATOM 3190 O O . ASP C 1 122 ? 83.448 4.876 37.061 1.00 14.37 119 ASP C O 1
ATOM 3195 N N . PRO C 1 123 ? 81.588 3.674 37.396 1.00 13.66 120 PRO C N 1
ATOM 3196 C CA . PRO C 1 123 ? 81.344 4.291 38.708 1.00 13.64 120 PRO C CA 1
ATOM 3197 C C . PRO C 1 123 ? 82.046 3.609 39.871 1.00 14.43 120 PRO C C 1
ATOM 3198 O O . PRO C 1 123 ? 81.877 4.055 41.010 1.00 14.99 120 PRO C O 1
ATOM 3202 N N . TYR C 1 124 ? 82.832 2.566 39.614 1.00 14.88 121 TYR C N 1
ATOM 3203 C CA . TYR C 1 124 ? 83.407 1.755 40.680 1.00 15.66 121 TYR C CA 1
ATOM 3204 C C . TYR C 1 124 ? 84.162 2.619 41.682 1.00 16.36 121 TYR C C 1
ATOM 3205 O O . TYR C 1 124 ? 84.952 3.488 41.304 1.00 17.02 121 TYR C O 1
ATOM 3214 N N . ARG C 1 125 ? 83.905 2.374 42.969 1.00 17.27 122 ARG C N 1
ATOM 3215 C CA . ARG C 1 125 ? 84.568 3.028 44.097 1.00 19.90 122 ARG C CA 1
ATOM 3216 C C . ARG C 1 125 ? 84.195 4.497 44.261 1.00 20.12 122 ARG C C 1
ATOM 3217 O O . ARG C 1 125 ? 84.837 5.202 45.048 1.00 21.65 122 ARG C O 1
ATOM 3225 N N . GLN C 1 126 ? 83.182 4.980 43.555 1.00 18.78 123 GLN C N 1
ATOM 3226 C CA . GLN C 1 126 ? 82.769 6.374 43.625 1.00 19.58 123 GLN C CA 1
ATOM 3227 C C . GLN C 1 126 ? 81.464 6.491 44.407 1.00 19.90 123 GLN C C 1
ATOM 3228 O O . GLN C 1 126 ? 80.879 5.497 44.844 1.00 20.20 123 GLN C O 1
ATOM 3234 N N . SER C 1 127 ? 81.008 7.729 44.581 1.00 21.51 124 SER C N 1
ATOM 3235 C CA . SER C 1 127 ? 79.815 7.979 45.372 1.00 22.96 124 SER C CA 1
ATOM 3236 C C . SER C 1 127 ? 78.578 7.464 44.639 1.00 20.84 124 SER C C 1
ATOM 3237 O O . SER C 1 127 ? 78.616 7.124 43.453 1.00 19.49 124 SER C O 1
ATOM 3240 N N . LYS C 1 128 ? 77.460 7.417 45.367 1.00 19.17 125 LYS C N 1
ATOM 3241 C CA . LYS C 1 128 ? 76.219 6.925 44.776 1.00 17.59 125 LYS C CA 1
ATOM 3242 C C . LYS C 1 128 ? 75.826 7.724 43.541 1.00 18.46 125 LYS C C 1
ATOM 3243 O O . LYS C 1 128 ? 75.271 7.167 42.588 1.00 17.96 125 LYS C O 1
ATOM 3249 N N . GLU C 1 129 ? 76.092 9.032 43.537 1.00 19.27 126 GLU C N 1
ATOM 3250 C CA . GLU C 1 129 ? 75.700 9.841 42.389 1.00 21.39 126 GLU C CA 1
ATOM 3251 C C . GLU C 1 129 ? 76.355 9.344 41.107 1.00 20.21 126 GLU C C 1
ATOM 3252 O O . GLU C 1 129 ? 75.744 9.410 40.034 1.00 19.93 126 GLU C O 1
ATOM 3258 N N . ALA C 1 130 ? 77.588 8.841 41.192 1.00 19.22 127 ALA C N 1
ATOM 3259 C CA . ALA C 1 130 ? 78.236 8.285 40.009 1.00 18.72 127 ALA C CA 1
ATOM 3260 C C . ALA C 1 130 ? 77.508 7.040 39.521 1.00 17.42 127 ALA C C 1
ATOM 3261 O O . ALA C 1 130 ? 77.394 6.814 38.311 1.00 18.03 127 ALA C O 1
ATOM 3263 N N . PHE C 1 131 ? 77.009 6.219 40.448 1.00 16.05 128 PHE C N 1
ATOM 3264 C CA . PHE C 1 131 ? 76.235 5.047 40.054 1.00 14.73 128 PHE C CA 1
ATOM 3265 C C . PHE C 1 131 ? 74.882 5.448 39.481 1.00 14.40 128 PHE C C 1
ATOM 3266 O O . PHE C 1 131 ? 74.395 4.825 38.530 1.00 14.01 128 PHE C O 1
ATOM 3274 N N . VAL C 1 132 ? 74.262 6.489 40.042 1.00 14.78 129 VAL C N 1
ATOM 3275 C CA . VAL C 1 132 ? 72.999 6.982 39.499 1.00 15.67 129 VAL C CA 1
ATOM 3276 C C . VAL C 1 132 ? 73.206 7.525 38.092 1.00 16.43 129 VAL C C 1
ATOM 3277 O O . VAL C 1 132 ? 72.402 7.271 37.186 1.00 16.03 129 VAL C O 1
ATOM 3281 N N . HIS C 1 133 ? 74.293 8.269 37.882 1.00 16.82 130 HIS C N 1
ATOM 3282 C CA . HIS C 1 133 ? 74.590 8.802 36.556 1.00 17.36 130 HIS C CA 1
ATOM 3283 C C . HIS C 1 133 ? 74.831 7.676 35.558 1.00 16.31 130 HIS C C 1
ATOM 3284 O O . HIS C 1 133 ? 74.308 7.700 34.436 1.00 16.22 130 HIS C O 1
ATOM 3291 N N . ALA C 1 134 ? 75.624 6.676 35.949 1.00 15.81 131 ALA C N 1
ATOM 3292 C CA . ALA C 1 134 ? 75.876 5.546 35.063 1.00 15.90 131 ALA C CA 1
ATOM 3293 C C . ALA C 1 134 ? 74.581 4.825 34.718 1.00 14.57 131 ALA C C 1
ATOM 3294 O O . ALA C 1 134 ? 74.347 4.478 33.554 1.00 13.77 131 ALA C O 1
ATOM 3296 N N . TYR C 1 135 ? 73.721 4.596 35.714 1.00 14.52 132 TYR C N 1
ATOM 3297 C CA . TYR C 1 135 ? 72.455 3.928 35.438 1.00 14.28 132 TYR C CA 1
ATOM 3298 C C . TYR C 1 135 ? 71.609 4.739 34.466 1.00 14.19 132 TYR C C 1
ATOM 3299 O O . TYR C 1 135 ? 71.007 4.182 33.541 1.00 14.15 132 TYR C O 1
ATOM 3308 N N . GLN C 1 136 ? 71.545 6.057 34.663 1.00 14.56 133 GLN C N 1
ATOM 3309 C CA . GLN C 1 136 ? 70.728 6.893 33.790 1.00 15.67 133 GLN C CA 1
ATOM 3310 C C . GLN C 1 136 ? 71.194 6.799 32.343 1.00 15.05 133 GLN C C 1
ATOM 3311 O O . GLN C 1 136 ? 70.373 6.665 31.428 1.00 15.10 133 GLN C O 1
ATOM 3317 N N . LEU C 1 137 ? 72.508 6.856 32.114 1.00 14.26 134 LEU C N 1
ATOM 3318 C CA . LEU C 1 137 ? 73.020 6.718 30.755 1.00 14.10 134 LEU C CA 1
ATOM 3319 C C . LEU C 1 137 ? 72.740 5.328 30.201 1.00 13.83 134 LEU C C 1
ATOM 3320 O O . LEU C 1 137 ? 72.317 5.187 29.048 1.00 13.69 134 LEU C O 1
ATOM 3325 N N . ILE C 1 138 ? 72.968 4.290 31.007 1.00 13.20 135 ILE C N 1
ATOM 3326 C CA . ILE C 1 138 ? 72.722 2.923 30.557 1.00 13.20 135 ILE C CA 1
ATOM 3327 C C . ILE C 1 138 ? 71.254 2.735 30.202 1.00 14.04 135 ILE C C 1
ATOM 3328 O O . ILE C 1 138 ? 70.918 2.123 29.180 1.00 14.49 135 ILE C O 1
ATOM 3333 N N . ASP C 1 139 ? 70.357 3.262 31.037 1.00 14.49 136 ASP C N 1
ATOM 3334 C CA . ASP C 1 139 ? 68.926 3.101 30.804 1.00 15.29 136 ASP C CA 1
ATOM 3335 C C . ASP C 1 139 ? 68.506 3.778 29.504 1.00 14.63 136 ASP C C 1
ATOM 3336 O O . ASP C 1 139 ? 67.833 3.172 28.662 1.00 15.75 136 ASP C O 1
ATOM 3341 N N . GLU C 1 140 ? 68.899 5.041 29.321 1.00 14.38 137 GLU C N 1
ATOM 3342 C CA . GLU C 1 140 ? 68.569 5.745 28.086 1.00 14.17 137 GLU C CA 1
ATOM 3343 C C . GLU C 1 140 ? 69.150 5.024 26.876 1.00 13.63 137 GLU C C 1
ATOM 3344 O O . GLU C 1 140 ? 68.476 4.869 25.849 1.00 14.96 137 GLU C O 1
ATOM 3350 N N . ALA C 1 141 ? 70.404 4.582 26.976 1.00 12.49 138 ALA C N 1
ATOM 3351 C CA . ALA C 1 141 ? 71.046 3.901 25.858 1.00 12.39 138 ALA C CA 1
ATOM 3352 C C . ALA C 1 141 ? 70.364 2.572 25.558 1.00 13.29 138 ALA C C 1
ATOM 3353 O O . ALA C 1 141 ? 70.194 2.205 24.389 1.00 13.09 138 ALA C O 1
ATOM 3355 N N . ALA C 1 142 ? 69.974 1.834 26.601 1.00 13.41 139 ALA C N 1
ATOM 3356 C CA . ALA C 1 142 ? 69.354 0.529 26.401 1.00 14.67 139 ALA C CA 1
ATOM 3357 C C . ALA C 1 142 ? 67.972 0.659 25.776 1.00 15.30 139 ALA C C 1
ATOM 3358 O O . ALA C 1 142 ? 67.602 -0.137 24.905 1.00 15.10 139 ALA C O 1
ATOM 3360 N N . GLN C 1 143 ? 67.191 1.650 26.211 1.00 16.51 140 GLN C N 1
ATOM 3361 C CA . GLN C 1 143 ? 65.882 1.875 25.608 1.00 18.03 140 GLN C CA 1
ATOM 3362 C C . GLN C 1 143 ? 66.006 2.084 24.106 1.00 17.40 140 GLN C C 1
ATOM 3363 O O . GLN C 1 143 ? 65.205 1.552 23.328 1.00 17.56 140 GLN C O 1
ATOM 3369 N N . ALA C 1 144 ? 67.007 2.858 23.681 1.00 16.44 141 ALA C N 1
ATOM 3370 C CA . ALA C 1 144 ? 67.195 3.122 22.259 1.00 15.82 141 ALA C CA 1
ATOM 3371 C C . ALA C 1 144 ? 67.583 1.855 21.508 1.00 16.08 141 ALA C C 1
ATOM 3372 O O . ALA C 1 144 ? 67.087 1.608 20.402 1.00 17.50 141 ALA C O 1
ATOM 3374 N N . TRP C 1 145 ? 68.480 1.048 22.079 1.00 15.00 142 TRP C N 1
ATOM 3375 C CA . TRP C 1 145 ? 68.846 -0.213 21.442 1.00 14.81 142 TRP C CA 1
ATOM 3376 C C . TRP C 1 145 ? 67.648 -1.147 21.330 1.00 15.59 142 TRP C C 1
ATOM 3377 O O . TRP C 1 145 ? 67.478 -1.829 20.314 1.00 16.42 142 TRP C O 1
ATOM 3388 N N . ALA C 1 146 ? 66.805 -1.191 22.364 1.00 16.23 143 ALA C N 1
ATOM 3389 C CA . ALA C 1 146 ? 65.682 -2.123 22.365 1.00 18.60 143 ALA C CA 1
ATOM 3390 C C . ALA C 1 146 ? 64.733 -1.863 21.203 1.00 21.87 143 ALA C C 1
ATOM 3391 O O . ALA C 1 146 ? 64.072 -2.790 20.723 1.00 22.81 143 ALA C O 1
ATOM 3393 N N . LYS C 1 147 ? 64.647 -0.616 20.743 1.00 23.35 144 LYS C N 1
ATOM 3394 C CA . LYS C 1 147 ? 63.778 -0.271 19.627 1.00 25.78 144 LYS C CA 1
ATOM 3395 C C . LYS C 1 147 ? 64.362 -0.650 18.273 1.00 26.53 144 LYS C C 1
ATOM 3396 O O . LYS C 1 147 ? 63.668 -0.504 17.260 1.00 28.07 144 LYS C O 1
ATOM 3402 N N . LYS C 1 148 ? 65.603 -1.139 18.223 1.00 25.45 145 LYS C N 1
ATOM 3403 C CA . LYS C 1 148 ? 66.296 -1.359 16.961 1.00 25.67 145 LYS C CA 1
ATOM 3404 C C . LYS C 1 148 ? 66.751 -2.792 16.730 1.00 27.30 145 LYS C C 1
ATOM 3405 O O . LYS C 1 148 ? 67.228 -3.095 15.630 1.00 29.14 145 LYS C O 1
ATOM 3411 N N . LEU C 1 149 ? 66.618 -3.677 17.710 1.00 27.31 146 LEU C N 1
ATOM 3412 C CA . LEU C 1 149 ? 67.135 -5.034 17.583 1.00 29.40 146 LEU C CA 1
ATOM 3413 C C . LEU C 1 149 ? 66.029 -6.031 17.256 1.00 32.43 146 LEU C C 1
ATOM 3414 O O . LEU C 1 149 ? 66.271 -7.039 16.591 1.00 34.25 146 LEU C O 1
ATOM 3420 N N . GLY D 1 1 ? 51.344 9.399 2.670 1.00 28.05 -2 GLY D N 1
ATOM 3421 C CA . GLY D 1 1 ? 52.286 8.705 3.594 1.00 27.35 -2 GLY D CA 1
ATOM 3422 C C . GLY D 1 1 ? 51.640 8.303 4.905 1.00 26.03 -2 GLY D C 1
ATOM 3423 O O . GLY D 1 1 ? 50.434 8.471 5.095 1.00 25.45 -2 GLY D O 1
ATOM 3424 N N . ALA D 1 2 ? 52.452 7.774 5.816 1.00 24.26 -1 ALA D N 1
ATOM 3425 C CA . ALA D 1 2 ? 51.955 7.285 7.091 1.00 22.52 -1 ALA D CA 1
ATOM 3426 C C . ALA D 1 2 ? 51.646 8.442 8.034 1.00 21.82 -1 ALA D C 1
ATOM 3427 O O . ALA D 1 2 ? 52.297 9.490 8.005 1.00 22.00 -1 ALA D O 1
ATOM 3429 N N . MET D 1 3 ? 50.637 8.238 8.876 1.00 21.19 0 MET D N 1
ATOM 3430 C CA . MET D 1 3 ? 50.295 9.228 9.886 1.00 19.52 0 MET D CA 1
ATOM 3431 C C . MET D 1 3 ? 51.405 9.309 10.927 1.00 20.40 0 MET D C 1
ATOM 3432 O O . MET D 1 3 ? 51.949 8.288 11.357 1.00 20.80 0 MET D O 1
ATOM 3437 N N . GLY D 1 4 ? 51.740 10.531 11.332 1.00 20.15 1 GLY D N 1
ATOM 3438 C CA . GLY D 1 4 ? 52.737 10.744 12.371 1.00 22.19 1 GLY D CA 1
ATOM 3439 C C . GLY D 1 4 ? 52.090 10.852 13.744 1.00 22.31 1 GLY D C 1
ATOM 3440 O O . GLY D 1 4 ? 51.037 11.468 13.902 1.00 25.16 1 GLY D O 1
ATOM 3441 N N . PHE D 1 5 ? 52.739 10.244 14.737 1.00 20.73 2 PHE D N 1
ATOM 3442 C CA . PHE D 1 5 ? 52.217 10.173 16.098 1.00 20.03 2 PHE D CA 1
ATOM 3443 C C . PHE D 1 5 ? 53.209 10.818 17.055 1.00 21.91 2 PHE D C 1
ATOM 3444 O O . PHE D 1 5 ? 54.358 10.374 17.156 1.00 23.31 2 PHE D O 1
ATOM 3452 N N . ASN D 1 6 ? 52.762 11.857 17.764 1.00 21.44 3 ASN D N 1
ATOM 3453 C CA A ASN D 1 6 ? 53.602 12.533 18.744 0.62 20.94 3 ASN D CA 1
ATOM 3454 C CA B ASN D 1 6 ? 53.604 12.528 18.747 0.38 21.31 3 ASN D CA 1
ATOM 3455 C C . ASN D 1 6 ? 52.847 12.758 20.049 1.00 20.33 3 ASN D C 1
ATOM 3456 O O . ASN D 1 6 ? 53.450 12.777 21.126 1.00 20.44 3 ASN D O 1
ATOM 3465 N N . LYS D 1 7 ? 51.533 12.939 19.962 1.00 17.83 4 LYS D N 1
ATOM 3466 C CA . LYS D 1 7 ? 50.673 13.068 21.131 1.00 17.13 4 LYS D CA 1
ATOM 3467 C C . LYS D 1 7 ? 49.721 11.881 21.156 1.00 14.91 4 LYS D C 1
ATOM 3468 O O . LYS D 1 7 ? 49.015 11.626 20.174 1.00 14.94 4 LYS D O 1
ATOM 3474 N N . ILE D 1 8 ? 49.713 11.155 22.272 1.00 14.03 5 ILE D N 1
ATOM 3475 C CA . ILE D 1 8 ? 49.008 9.883 22.392 1.00 13.29 5 ILE D CA 1
ATOM 3476 C C . ILE D 1 8 ? 48.017 9.984 23.543 1.00 12.08 5 ILE D C 1
ATOM 3477 O O . ILE D 1 8 ? 48.375 10.422 24.643 1.00 12.49 5 ILE D O 1
ATOM 3482 N N . LEU D 1 9 ? 46.781 9.559 23.296 1.00 11.59 6 LEU D N 1
ATOM 3483 C CA . LEU D 1 9 ? 45.720 9.578 24.294 1.00 11.18 6 LEU D CA 1
ATOM 3484 C C . LEU D 1 9 ? 45.306 8.144 24.588 1.00 10.85 6 LEU D C 1
ATOM 3485 O O . LEU D 1 9 ? 44.845 7.433 23.690 1.00 11.68 6 LEU D O 1
ATOM 3490 N N . VAL D 1 10 ? 45.475 7.723 25.837 1.00 10.06 7 VAL D N 1
ATOM 3491 C CA . VAL D 1 10 ? 45.062 6.396 26.283 1.00 10.08 7 VAL D CA 1
ATOM 3492 C C . VAL D 1 10 ? 43.649 6.506 26.838 1.00 10.07 7 VAL D C 1
ATOM 3493 O O . VAL D 1 10 ? 43.386 7.319 27.729 1.00 10.74 7 VAL D O 1
ATOM 3497 N N . VAL D 1 11 ? 42.737 5.686 26.323 1.00 10.58 8 VAL D N 1
ATOM 3498 C CA . VAL D 1 11 ? 41.315 5.850 26.594 1.00 10.71 8 VAL D CA 1
ATOM 3499 C C . VAL D 1 11 ? 40.731 4.561 27.151 1.00 10.53 8 VAL D C 1
ATOM 3500 O O . VAL D 1 11 ? 41.010 3.465 26.652 1.00 10.95 8 VAL D O 1
ATOM 3504 N N . ALA D 1 12 ? 39.913 4.704 28.190 1.00 9.67 9 ALA D N 1
ATOM 3505 C CA . ALA D 1 12 ? 39.042 3.629 28.643 1.00 10.53 9 ALA D CA 1
ATOM 3506 C C . ALA D 1 12 ? 37.709 4.243 29.058 1.00 10.91 9 ALA D C 1
ATOM 3507 O O . ALA D 1 12 ? 37.178 5.093 28.337 1.00 11.48 9 ALA D O 1
ATOM 3509 N N . VAL D 1 13 ? 37.164 3.852 30.209 1.00 11.21 10 VAL D N 1
ATOM 3510 C CA . VAL D 1 13 ? 35.803 4.219 30.599 1.00 11.53 10 VAL D CA 1
ATOM 3511 C C . VAL D 1 13 ? 35.790 5.228 31.748 1.00 11.70 10 VAL D C 1
ATOM 3512 O O . VAL D 1 13 ? 35.234 6.321 31.618 1.00 12.33 10 VAL D O 1
ATOM 3516 N N . GLY D 1 14 ? 36.381 4.874 32.889 1.00 11.14 11 GLY D N 1
ATOM 3517 C CA . GLY D 1 14 ? 36.320 5.722 34.066 1.00 11.33 11 GLY D CA 1
ATOM 3518 C C . GLY D 1 14 ? 37.503 6.654 34.221 1.00 10.90 11 GLY D C 1
ATOM 3519 O O . GLY D 1 14 ? 37.431 7.644 34.956 1.00 10.91 11 GLY D O 1
ATOM 3520 N N . ASN D 1 15 ? 38.601 6.340 33.536 1.00 11.04 12 ASN D N 1
ATOM 3521 C CA . ASN D 1 15 ? 39.849 7.099 33.644 1.00 10.90 12 ASN D CA 1
ATOM 3522 C C . ASN D 1 15 ? 40.362 7.137 35.083 1.00 10.08 12 ASN D C 1
ATOM 3523 O O . ASN D 1 15 ? 40.887 8.150 35.549 1.00 10.88 12 ASN D O 1
ATOM 3528 N N . ILE D 1 16 ? 40.216 6.016 35.792 1.00 10.21 13 ILE D N 1
ATOM 3529 C CA . ILE D 1 16 ? 40.793 5.878 37.127 1.00 10.51 13 ILE D CA 1
ATOM 3530 C C . ILE D 1 16 ? 41.665 4.643 37.291 1.00 10.53 13 ILE D C 1
ATOM 3531 O O . ILE D 1 16 ? 42.488 4.603 38.225 1.00 11.07 13 ILE D O 1
ATOM 3536 N N . CYS D 1 17 ? 41.555 3.620 36.440 1.00 11.04 14 CYS D N 1
ATOM 3537 C CA . CYS D 1 17 ? 42.339 2.402 36.616 1.00 11.53 14 CYS D CA 1
ATOM 3538 C C . CYS D 1 17 ? 43.275 2.150 35.438 1.00 10.84 14 CYS D C 1
ATOM 3539 O O . CYS D 1 17 ? 44.470 2.453 35.517 1.00 11.11 14 CYS D O 1
ATOM 3542 N N . ARG D 1 18 ? 42.748 1.597 34.342 1.00 10.23 15 ARG D N 1
ATOM 3543 C CA . ARG D 1 18 ? 43.605 1.166 33.240 1.00 10.61 15 ARG D CA 1
ATOM 3544 C C . ARG D 1 18 ? 44.191 2.350 32.485 1.00 10.23 15 ARG D C 1
ATOM 3545 O O . ARG D 1 18 ? 45.386 2.367 32.170 1.00 10.66 15 ARG D O 1
ATOM 3553 N N . SER D 1 19 ? 43.362 3.336 32.151 1.00 9.87 16 SER D N 1
ATOM 3554 C CA . SER D 1 19 ? 43.836 4.380 31.252 1.00 9.68 16 SER D CA 1
ATOM 3555 C C . SER D 1 19 ? 44.885 5.278 31.907 1.00 9.61 16 SER D C 1
ATOM 3556 O O . SER D 1 19 ? 45.869 5.626 31.244 1.00 10.33 16 SER D O 1
ATOM 3559 N N . PRO D 1 20 ? 44.757 5.664 33.186 1.00 10.46 17 PRO D N 1
ATOM 3560 C CA . PRO D 1 20 ? 45.887 6.379 33.808 1.00 10.99 17 PRO D CA 1
ATOM 3561 C C . PRO D 1 20 ? 47.136 5.524 33.925 1.00 11.43 17 PRO D C 1
ATOM 3562 O O . PRO D 1 20 ? 48.251 6.030 33.752 1.00 11.45 17 PRO D O 1
ATOM 3566 N N . THR D 1 21 ? 46.979 4.231 34.215 1.00 10.87 18 THR D N 1
ATOM 3567 C CA . THR D 1 21 ? 48.136 3.345 34.272 1.00 10.88 18 THR D CA 1
ATOM 3568 C C . THR D 1 21 ? 48.823 3.273 32.915 1.00 10.73 18 THR D C 1
ATOM 3569 O O . THR D 1 21 ? 50.046 3.425 32.815 1.00 11.72 18 THR D O 1
ATOM 3573 N N . GLY D 1 22 ? 48.046 3.044 31.855 1.00 10.45 19 GLY D N 1
ATOM 3574 C CA . GLY D 1 22 ? 48.625 2.976 30.523 1.00 10.72 19 GLY D CA 1
ATOM 3575 C C . GLY D 1 22 ? 49.289 4.275 30.111 1.00 10.72 19 GLY D C 1
ATOM 3576 O O . GLY D 1 22 ? 50.346 4.269 29.475 1.00 11.64 19 GLY D O 1
ATOM 3577 N N . GLU D 1 23 ? 48.675 5.408 30.463 1.00 10.68 20 GLU D N 1
ATOM 3578 C CA . GLU D 1 23 ? 49.287 6.705 30.190 1.00 11.33 20 GLU D CA 1
ATOM 3579 C C . GLU D 1 23 ? 50.690 6.778 30.776 1.00 11.54 20 GLU D C 1
ATOM 3580 O O . GLU D 1 23 ? 51.649 7.141 30.087 1.00 12.65 20 GLU D O 1
ATOM 3586 N N . ARG D 1 24 ? 50.824 6.447 32.060 1.00 11.75 21 ARG D N 1
ATOM 3587 C CA . ARG D 1 24 ? 52.087 6.671 32.754 1.00 12.52 21 ARG D CA 1
ATOM 3588 C C . ARG D 1 24 ? 53.128 5.622 32.386 1.00 13.30 21 ARG D C 1
ATOM 3589 O O . ARG D 1 24 ? 54.321 5.936 32.308 1.00 13.94 21 ARG D O 1
ATOM 3597 N N . VAL D 1 25 ? 52.707 4.376 32.163 1.00 12.59 22 VAL D N 1
ATOM 3598 C CA . VAL D 1 25 ? 53.639 3.360 31.677 1.00 13.05 22 VAL D CA 1
ATOM 3599 C C . VAL D 1 25 ? 54.209 3.779 30.330 1.00 13.89 22 VAL D C 1
ATOM 3600 O O . VAL D 1 25 ? 55.427 3.778 30.119 1.00 15.24 22 VAL D O 1
ATOM 3604 N N . LEU D 1 26 ? 53.331 4.150 29.397 1.00 13.60 23 LEU D N 1
ATOM 3605 C CA . LEU D 1 26 ? 53.783 4.519 28.061 1.00 14.50 23 LEU D CA 1
ATOM 3606 C C . LEU D 1 26 ? 54.608 5.800 28.092 1.00 15.06 23 LEU D C 1
ATOM 3607 O O . LEU D 1 26 ? 55.615 5.912 27.384 1.00 15.30 23 LEU D O 1
ATOM 3612 N N . GLN D 1 27 ? 54.203 6.775 28.911 1.00 15.50 24 GLN D N 1
ATOM 3613 C CA . GLN D 1 27 ? 54.951 8.025 28.998 1.00 16.82 24 GLN D CA 1
ATOM 3614 C C . GLN D 1 27 ? 56.381 7.779 29.461 1.00 18.74 24 GLN D C 1
ATOM 3615 O O . GLN D 1 27 ? 57.322 8.406 28.961 1.00 19.50 24 GLN D O 1
ATOM 3621 N N . LYS D 1 28 ? 56.563 6.872 30.422 1.00 18.27 25 LYS D N 1
ATOM 3622 C CA . LYS D 1 28 ? 57.903 6.567 30.911 1.00 18.98 25 LYS D CA 1
ATOM 3623 C C . LYS D 1 28 ? 58.760 5.956 29.810 1.00 20.16 25 LYS D C 1
ATOM 3624 O O . LYS D 1 28 ? 59.971 6.200 29.746 1.00 20.75 25 LYS D O 1
ATOM 3630 N N . LEU D 1 29 ? 58.149 5.159 28.932 1.00 21.01 26 LEU D N 1
ATOM 3631 C CA . LEU D 1 29 ? 58.877 4.529 27.838 1.00 21.90 26 LEU D CA 1
ATOM 3632 C C . LEU D 1 29 ? 59.114 5.475 26.669 1.00 23.40 26 LEU D C 1
ATOM 3633 O O . LEU D 1 29 ? 59.989 5.204 25.838 1.00 24.74 26 LEU D O 1
ATOM 3638 N N . LEU D 1 30 ? 58.362 6.570 26.584 1.00 23.68 27 LEU D N 1
ATOM 3639 C CA . LEU D 1 30 ? 58.442 7.509 25.466 1.00 24.58 27 LEU D CA 1
ATOM 3640 C C . LEU D 1 30 ? 58.586 8.924 26.013 1.00 26.91 27 LEU D C 1
ATOM 3641 O O . LEU D 1 30 ? 57.667 9.745 25.906 1.00 26.98 27 LEU D O 1
ATOM 3646 N N . PRO D 1 31 ? 59.739 9.246 26.603 1.00 30.09 28 PRO D N 1
ATOM 3647 C CA . PRO D 1 31 ? 59.925 10.600 27.147 1.00 32.43 28 PRO D CA 1
ATOM 3648 C C . PRO D 1 31 ? 59.859 11.697 26.097 1.00 34.62 28 PRO D C 1
ATOM 3649 O O . PRO D 1 31 ? 59.552 12.844 26.445 1.00 35.72 28 PRO D O 1
ATOM 3653 N N . ASN D 1 32 ? 60.131 11.388 24.830 1.00 35.73 29 ASN D N 1
ATOM 3654 C CA . ASN D 1 32 ? 60.050 12.369 23.756 1.00 36.90 29 ASN D CA 1
ATOM 3655 C C . ASN D 1 32 ? 58.665 12.439 23.121 1.00 35.14 29 ASN D C 1
ATOM 3656 O O . ASN D 1 32 ? 58.499 13.109 22.096 1.00 35.95 29 ASN D O 1
ATOM 3661 N N . LYS D 1 33 ? 57.678 11.763 23.699 1.00 31.26 30 LYS D N 1
ATOM 3662 C CA . LYS D 1 33 ? 56.289 11.873 23.286 1.00 28.40 30 LYS D CA 1
ATOM 3663 C C . LYS D 1 33 ? 55.488 12.485 24.428 1.00 24.74 30 LYS D C 1
ATOM 3664 O O . LYS D 1 33 ? 55.972 12.625 25.554 1.00 25.01 30 LYS D O 1
ATOM 3670 N N . THR D 1 34 ? 54.247 12.855 24.126 1.00 21.06 31 THR D N 1
ATOM 3671 C CA . THR D 1 34 ? 53.310 13.356 25.125 1.00 19.22 31 THR D CA 1
ATOM 3672 C C . THR D 1 34 ? 52.148 12.380 25.203 1.00 16.41 31 THR D C 1
ATOM 3673 O O . THR D 1 34 ? 51.498 12.104 24.189 1.00 16.87 31 THR D O 1
ATOM 3677 N N . VAL D 1 35 ? 51.892 11.858 26.401 1.00 15.64 32 VAL D N 1
ATOM 3678 C CA . VAL D 1 35 ? 50.848 10.864 26.620 1.00 14.56 32 VAL D CA 1
ATOM 3679 C C . VAL D 1 35 ? 49.886 11.396 27.673 1.00 13.52 32 VAL D C 1
ATOM 3680 O O . VAL D 1 35 ? 50.314 11.877 28.729 1.00 13.95 32 VAL D O 1
ATOM 3684 N N . ALA D 1 36 ? 48.591 11.306 27.381 1.00 13.07 33 ALA D N 1
ATOM 3685 C CA . ALA D 1 36 ? 47.526 11.658 28.310 1.00 12.67 33 ALA D CA 1
ATOM 3686 C C . ALA D 1 36 ? 46.506 10.528 28.323 1.00 11.93 33 ALA D C 1
ATOM 3687 O O . ALA D 1 36 ? 46.684 9.499 27.665 1.00 12.19 33 ALA D O 1
ATOM 3689 N N . SER D 1 37 ? 45.421 10.716 29.072 1.00 11.54 34 SER D N 1
ATOM 3690 C CA . SER D 1 37 ? 44.369 9.710 29.110 1.00 10.98 34 SER D CA 1
ATOM 3691 C C . SER D 1 37 ? 43.022 10.366 29.376 1.00 11.04 34 SER D C 1
ATOM 3692 O O . SER D 1 37 ? 42.939 11.507 29.837 1.00 11.85 34 SER D O 1
ATOM 3695 N N . ALA D 1 38 ? 41.961 9.616 29.085 1.00 10.67 35 ALA D N 1
ATOM 3696 C CA . ALA D 1 38 ? 40.601 10.091 29.294 1.00 10.76 35 ALA D CA 1
ATOM 3697 C C . ALA D 1 38 ? 39.664 8.893 29.347 1.00 10.57 35 ALA D C 1
ATOM 3698 O O . ALA D 1 38 ? 40.020 7.783 28.941 1.00 11.74 35 ALA D O 1
ATOM 3700 N N . GLY D 1 39 ? 38.461 9.137 29.847 1.00 10.92 36 GLY D N 1
ATOM 3701 C CA . GLY D 1 39 ? 37.454 8.097 29.993 1.00 11.90 36 GLY D CA 1
ATOM 3702 C C . GLY D 1 39 ? 36.191 8.436 29.218 1.00 11.78 36 GLY D C 1
ATOM 3703 O O . GLY D 1 39 ? 35.718 9.571 29.259 1.00 12.42 36 GLY D O 1
ATOM 3704 N N . ILE D 1 40 ? 35.649 7.431 28.528 1.00 11.31 37 ILE D N 1
ATOM 3705 C CA . ILE D 1 40 ? 34.445 7.627 27.725 1.00 13.34 37 ILE D CA 1
ATOM 3706 C C . ILE D 1 40 ? 33.253 7.996 28.597 1.00 13.62 37 ILE D C 1
ATOM 3707 O O . ILE D 1 40 ? 32.333 8.685 28.140 1.00 14.87 37 ILE D O 1
ATOM 3712 N N . ALA D 1 41 ? 33.235 7.542 29.852 1.00 13.84 38 ALA D N 1
ATOM 3713 C CA . ALA D 1 41 ? 32.093 7.756 30.734 1.00 14.80 38 ALA D CA 1
ATOM 3714 C C . ALA D 1 41 ? 32.510 8.384 32.059 1.00 14.80 38 ALA D C 1
ATOM 3715 O O . ALA D 1 41 ? 31.833 8.203 33.074 1.00 16.12 38 ALA D O 1
ATOM 3717 N N . ALA D 1 42 ? 33.614 9.133 32.070 1.00 14.12 39 ALA D N 1
ATOM 3718 C CA . ALA D 1 42 ? 34.084 9.730 33.317 1.00 14.89 39 ALA D CA 1
ATOM 3719 C C . ALA D 1 42 ? 33.064 10.713 33.878 1.00 14.56 39 ALA D C 1
ATOM 3720 O O . ALA D 1 42 ? 32.866 10.787 35.097 1.00 15.95 39 ALA D O 1
ATOM 3722 N N . GLU D 1 43 ? 32.407 11.477 33.004 1.00 15.53 40 GLU D N 1
ATOM 3723 C CA A GLU D 1 43 ? 31.407 12.439 33.450 0.55 16.07 40 GLU D CA 1
ATOM 3724 C CA B GLU D 1 43 ? 31.404 12.438 33.450 0.45 16.67 40 GLU D CA 1
ATOM 3725 C C . GLU D 1 43 ? 30.168 11.729 33.989 1.00 16.49 40 GLU D C 1
ATOM 3726 O O . GLU D 1 43 ? 29.742 11.970 35.124 1.00 17.55 40 GLU D O 1
ATOM 3737 N N . LYS D 1 44 ? 29.576 10.850 33.178 1.00 17.36 41 LYS D N 1
ATOM 3738 C CA . LYS D 1 44 ? 28.357 10.161 33.587 1.00 19.56 41 LYS D CA 1
ATOM 3739 C C . LYS D 1 44 ? 28.587 9.237 34.774 1.00 19.11 41 LYS D C 1
ATOM 3740 O O . LYS D 1 44 ? 27.636 8.938 35.504 1.00 21.08 41 LYS D O 1
ATOM 3746 N N . SER D 1 45 ? 29.820 8.779 34.985 1.00 18.00 42 SER D N 1
ATOM 3747 C CA A SER D 1 45 ? 30.150 7.974 36.154 0.69 18.21 42 SER D CA 1
ATOM 3748 C CA B SER D 1 45 ? 30.150 7.974 36.154 0.31 17.91 42 SER D CA 1
ATOM 3749 C C . SER D 1 45 ? 30.471 8.820 37.378 1.00 17.96 42 SER D C 1
ATOM 3750 O O . SER D 1 45 ? 30.720 8.259 38.452 1.00 19.05 42 SER D O 1
ATOM 3755 N N . ARG D 1 46 ? 30.476 10.148 37.243 1.00 17.57 43 ARG D N 1
ATOM 3756 C CA . ARG D 1 46 ? 30.725 11.058 38.361 1.00 17.03 43 ARG D CA 1
ATOM 3757 C C . ARG D 1 46 ? 32.138 10.894 38.918 1.00 16.44 43 ARG D C 1
ATOM 3758 O O . ARG D 1 46 ? 32.373 11.034 40.120 1.00 18.63 43 ARG D O 1
ATOM 3766 N N . LEU D 1 47 ? 33.094 10.619 38.031 1.00 14.57 44 LEU D N 1
ATOM 3767 C CA . LEU D 1 47 ? 34.483 10.404 38.416 1.00 14.06 44 LEU D CA 1
ATOM 3768 C C . LEU D 1 47 ? 35.397 11.568 38.059 1.00 13.73 44 LEU D C 1
ATOM 3769 O O . LEU D 1 47 ? 36.586 11.521 38.391 1.00 13.90 44 LEU D O 1
ATOM 3774 N N . ILE D 1 48 ? 34.882 12.610 37.400 1.00 13.80 45 ILE D N 1
ATOM 3775 C CA . ILE D 1 48 ? 35.726 13.720 36.971 1.00 14.52 45 ILE D CA 1
ATOM 3776 C C . ILE D 1 48 ? 36.481 14.286 38.164 1.00 12.58 45 ILE D C 1
ATOM 3777 O O . ILE D 1 48 ? 35.892 14.594 39.207 1.00 13.28 45 ILE D O 1
ATOM 3782 N N . GLY D 1 49 ? 37.796 14.437 38.007 1.00 11.50 46 GLY D N 1
ATOM 3783 C CA . GLY D 1 49 ? 38.637 15.000 39.039 1.00 11.58 46 GLY D CA 1
ATOM 3784 C C . GLY D 1 49 ? 39.176 14.002 40.038 1.00 11.53 46 GLY D C 1
ATOM 3785 O O . GLY D 1 49 ? 40.047 14.363 40.843 1.00 11.96 46 GLY D O 1
ATOM 3786 N N . LYS D 1 50 ? 38.690 12.765 40.019 1.00 11.42 47 LYS D N 1
ATOM 3787 C CA . LYS D 1 50 ? 39.166 11.763 40.954 1.00 12.33 47 LYS D CA 1
ATOM 3788 C C . LYS D 1 50 ? 40.612 11.386 40.637 1.00 12.29 47 LYS D C 1
ATOM 3789 O O . LYS D 1 50 ? 41.040 11.441 39.481 1.00 11.67 47 LYS D O 1
ATOM 3795 N N . PRO D 1 51 ? 41.384 10.992 41.647 1.00 12.21 48 PRO D N 1
ATOM 3796 C CA . PRO D 1 51 ? 42.717 10.443 41.386 1.00 12.07 48 PRO D CA 1
ATOM 3797 C C . PRO D 1 51 ? 42.607 9.047 40.797 1.00 11.52 48 PRO D C 1
ATOM 3798 O O . PRO D 1 51 ? 41.531 8.453 40.712 1.00 11.97 48 PRO D O 1
ATOM 3802 N N . ALA D 1 52 ? 43.752 8.517 40.380 1.00 11.12 49 ALA D N 1
ATOM 3803 C CA . ALA D 1 52 ? 43.797 7.115 40.005 1.00 10.57 49 ALA D CA 1
ATOM 3804 C C . ALA D 1 52 ? 43.450 6.252 41.213 1.00 10.73 49 ALA D C 1
ATOM 3805 O O . ALA D 1 52 ? 43.695 6.623 42.365 1.00 11.72 49 ALA D O 1
ATOM 3807 N N . ASP D 1 53 ? 42.853 5.095 40.938 1.00 10.42 50 ASP D N 1
ATOM 3808 C CA . ASP D 1 53 ? 42.491 4.157 41.989 1.00 11.50 50 ASP D CA 1
ATOM 3809 C C . ASP D 1 53 ? 43.707 3.837 42.849 1.00 11.61 50 ASP D C 1
ATOM 3810 O O . ASP D 1 53 ? 44.818 3.662 42.345 1.00 11.58 50 ASP D O 1
ATOM 3815 N N . ALA D 1 54 ? 43.486 3.759 44.163 1.00 12.10 51 ALA D N 1
ATOM 3816 C CA . ALA D 1 54 ? 44.598 3.595 45.093 1.00 12.02 51 ALA D CA 1
ATOM 3817 C C . ALA D 1 54 ? 45.382 2.317 44.816 1.00 11.81 51 ALA D C 1
ATOM 3818 O O . ALA D 1 54 ? 46.610 2.293 44.965 1.00 12.25 51 ALA D O 1
ATOM 3820 N N . MET D 1 55 ? 44.699 1.240 44.422 1.00 12.17 52 MET D N 1
ATOM 3821 C CA . MET D 1 55 ? 45.416 0.006 44.119 1.00 12.11 52 MET D CA 1
ATOM 3822 C C . MET D 1 55 ? 46.128 0.081 42.774 1.00 11.77 52 MET D C 1
ATOM 3823 O O . MET D 1 55 ? 47.194 -0.522 42.609 1.00 12.26 52 MET D O 1
ATOM 3828 N N . ALA D 1 56 ? 45.569 0.808 41.805 1.00 11.36 53 ALA D N 1
ATOM 3829 C CA . ALA D 1 56 ? 46.304 1.055 40.570 1.00 12.18 53 ALA D CA 1
ATOM 3830 C C . ALA D 1 56 ? 47.607 1.789 40.858 1.00 11.53 53 ALA D C 1
ATOM 3831 O O . ALA D 1 56 ? 48.653 1.464 40.282 1.00 12.14 53 ALA D O 1
ATOM 3833 N N . ILE D 1 57 ? 47.567 2.775 41.758 1.00 11.69 54 ILE D N 1
ATOM 3834 C CA . ILE D 1 57 ? 48.786 3.479 42.148 1.00 12.11 54 ILE D CA 1
ATOM 3835 C C . ILE D 1 57 ? 49.757 2.523 42.828 1.00 12.35 54 ILE D C 1
ATOM 3836 O O . ILE D 1 57 ? 50.961 2.534 42.545 1.00 12.69 54 ILE D O 1
ATOM 3841 N N . GLU D 1 58 ? 49.250 1.682 43.732 1.00 12.13 55 GLU D N 1
ATOM 3842 C CA . GLU D 1 58 ? 50.113 0.768 44.474 1.00 12.80 55 GLU D CA 1
ATOM 3843 C C . GLU D 1 58 ? 50.838 -0.190 43.537 1.00 12.92 55 GLU D C 1
ATOM 3844 O O . GLU D 1 58 ? 52.060 -0.356 43.625 1.00 13.36 55 GLU D O 1
ATOM 3850 N N . VAL D 1 59 ? 50.094 -0.846 42.644 1.00 12.36 56 VAL D N 1
ATOM 3851 C CA . VAL D 1 59 ? 50.700 -1.827 41.747 1.00 13.19 56 VAL D CA 1
ATOM 3852 C C . VAL D 1 59 ? 51.707 -1.156 40.823 1.00 13.62 56 VAL D C 1
ATOM 3853 O O . VAL D 1 59 ? 52.803 -1.680 40.591 1.00 14.74 56 VAL D O 1
ATOM 3857 N N . ALA D 1 60 ? 51.358 0.012 40.281 1.00 13.01 57 ALA D N 1
ATOM 3858 C CA . ALA D 1 60 ? 52.287 0.712 39.401 1.00 13.12 57 ALA D CA 1
ATOM 3859 C C . ALA D 1 60 ? 53.558 1.103 40.145 1.00 13.06 57 ALA D C 1
ATOM 3860 O O . ALA D 1 60 ? 54.664 0.970 39.609 1.00 13.26 57 ALA D O 1
ATOM 3862 N N . LYS D 1 61 ? 53.422 1.578 41.387 1.00 13.82 58 LYS D N 1
ATOM 3863 C CA . LYS D 1 61 ? 54.597 1.984 42.151 1.00 15.09 58 LYS D CA 1
ATOM 3864 C C . LYS D 1 61 ? 55.520 0.801 42.411 1.00 15.43 58 LYS D C 1
ATOM 3865 O O . LYS D 1 61 ? 56.748 0.949 42.411 1.00 16.11 58 LYS D O 1
ATOM 3871 N N . GLU D 1 62 ? 54.949 -0.384 42.638 1.00 15.61 59 GLU D N 1
ATOM 3872 C CA . GLU D 1 62 ? 55.767 -1.580 42.799 1.00 17.25 59 GLU D CA 1
ATOM 3873 C C . GLU D 1 62 ? 56.552 -1.902 41.535 1.00 16.42 59 GLU D C 1
ATOM 3874 O O . GLU D 1 62 ? 57.502 -2.690 41.591 1.00 17.67 59 GLU D O 1
ATOM 3880 N N . ASN D 1 63 ? 56.174 -1.309 40.401 1.00 15.52 60 ASN D N 1
ATOM 3881 C CA . ASN D 1 63 ? 56.888 -1.468 39.141 1.00 15.07 60 ASN D CA 1
ATOM 3882 C C . ASN D 1 63 ? 57.576 -0.178 38.702 1.00 15.00 60 ASN D C 1
ATOM 3883 O O . ASN D 1 63 ? 57.923 -0.031 37.526 1.00 14.85 60 ASN D O 1
ATOM 3888 N N . CYS D 1 64 ? 57.774 0.762 39.629 1.00 15.10 61 CYS D N 1
ATOM 3889 C CA . CYS D 1 64 ? 58.520 1.995 39.373 1.00 15.27 61 CYS D CA 1
ATOM 3890 C C . CYS D 1 64 ? 57.827 2.905 38.363 1.00 14.16 61 CYS D C 1
ATOM 3891 O O . CYS D 1 64 ? 58.488 3.613 37.601 1.00 15.84 61 CYS D O 1
ATOM 3894 N N . VAL D 1 65 ? 56.497 2.899 38.350 1.00 13.61 62 VAL D N 1
ATOM 3895 C CA . VAL D 1 65 ? 55.708 3.809 37.530 1.00 13.84 62 VAL D CA 1
ATOM 3896 C C . VAL D 1 65 ? 54.829 4.627 38.463 1.00 13.50 62 VAL D C 1
ATOM 3897 O O . VAL D 1 65 ? 54.122 4.066 39.307 1.00 13.43 62 VAL D O 1
ATOM 3901 N N . ASP D 1 66 ? 54.882 5.945 38.313 1.00 13.55 63 ASP D N 1
ATOM 3902 C CA . ASP D 1 66 ? 54.182 6.867 39.196 1.00 14.05 63 ASP D CA 1
ATOM 3903 C C . ASP D 1 66 ? 52.842 7.241 38.576 1.00 13.17 63 ASP D C 1
ATOM 3904 O O . ASP D 1 66 ? 52.798 7.870 37.512 1.00 13.76 63 ASP D O 1
ATOM 3909 N N . VAL D 1 67 ? 51.756 6.850 39.238 1.00 12.04 64 VAL D N 1
ATOM 3910 C CA . VAL D 1 67 ? 50.406 7.214 38.827 1.00 11.91 64 VAL D CA 1
ATOM 3911 C C . VAL D 1 67 ? 49.760 8.158 39.843 1.00 12.31 64 VAL D C 1
ATOM 3912 O O . VAL D 1 67 ? 48.539 8.291 39.886 1.00 12.98 64 VAL D O 1
ATOM 3916 N N . GLU D 1 68 ? 50.570 8.807 40.673 1.00 13.64 65 GLU D N 1
ATOM 3917 C CA . GLU D 1 68 ? 50.075 9.906 41.481 1.00 14.21 65 GLU D CA 1
ATOM 3918 C C . GLU D 1 68 ? 49.799 11.111 40.586 1.00 14.24 65 GLU D C 1
ATOM 3919 O O . GLU D 1 68 ? 50.182 11.154 39.413 1.00 14.83 65 GLU D O 1
ATOM 3925 N N . ASN D 1 69 ? 49.117 12.101 41.155 1.00 14.77 66 ASN D N 1
ATOM 3926 C CA . ASN D 1 69 ? 48.851 13.355 40.455 1.00 15.44 66 ASN D CA 1
ATOM 3927 C C . ASN D 1 69 ? 48.091 13.118 39.153 1.00 14.63 66 ASN D C 1
ATOM 3928 O O . ASN D 1 69 ? 48.395 13.713 38.118 1.00 16.10 66 ASN D O 1
ATOM 3933 N N . HIS D 1 70 ? 47.103 12.233 39.198 1.00 12.59 67 HIS D N 1
ATOM 3934 C CA . HIS D 1 70 ? 46.204 12.007 38.078 1.00 11.26 67 HIS D CA 1
ATOM 3935 C C . HIS D 1 70 ? 44.841 12.602 38.397 1.00 11.92 67 HIS D C 1
ATOM 3936 O O . HIS D 1 70 ? 44.400 12.582 39.550 1.00 13.39 67 HIS D O 1
ATOM 3943 N N . GLN D 1 71 ? 44.180 13.137 37.372 1.00 12.40 68 GLN D N 1
ATOM 3944 C CA . GLN D 1 71 ? 42.836 13.688 37.495 1.00 14.12 68 GLN D CA 1
ATOM 3945 C C . GLN D 1 71 ? 41.990 13.120 36.366 1.00 12.41 68 GLN D C 1
ATOM 3946 O O . GLN D 1 71 ? 42.274 13.373 35.192 1.00 12.97 68 GLN D O 1
ATOM 3952 N N . SER D 1 72 ? 40.958 12.355 36.719 1.00 11.55 69 SER D N 1
ATOM 3953 C CA . SER D 1 72 ? 40.097 11.749 35.711 1.00 10.57 69 SER D CA 1
ATOM 3954 C C . SER D 1 72 ? 39.432 12.827 34.865 1.00 10.64 69 SER D C 1
ATOM 3955 O O . SER D 1 72 ? 38.923 13.821 35.394 1.00 11.31 69 SER D O 1
ATOM 3958 N N . GLN D 1 73 ? 39.433 12.629 33.547 1.00 11.14 70 GLN D N 1
ATOM 3959 C CA . GLN D 1 73 ? 38.811 13.579 32.636 1.00 12.33 70 GLN D CA 1
ATOM 3960 C C . GLN D 1 73 ? 38.003 12.834 31.583 1.00 11.87 70 GLN D C 1
ATOM 3961 O O . GLN D 1 73 ? 38.252 11.663 31.281 1.00 12.22 70 GLN D O 1
ATOM 3967 N N . GLN D 1 74 ? 37.040 13.551 31.010 1.00 12.31 71 GLN D N 1
ATOM 3968 C CA . GLN D 1 74 ? 36.091 12.989 30.061 1.00 12.95 71 GLN D CA 1
ATOM 3969 C C . GLN D 1 74 ? 36.614 13.093 28.634 1.00 12.85 71 GLN D C 1
ATOM 3970 O O . GLN D 1 74 ? 37.210 14.102 28.244 1.00 13.52 71 GLN D O 1
ATOM 3976 N N . LEU D 1 75 ? 36.369 12.043 27.854 1.00 12.77 72 LEU D N 1
ATOM 3977 C CA . LEU D 1 75 ? 36.681 12.058 26.431 1.00 12.85 72 LEU D CA 1
ATOM 3978 C C . LEU D 1 75 ? 35.698 12.968 25.704 1.00 13.17 72 LEU D C 1
ATOM 3979 O O . LEU D 1 75 ? 34.480 12.802 25.820 1.00 14.25 72 LEU D O 1
ATOM 3984 N N . THR D 1 76 ? 36.227 13.937 24.959 1.00 12.45 73 THR D N 1
ATOM 3985 C CA . THR D 1 76 ? 35.412 14.839 24.159 1.00 13.30 73 THR D CA 1
ATOM 3986 C C . THR D 1 76 ? 36.008 14.961 22.765 1.00 13.58 73 THR D C 1
ATOM 3987 O O . THR D 1 76 ? 37.170 14.619 22.530 1.00 13.06 73 THR D O 1
ATOM 3991 N N . SER D 1 77 ? 35.192 15.467 21.837 1.00 14.82 74 SER D N 1
ATOM 3992 C CA . SER D 1 77 ? 35.688 15.745 20.494 1.00 16.27 74 SER D CA 1
ATOM 3993 C C . SER D 1 77 ? 36.845 16.735 20.533 1.00 15.70 74 SER D C 1
ATOM 3994 O O . SER D 1 77 ? 37.854 16.552 19.841 1.00 15.44 74 SER D O 1
ATOM 3997 N N . ALA D 1 78 ? 36.721 17.791 21.339 1.00 15.17 75 ALA D N 1
ATOM 3998 C CA . ALA D 1 78 ? 37.799 18.768 21.444 1.00 15.09 75 ALA D CA 1
ATOM 3999 C C . ALA D 1 78 ? 39.088 18.112 21.919 1.00 14.84 75 ALA D C 1
ATOM 4000 O O . ALA D 1 78 ? 40.168 18.386 21.383 1.00 15.15 75 ALA D O 1
ATOM 4002 N N . LEU D 1 79 ? 38.998 17.237 22.922 1.00 13.98 76 LEU D N 1
ATOM 4003 C CA . LEU D 1 79 ? 40.192 16.557 23.413 1.00 13.27 76 LEU D CA 1
ATOM 4004 C C . LEU D 1 79 ? 40.840 15.734 22.307 1.00 12.51 76 LEU D C 1
ATOM 4005 O O . LEU D 1 79 ? 42.056 15.804 22.093 1.00 13.34 76 LEU D O 1
ATOM 4010 N N . CYS D 1 80 ? 40.038 14.947 21.586 1.00 12.66 77 CYS D N 1
ATOM 4011 C CA . CYS D 1 80 ? 40.589 14.082 20.548 1.00 13.95 77 CYS D CA 1
ATOM 4012 C C . CYS D 1 80 ? 41.293 14.879 19.458 1.00 14.92 77 CYS D C 1
ATOM 4013 O O . CYS D 1 80 ? 42.248 14.382 18.851 1.00 15.35 77 CYS D O 1
ATOM 4016 N N . SER D 1 81 ? 40.844 16.109 19.195 1.00 16.25 78 SER D N 1
ATOM 4017 C CA . SER D 1 81 ? 41.468 16.925 18.158 1.00 18.06 78 SER D CA 1
ATOM 4018 C C . SER D 1 81 ? 42.919 17.260 18.481 1.00 18.56 78 SER D C 1
ATOM 4019 O O . SER D 1 81 ? 43.668 17.652 17.578 1.00 20.67 78 SER D O 1
ATOM 4022 N N . GLN D 1 82 ? 43.330 17.112 19.740 1.00 17.63 79 GLN D N 1
ATOM 4023 C CA . GLN D 1 82 ? 44.671 17.471 20.181 1.00 18.49 79 GLN D CA 1
ATOM 4024 C C . GLN D 1 82 ? 45.679 16.339 20.062 1.00 17.08 79 GLN D C 1
ATOM 4025 O O . GLN D 1 82 ? 46.866 16.569 20.315 1.00 18.20 79 GLN D O 1
ATOM 4031 N N . TYR D 1 83 ? 45.250 15.127 19.722 1.00 15.56 80 TYR D N 1
ATOM 4032 C CA . TYR D 1 83 ? 46.113 13.957 19.787 1.00 15.01 80 TYR D CA 1
ATOM 4033 C C . TYR D 1 83 ? 46.197 13.274 18.430 1.00 15.91 80 TYR D C 1
ATOM 4034 O O . TYR D 1 83 ? 45.229 13.263 17.663 1.00 16.87 80 TYR D O 1
ATOM 4043 N N . ASP D 1 84 ? 47.377 12.721 18.137 1.00 16.59 81 ASP D N 1
ATOM 4044 C CA . ASP D 1 84 ? 47.609 12.030 16.874 1.00 17.08 81 ASP D CA 1
ATOM 4045 C C . ASP D 1 84 ? 47.146 10.585 16.925 1.00 16.39 81 ASP D C 1
ATOM 4046 O O . ASP D 1 84 ? 46.775 10.019 15.891 1.00 16.98 81 ASP D O 1
ATOM 4051 N N . LEU D 1 85 ? 47.188 9.971 18.103 1.00 15.19 82 LEU D N 1
ATOM 4052 C CA . LEU D 1 85 ? 46.910 8.555 18.256 1.00 14.27 82 LEU D CA 1
ATOM 4053 C C . LEU D 1 85 ? 46.097 8.355 19.522 1.00 13.13 82 LEU D C 1
ATOM 4054 O O . LEU D 1 85 ? 46.392 8.953 20.561 1.00 13.35 82 LEU D O 1
ATOM 4059 N N . ILE D 1 86 ? 45.068 7.520 19.425 1.00 11.70 83 ILE D N 1
ATOM 4060 C CA . ILE D 1 86 ? 44.236 7.150 20.561 1.00 11.99 83 ILE D CA 1
ATOM 4061 C C . ILE D 1 86 ? 44.344 5.643 20.731 1.00 11.70 83 ILE D C 1
ATOM 4062 O O . ILE D 1 86 ? 44.148 4.893 19.767 1.00 12.17 83 ILE D O 1
ATOM 4067 N N . LEU D 1 87 ? 44.669 5.200 21.943 1.00 11.24 84 LEU D N 1
ATOM 4068 C CA . LEU D 1 87 ? 44.805 3.778 22.249 1.00 10.73 84 LEU D CA 1
ATOM 4069 C C . LEU D 1 87 ? 43.762 3.412 23.296 1.00 10.77 84 LEU D C 1
ATOM 4070 O O . LEU D 1 87 ? 43.826 3.889 24.434 1.00 10.52 84 LEU D O 1
ATOM 4075 N N . VAL D 1 88 ? 42.808 2.561 22.916 1.00 10.90 85 VAL D N 1
ATOM 4076 C CA . VAL D 1 88 ? 41.711 2.166 23.793 1.00 10.92 85 VAL D CA 1
ATOM 4077 C C . VAL D 1 88 ? 42.036 0.834 24.455 1.00 10.35 85 VAL D C 1
ATOM 4078 O O . VAL D 1 88 ? 42.773 0.003 23.913 1.00 11.02 85 VAL D O 1
ATOM 4082 N N . MET D 1 89 ? 41.453 0.616 25.635 1.00 10.51 86 MET D N 1
ATOM 4083 C CA . MET D 1 89 ? 41.755 -0.585 26.405 1.00 10.46 86 MET D CA 1
ATOM 4084 C C . MET D 1 89 ? 40.955 -1.798 25.945 1.00 11.57 86 MET D C 1
ATOM 4085 O O . MET D 1 89 ? 41.417 -2.932 26.113 1.00 11.71 86 MET D O 1
ATOM 4090 N N . GLU D 1 90 ? 39.768 -1.589 25.378 1.00 11.92 87 GLU D N 1
ATOM 4091 C CA . GLU D 1 90 ? 38.940 -2.671 24.861 1.00 12.64 87 GLU D CA 1
ATOM 4092 C C . GLU D 1 90 ? 38.521 -2.340 23.437 1.00 12.37 87 GLU D C 1
ATOM 4093 O O . GLU D 1 90 ? 38.279 -1.176 23.106 1.00 12.50 87 GLU D O 1
ATOM 4099 N N . LYS D 1 91 ? 38.429 -3.373 22.597 1.00 12.80 88 LYS D N 1
ATOM 4100 C CA . LYS D 1 91 ? 38.054 -3.158 21.203 1.00 14.19 88 LYS D CA 1
ATOM 4101 C C . LYS D 1 91 ? 36.712 -2.445 21.095 1.00 14.54 88 LYS D C 1
ATOM 4102 O O . LYS D 1 91 ? 36.532 -1.576 20.235 1.00 14.88 88 LYS D O 1
ATOM 4108 N N . GLY D 1 92 ? 35.762 -2.788 21.968 1.00 14.80 89 GLY D N 1
ATOM 4109 C CA . GLY D 1 92 ? 34.460 -2.146 21.946 1.00 15.17 89 GLY D CA 1
ATOM 4110 C C . GLY D 1 92 ? 34.502 -0.656 22.221 1.00 16.00 89 GLY D C 1
ATOM 4111 O O . GLY D 1 92 ? 33.558 0.058 21.866 1.00 17.38 89 GLY D O 1
ATOM 4112 N N . HIS D 1 93 ? 35.574 -0.168 22.847 1.00 15.32 90 HIS D N 1
ATOM 4113 C CA . HIS D 1 93 ? 35.678 1.254 23.147 1.00 14.80 90 HIS D CA 1
ATOM 4114 C C . HIS D 1 93 ? 35.813 2.105 21.893 1.00 16.43 90 HIS D C 1
ATOM 4115 O O . HIS D 1 93 ? 35.471 3.292 21.928 1.00 17.70 90 HIS D O 1
ATOM 4122 N N . MET D 1 94 ? 36.311 1.537 20.794 1.00 17.83 91 MET D N 1
ATOM 4123 C CA . MET D 1 94 ? 36.531 2.328 19.588 1.00 20.26 91 MET D CA 1
ATOM 4124 C C . MET D 1 94 ? 35.232 2.958 19.103 1.00 20.86 91 MET D C 1
ATOM 4125 O O . MET D 1 94 ? 35.163 4.170 18.873 1.00 21.63 91 MET D O 1
ATOM 4130 N N . GLU D 1 95 ? 34.185 2.149 18.947 1.00 21.01 92 GLU D N 1
ATOM 4131 C CA . GLU D 1 95 ? 32.920 2.677 18.450 1.00 22.15 92 GLU D CA 1
ATOM 4132 C C . GLU D 1 95 ? 32.245 3.564 19.487 1.00 22.45 92 GLU D C 1
ATOM 4133 O O . GLU D 1 95 ? 31.669 4.603 19.141 1.00 23.44 92 GLU D O 1
ATOM 4139 N N . ALA D 1 96 ? 32.287 3.166 20.760 1.00 21.93 93 ALA D N 1
ATOM 4140 C CA . ALA D 1 96 ? 31.755 4.024 21.813 1.00 22.74 93 ALA D CA 1
ATOM 4141 C C . ALA D 1 96 ? 32.409 5.396 21.765 1.00 22.65 93 ALA D C 1
ATOM 4142 O O . ALA D 1 96 ? 31.750 6.419 21.986 1.00 23.77 93 ALA D O 1
ATOM 4144 N N . LEU D 1 97 ? 33.708 5.436 21.461 1.00 21.33 94 LEU D N 1
ATOM 4145 C CA . LEU D 1 97 ? 34.409 6.709 21.343 1.00 21.00 94 LEU D CA 1
ATOM 4146 C C . LEU D 1 97 ? 33.868 7.525 20.175 1.00 20.75 94 LEU D C 1
ATOM 4147 O O . LEU D 1 97 ? 33.702 8.746 20.283 1.00 19.88 94 LEU D O 1
ATOM 4152 N N . THR D 1 98 ? 33.579 6.867 19.049 1.00 21.26 95 THR D N 1
ATOM 4153 C CA . THR D 1 98 ? 33.116 7.583 17.864 1.00 22.37 95 THR D CA 1
ATOM 4154 C C . THR D 1 98 ? 31.717 8.161 18.040 1.00 22.76 95 THR D C 1
ATOM 4155 O O . THR D 1 98 ? 31.323 9.038 17.262 1.00 23.14 95 THR D O 1
ATOM 4159 N N . GLN D 1 99 ? 30.954 7.690 19.030 1.00 23.36 96 GLN D N 1
ATOM 4160 C CA . GLN D 1 99 ? 29.699 8.354 19.367 1.00 24.56 96 GLN D CA 1
ATOM 4161 C C . GLN D 1 99 ? 29.950 9.795 19.787 1.00 23.59 96 GLN D C 1
ATOM 4162 O O . GLN D 1 99 ? 29.158 10.692 19.477 1.00 25.11 96 GLN D O 1
ATOM 4168 N N . ILE D 1 100 ? 31.046 10.029 20.502 1.00 21.06 97 ILE D N 1
ATOM 4169 C CA . ILE D 1 100 ? 31.403 11.365 20.966 1.00 20.16 97 ILE D CA 1
ATOM 4170 C C . ILE D 1 100 ? 32.230 12.106 19.925 1.00 19.24 97 ILE D C 1
ATOM 4171 O O . ILE D 1 100 ? 31.999 13.291 19.668 1.00 20.46 97 ILE D O 1
ATOM 4176 N N . ALA D 1 101 ? 33.198 11.421 19.318 1.00 18.12 98 ALA D N 1
ATOM 4177 C CA . ALA D 1 101 ? 34.150 12.029 18.389 1.00 18.17 98 ALA D CA 1
ATOM 4178 C C . ALA D 1 101 ? 34.246 11.149 17.150 1.00 18.85 98 ALA D C 1
ATOM 4179 O O . ALA D 1 101 ? 35.236 10.429 16.959 1.00 17.58 98 ALA D O 1
ATOM 4181 N N . PRO D 1 102 ? 33.236 11.186 16.276 1.00 19.87 99 PRO D N 1
ATOM 4182 C CA . PRO D 1 102 ? 33.289 10.335 15.075 1.00 19.91 99 PRO D CA 1
ATOM 4183 C C . PRO D 1 102 ? 34.495 10.607 14.196 1.00 19.39 99 PRO D C 1
ATOM 4184 O O . PRO D 1 102 ? 34.992 9.686 13.535 1.00 19.64 99 PRO D O 1
ATOM 4188 N N . GLU D 1 103 ? 34.985 11.846 14.175 1.00 19.87 100 GLU D N 1
ATOM 4189 C CA . GLU D 1 103 ? 36.140 12.207 13.361 1.00 20.76 100 GLU D CA 1
ATOM 4190 C C . GLU D 1 103 ? 37.426 11.525 13.811 1.00 20.41 100 GLU D C 1
ATOM 4191 O O . GLU D 1 103 ? 38.407 11.542 13.060 1.00 20.45 100 GLU D O 1
ATOM 4197 N N . ALA D 1 104 ? 37.454 10.942 15.007 1.00 19.12 101 ALA D N 1
ATOM 4198 C CA . ALA D 1 104 ? 38.661 10.325 15.542 1.00 18.07 101 ALA D CA 1
ATOM 4199 C C . ALA D 1 104 ? 38.764 8.836 15.232 1.00 17.09 101 ALA D C 1
ATOM 4200 O O . ALA D 1 104 ? 39.702 8.185 15.702 1.00 16.20 101 ALA D O 1
ATOM 4202 N N . ARG D 1 105 ? 37.839 8.284 14.447 1.00 17.08 102 ARG D N 1
ATOM 4203 C CA A ARG D 1 105 ? 37.869 6.855 14.154 0.47 17.48 102 ARG D CA 1
ATOM 4204 C CA B ARG D 1 105 ? 37.869 6.855 14.155 0.53 17.55 102 ARG D CA 1
ATOM 4205 C C . ARG D 1 105 ? 39.219 6.440 13.572 1.00 16.78 102 ARG D C 1
ATOM 4206 O O . ARG D 1 105 ? 39.803 5.434 13.988 1.00 17.07 102 ARG D O 1
ATOM 4221 N N . GLY D 1 106 ? 39.726 7.216 12.614 1.00 16.74 103 GLY D N 1
ATOM 4222 C CA . GLY D 1 106 ? 40.927 6.818 11.895 1.00 17.21 103 GLY D CA 1
ATOM 4223 C C . GLY D 1 106 ? 42.163 6.679 12.761 1.00 16.65 103 GLY D C 1
ATOM 4224 O O . GLY D 1 106 ? 43.066 5.906 12.433 1.00 17.57 103 GLY D O 1
ATOM 4225 N N . LYS D 1 107 ? 42.239 7.425 13.859 1.00 16.31 104 LYS D N 1
ATOM 4226 C CA . LYS D 1 107 ? 43.425 7.401 14.705 1.00 16.83 104 LYS D CA 1
ATOM 4227 C C . LYS D 1 107 ? 43.234 6.593 15.983 1.00 14.70 104 LYS D C 1
ATOM 4228 O O . LYS D 1 107 ? 44.089 6.655 16.871 1.00 15.30 104 LYS D O 1
ATOM 4234 N N . THR D 1 108 ? 42.158 5.817 16.086 1.00 13.48 105 THR D N 1
ATOM 4235 C CA . THR D 1 108 ? 41.880 5.022 17.276 1.00 14.28 105 THR D CA 1
ATOM 4236 C C . THR D 1 108 ? 42.324 3.584 17.033 1.00 13.53 105 THR D C 1
ATOM 4237 O O . THR D 1 108 ? 41.836 2.923 16.108 1.00 14.86 105 THR D O 1
ATOM 4241 N N . MET D 1 109 ? 43.242 3.107 17.870 1.00 13.11 106 MET D N 1
ATOM 4242 C CA . MET D 1 109 ? 43.779 1.757 17.800 1.00 12.89 106 MET D CA 1
ATOM 4243 C C . MET D 1 109 ? 43.706 1.132 19.190 1.00 12.16 106 MET D C 1
ATOM 4244 O O . MET D 1 109 ? 43.306 1.778 20.163 1.00 12.55 106 MET D O 1
ATOM 4249 N N . LEU D 1 110 ? 44.095 -0.136 19.288 1.00 11.59 107 LEU D N 1
ATOM 4250 C CA . LEU D 1 110 ? 43.936 -0.911 20.514 1.00 11.16 107 LEU D CA 1
ATOM 4251 C C . LEU D 1 110 ? 45.227 -0.888 21.322 1.00 10.74 107 LEU D C 1
ATOM 4252 O O . LEU D 1 110 ? 46.306 -1.161 20.787 1.00 11.41 107 LEU D O 1
ATOM 4257 N N . PHE D 1 111 ? 45.112 -0.576 22.616 1.00 10.79 108 PHE D N 1
ATOM 4258 C CA . PHE D 1 111 ? 46.291 -0.583 23.475 1.00 10.31 108 PHE D CA 1
ATOM 4259 C C . PHE D 1 111 ? 46.999 -1.932 23.419 1.00 10.44 108 PHE D C 1
ATOM 4260 O O . PHE D 1 111 ? 48.229 -1.992 23.305 1.00 10.61 108 PHE D O 1
ATOM 4268 N N . GLY D 1 112 ? 46.239 -3.024 23.473 1.00 10.93 109 GLY D N 1
ATOM 4269 C CA . GLY D 1 112 ? 46.821 -4.352 23.442 1.00 11.12 109 GLY D CA 1
ATOM 4270 C C . GLY D 1 112 ? 46.952 -4.947 22.054 1.00 12.07 109 GLY D C 1
ATOM 4271 O O . GLY D 1 112 ? 46.913 -6.171 21.897 1.00 12.71 109 GLY D O 1
ATOM 4272 N N . GLN D 1 113 ? 47.121 -4.103 21.032 1.00 11.32 110 GLN D N 1
ATOM 4273 C CA . GLN D 1 113 ? 47.214 -4.626 19.672 1.00 12.27 110 GLN D CA 1
ATOM 4274 C C . GLN D 1 113 ? 48.334 -5.650 19.542 1.00 12.74 110 GLN D C 1
ATOM 4275 O O . GLN D 1 113 ? 48.168 -6.677 18.875 1.00 13.59 110 GLN D O 1
ATOM 4281 N N . TRP D 1 114 ? 49.479 -5.393 20.170 1.00 12.61 111 TRP D N 1
ATOM 4282 C CA . TRP D 1 114 ? 50.683 -6.181 19.944 1.00 12.98 111 TRP D CA 1
ATOM 4283 C C . TRP D 1 114 ? 50.847 -7.330 20.929 1.00 13.93 111 TRP D C 1
ATOM 4284 O O . TRP D 1 114 ? 51.887 -7.996 20.916 1.00 16.09 111 TRP D O 1
ATOM 4295 N N . ILE D 1 115 ? 49.850 -7.583 21.773 1.00 14.36 112 ILE D N 1
ATOM 4296 C CA . ILE D 1 115 ? 49.867 -8.755 22.639 1.00 14.92 112 ILE D CA 1
ATOM 4297 C C . ILE D 1 115 ? 48.696 -9.648 22.258 1.00 15.42 112 ILE D C 1
ATOM 4298 O O . ILE D 1 115 ? 47.998 -10.177 23.126 1.00 18.06 112 ILE D O 1
ATOM 4303 N N . GLY D 1 116 ? 48.476 -9.818 20.957 1.00 13.65 113 GLY D N 1
ATOM 4304 C CA . GLY D 1 116 ? 47.398 -10.655 20.470 1.00 13.57 113 GLY D CA 1
ATOM 4305 C C . GLY D 1 116 ? 46.086 -9.940 20.247 1.00 13.40 113 GLY D C 1
ATOM 4306 O O . GLY D 1 116 ? 45.044 -10.600 20.164 1.00 13.45 113 GLY D O 1
ATOM 4307 N N . GLN D 1 117 ? 46.102 -8.614 20.136 1.00 12.51 114 GLN D N 1
ATOM 4308 C CA . GLN D 1 117 ? 44.885 -7.819 19.977 1.00 12.72 114 GLN D CA 1
ATOM 4309 C C . GLN D 1 117 ? 43.864 -8.164 21.060 1.00 13.17 114 GLN D C 1
ATOM 4310 O O . GLN D 1 117 ? 42.685 -8.412 20.797 1.00 14.13 114 GLN D O 1
ATOM 4316 N N . LYS D 1 118 ? 44.333 -8.164 22.303 1.00 13.73 115 LYS D N 1
ATOM 4317 C CA . LYS D 1 118 ? 43.526 -8.566 23.445 1.00 14.86 115 LYS D CA 1
ATOM 4318 C C . LYS D 1 118 ? 43.011 -7.348 24.195 1.00 12.97 115 LYS D C 1
ATOM 4319 O O . LYS D 1 118 ? 43.722 -6.349 24.350 1.00 13.36 115 LYS D O 1
ATOM 4325 N N . ASP D 1 119 ? 41.768 -7.441 24.659 1.00 13.01 116 ASP D N 1
ATOM 4326 C CA . ASP D 1 119 ? 41.233 -6.448 25.575 1.00 13.67 116 ASP D CA 1
ATOM 4327 C C . ASP D 1 119 ? 41.931 -6.563 26.925 1.00 13.46 116 ASP D C 1
ATOM 4328 O O . ASP D 1 119 ? 42.383 -7.638 27.327 1.00 15.60 116 ASP D O 1
ATOM 4333 N N . ILE D 1 120 ? 42.013 -5.441 27.627 1.00 13.04 117 ILE D N 1
ATOM 4334 C CA . ILE D 1 120 ? 42.566 -5.396 28.976 1.00 13.26 117 ILE D CA 1
ATOM 4335 C C . ILE D 1 120 ? 41.409 -5.126 29.934 1.00 13.28 117 ILE D C 1
ATOM 4336 O O . ILE D 1 120 ? 40.804 -4.043 29.883 1.00 13.00 117 ILE D O 1
ATOM 4341 N N . PRO D 1 121 ? 41.056 -6.066 30.810 1.00 15.17 118 PRO D N 1
ATOM 4342 C CA . PRO D 1 121 ? 39.843 -5.907 31.618 1.00 16.38 118 PRO D CA 1
ATOM 4343 C C . PRO D 1 121 ? 40.023 -4.920 32.760 1.00 15.92 118 PRO D C 1
ATOM 4344 O O . PRO D 1 121 ? 41.112 -4.752 33.312 1.00 16.30 118 PRO D O 1
ATOM 4348 N N . ASP D 1 122 ? 38.920 -4.272 33.112 1.00 15.21 119 ASP D N 1
ATOM 4349 C CA . ASP D 1 122 ? 38.924 -3.275 34.178 1.00 15.65 119 ASP D CA 1
ATOM 4350 C C . ASP D 1 122 ? 39.058 -3.962 35.532 1.00 15.66 119 ASP D C 1
ATOM 4351 O O . ASP D 1 122 ? 38.220 -4.811 35.866 1.00 15.68 119 ASP D O 1
ATOM 4356 N N . PRO D 1 123 ? 40.072 -3.641 36.336 1.00 15.14 120 PRO D N 1
ATOM 4357 C CA . PRO D 1 123 ? 40.208 -4.261 37.661 1.00 15.31 120 PRO D CA 1
ATOM 4358 C C . PRO D 1 123 ? 39.435 -3.568 38.773 1.00 15.27 120 PRO D C 1
ATOM 4359 O O . PRO D 1 123 ? 39.531 -4.004 39.927 1.00 15.64 120 PRO D O 1
ATOM 4363 N N . TYR D 1 124 ? 38.675 -2.522 38.459 1.00 15.80 121 TYR D N 1
ATOM 4364 C CA . TYR D 1 124 ? 38.031 -1.706 39.481 1.00 16.87 121 TYR D CA 1
ATOM 4365 C C . TYR D 1 124 ? 37.216 -2.562 40.442 1.00 17.91 121 TYR D C 1
ATOM 4366 O O . TYR D 1 124 ? 36.458 -3.441 40.024 1.00 18.16 121 TYR D O 1
ATOM 4375 N N . ARG D 1 125 ? 37.383 -2.294 41.738 1.00 19.51 122 ARG D N 1
ATOM 4376 C CA . ARG D 1 125 ? 36.636 -2.943 42.813 1.00 22.83 122 ARG D CA 1
ATOM 4377 C C . ARG D 1 125 ? 36.928 -4.435 42.938 1.00 22.79 122 ARG D C 1
ATOM 4378 O O . ARG D 1 125 ? 36.130 -5.174 43.524 1.00 23.44 122 ARG D O 1
ATOM 4386 N N . GLN D 1 126 ? 38.063 -4.898 42.424 1.00 22.71 123 GLN D N 1
ATOM 4387 C CA . GLN D 1 126 ? 38.440 -6.304 42.486 1.00 23.85 123 GLN D CA 1
ATOM 4388 C C . GLN D 1 126 ? 39.701 -6.471 43.332 1.00 23.55 123 GLN D C 1
ATOM 4389 O O . GLN D 1 126 ? 40.286 -5.502 43.821 1.00 23.81 123 GLN D O 1
ATOM 4395 N N . SER D 1 127 ? 40.112 -7.726 43.500 1.00 23.83 124 SER D N 1
ATOM 4396 C CA . SER D 1 127 ? 41.268 -8.045 44.323 1.00 24.04 124 SER D CA 1
ATOM 4397 C C . SER D 1 127 ? 42.534 -7.452 43.715 1.00 21.57 124 SER D C 1
ATOM 4398 O O . SER D 1 127 ? 42.570 -7.054 42.549 1.00 19.54 124 SER D O 1
ATOM 4401 N N . LYS D 1 128 ? 43.596 -7.408 44.525 1.00 20.80 125 LYS D N 1
ATOM 4402 C CA . LYS D 1 128 ? 44.877 -6.927 44.019 1.00 19.62 125 LYS D CA 1
ATOM 4403 C C . LYS D 1 128 ? 45.353 -7.761 42.839 1.00 19.81 125 LYS D C 1
ATOM 4404 O O . LYS D 1 128 ? 46.000 -7.233 41.928 1.00 18.42 125 LYS D O 1
ATOM 4410 N N . GLU D 1 129 ? 45.045 -9.061 42.837 1.00 21.63 126 GLU D N 1
ATOM 4411 C CA . GLU D 1 129 ? 45.413 -9.919 41.714 1.00 24.44 126 GLU D CA 1
ATOM 4412 C C . GLU D 1 129 ? 44.907 -9.350 40.393 1.00 21.74 126 GLU D C 1
ATOM 4413 O O . GLU D 1 129 ? 45.613 -9.389 39.378 1.00 20.57 126 GLU D O 1
ATOM 4419 N N . ALA D 1 130 ? 43.686 -8.813 40.387 1.00 20.53 127 ALA D N 1
ATOM 4420 C CA . ALA D 1 130 ? 43.133 -8.250 39.160 1.00 19.23 127 ALA D CA 1
ATOM 4421 C C . ALA D 1 130 ? 43.920 -7.025 38.712 1.00 18.06 127 ALA D C 1
ATOM 4422 O O . ALA D 1 130 ? 44.135 -6.824 37.512 1.00 18.26 127 ALA D O 1
ATOM 4424 N N . PHE D 1 131 ? 44.356 -6.194 39.661 1.00 16.47 128 PHE D N 1
ATOM 4425 C CA . PHE D 1 131 ? 45.168 -5.032 39.312 1.00 15.06 128 PHE D CA 1
ATOM 4426 C C . PHE D 1 131 ? 46.553 -5.451 38.833 1.00 15.03 128 PHE D C 1
ATOM 4427 O O . PHE D 1 131 ? 47.105 -4.844 37.909 1.00 14.47 128 PHE D O 1
ATOM 4435 N N . VAL D 1 132 ? 47.133 -6.480 39.454 1.00 15.25 129 VAL D N 1
ATOM 4436 C CA . VAL D 1 132 ? 48.430 -6.983 39.007 1.00 15.45 129 VAL D CA 1
ATOM 4437 C C . VAL D 1 132 ? 48.326 -7.529 37.589 1.00 15.38 129 VAL D C 1
ATOM 4438 O O . VAL D 1 132 ? 49.192 -7.274 36.744 1.00 15.97 129 VAL D O 1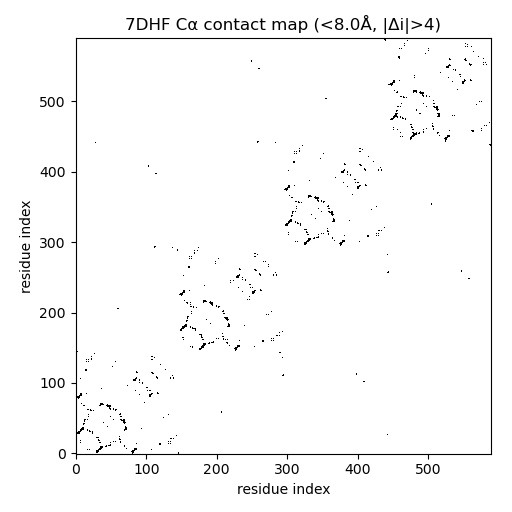
ATOM 4442 N N . HIS D 1 133 ? 47.263 -8.285 37.307 1.00 16.46 130 HIS D N 1
ATOM 4443 C CA . HIS D 1 133 ? 47.056 -8.819 35.965 1.00 17.11 130 HIS D CA 1
ATOM 4444 C C . HIS D 1 133 ? 46.896 -7.694 34.949 1.00 16.09 130 HIS D C 1
ATOM 4445 O O . HIS D 1 133 ? 47.505 -7.719 33.873 1.00 16.78 130 HIS D O 1
ATOM 4452 N N . ALA D 1 134 ? 46.077 -6.693 35.278 1.00 15.07 131 ALA D N 1
ATOM 4453 C CA . ALA D 1 134 ? 45.898 -5.558 34.380 1.00 14.84 131 ALA D CA 1
ATOM 4454 C C . ALA D 1 134 ? 47.218 -4.844 34.126 1.00 14.13 131 ALA D C 1
ATOM 4455 O O . ALA D 1 134 ? 47.533 -4.498 32.981 1.00 13.94 131 ALA D O 1
ATOM 4457 N N . TYR D 1 135 ? 48.007 -4.613 35.179 1.00 13.54 132 TYR D N 1
ATOM 4458 C CA . TYR D 1 135 ? 49.285 -3.937 34.989 1.00 13.44 132 TYR D CA 1
ATOM 4459 C C . TYR D 1 135 ? 50.205 -4.749 34.086 1.00 13.54 132 TYR D C 1
ATOM 4460 O O . TYR D 1 135 ? 50.869 -4.193 33.205 1.00 13.75 132 TYR D O 1
ATOM 4469 N N . GLN D 1 136 ? 50.260 -6.064 34.295 1.00 14.65 133 GLN D N 1
ATOM 4470 C CA . GLN D 1 136 ? 51.126 -6.910 33.480 1.00 16.04 133 GLN D CA 1
ATOM 4471 C C . GLN D 1 136 ? 50.767 -6.797 32.003 1.00 15.35 133 GLN D C 1
ATOM 4472 O O . GLN D 1 136 ? 51.649 -6.662 31.147 1.00 15.70 133 GLN D O 1
ATOM 4478 N N . LEU D 1 137 ? 49.472 -6.848 31.686 1.00 14.18 134 LEU D N 1
ATOM 4479 C CA . LEU D 1 137 ? 49.052 -6.699 30.296 1.00 13.62 134 LEU D CA 1
ATOM 4480 C C . LEU D 1 137 ? 49.390 -5.311 29.767 1.00 13.34 134 LEU D C 1
ATOM 4481 O O . LEU D 1 137 ? 49.893 -5.170 28.646 1.00 12.79 134 LEU D O 1
ATOM 4486 N N . ILE D 1 138 ? 49.120 -4.273 30.562 1.00 13.00 135 ILE D N 1
ATOM 4487 C CA . ILE D 1 138 ? 49.401 -2.905 30.131 1.00 12.42 135 ILE D CA 1
ATOM 4488 C C . ILE D 1 138 ? 50.891 -2.723 29.875 1.00 12.75 135 ILE D C 1
ATOM 4489 O O . ILE D 1 138 ? 51.295 -2.099 28.886 1.00 12.65 135 ILE D O 1
ATOM 4494 N N . ASP D 1 139 ? 51.729 -3.256 30.765 1.00 14.02 136 ASP D N 1
ATOM 4495 C CA A ASP D 1 139 ? 53.172 -3.103 30.617 0.55 14.77 136 ASP D CA 1
ATOM 4496 C CA B ASP D 1 139 ? 53.172 -3.102 30.616 0.45 14.77 136 ASP D CA 1
ATOM 4497 C C . ASP D 1 139 ? 53.667 -3.795 29.352 1.00 14.12 136 ASP D C 1
ATOM 4498 O O . ASP D 1 139 ? 54.403 -3.204 28.552 1.00 14.72 136 ASP D O 1
ATOM 4507 N N . GLU D 1 140 ? 53.270 -5.054 29.152 1.00 13.79 137 GLU D N 1
ATOM 4508 C CA . GLU D 1 140 ? 53.685 -5.774 27.952 1.00 13.69 137 GLU D CA 1
ATOM 4509 C C . GLU D 1 140 ? 53.191 -5.067 26.697 1.00 13.23 137 GLU D C 1
ATOM 4510 O O . GLU D 1 140 ? 53.933 -4.931 25.717 1.00 13.94 137 GLU D O 1
ATOM 4516 N N . ALA D 1 141 ? 51.941 -4.601 26.714 1.00 12.36 138 ALA D N 1
ATOM 4517 C CA . ALA D 1 141 ? 51.381 -3.924 25.551 1.00 11.91 138 ALA D CA 1
ATOM 4518 C C . ALA D 1 141 ? 52.086 -2.599 25.291 1.00 11.74 138 ALA D C 1
ATOM 4519 O O . ALA D 1 141 ? 52.334 -2.238 24.134 1.00 12.36 138 ALA D O 1
ATOM 4521 N N . ALA D 1 142 ? 52.414 -1.863 26.355 1.00 12.44 139 ALA D N 1
ATOM 4522 C CA . ALA D 1 142 ? 53.054 -0.562 26.195 1.00 13.32 139 ALA D CA 1
ATOM 4523 C C . ALA D 1 142 ? 54.481 -0.705 25.684 1.00 13.98 139 ALA D C 1
ATOM 4524 O O . ALA D 1 142 ? 54.922 0.077 24.833 1.00 14.18 139 ALA D O 1
ATOM 4526 N N . GLN D 1 143 ? 55.226 -1.686 26.201 1.00 15.13 140 GLN D N 1
ATOM 4527 C CA . GLN D 1 143 ? 56.574 -1.923 25.697 1.00 17.17 140 GLN D CA 1
ATOM 4528 C C . GLN D 1 143 ? 56.551 -2.186 24.199 1.00 15.46 140 GLN D C 1
ATOM 4529 O O . GLN D 1 143 ? 57.407 -1.690 23.457 1.00 15.54 140 GLN D O 1
ATOM 4535 N N . ALA D 1 144 ? 55.573 -2.965 23.734 1.00 14.07 141 ALA D N 1
ATOM 4536 C CA . ALA D 1 144 ? 55.478 -3.254 22.309 1.00 13.94 141 ALA D CA 1
ATOM 4537 C C . ALA D 1 144 ? 55.179 -1.992 21.510 1.00 14.37 141 ALA D C 1
ATOM 4538 O O . ALA D 1 144 ? 55.788 -1.758 20.460 1.00 15.86 141 ALA D O 1
ATOM 4540 N N . TRP D 1 145 ? 54.248 -1.163 21.990 1.00 13.81 142 TRP D N 1
ATOM 4541 C CA . TRP D 1 145 ? 53.959 0.092 21.304 1.00 13.69 142 TRP D CA 1
ATOM 4542 C C . TRP D 1 145 ? 55.182 0.999 21.278 1.00 15.10 142 TRP D C 1
ATOM 4543 O O . TRP D 1 145 ? 55.457 1.654 20.266 1.00 16.21 142 TRP D O 1
ATOM 4554 N N . ALA D 1 146 ? 55.928 1.052 22.384 1.00 15.39 143 ALA D N 1
ATOM 4555 C CA . ALA D 1 146 ? 57.092 1.929 22.451 1.00 17.61 143 ALA D CA 1
ATOM 4556 C C . ALA D 1 146 ? 58.119 1.579 21.384 1.00 18.95 143 ALA D C 1
ATOM 4557 O O . ALA D 1 146 ? 58.791 2.472 20.855 1.00 20.19 143 ALA D O 1
ATOM 4559 N N . LYS D 1 147 ? 58.259 0.294 21.054 1.00 19.54 144 LYS D N 1
ATOM 4560 C CA . LYS D 1 147 ? 59.213 -0.110 20.028 1.00 21.29 144 LYS D CA 1
ATOM 4561 C C . LYS D 1 147 ? 58.763 0.288 18.630 1.00 23.77 144 LYS D C 1
ATOM 4562 O O . LYS D 1 147 ? 59.598 0.359 17.723 1.00 24.72 144 LYS D O 1
ATOM 4568 N N . LYS D 1 148 ? 57.472 0.555 18.435 1.00 24.72 145 LYS D N 1
ATOM 4569 C CA . LYS D 1 148 ? 56.941 0.851 17.112 1.00 27.42 145 LYS D CA 1
ATOM 4570 C C . LYS D 1 148 ? 56.638 2.326 16.895 1.00 30.48 145 LYS D C 1
ATOM 4571 O O . LYS D 1 148 ? 56.483 2.744 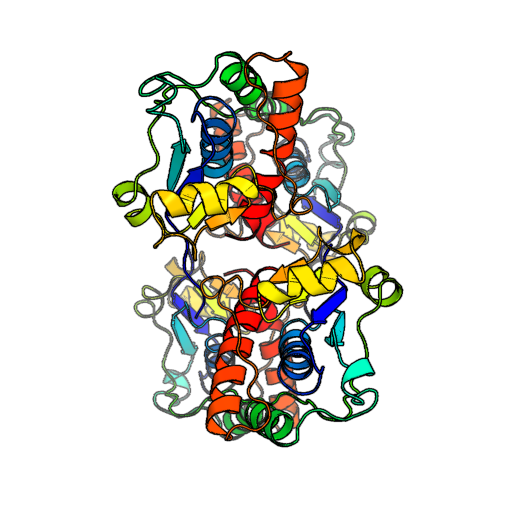15.743 1.00 31.66 145 LYS D O 1
ATOM 4577 N N . LEU D 1 149 ? 56.554 3.117 17.959 1.00 32.70 146 LEU D N 1
ATOM 4578 C CA . LEU D 1 149 ? 56.316 4.549 17.830 1.00 35.20 146 LEU D CA 1
ATOM 4579 C C . LEU D 1 149 ? 57.638 5.305 17.889 1.00 38.87 146 LEU D C 1
ATOM 4580 O O . LEU D 1 149 ? 58.021 5.987 16.939 1.00 40.51 146 LEU D O 1
#